Protein AF-A0A7Y5RXP2-F1 (afdb_monomer_lite)

Foldseek 3Di:
DDDDDDDDDDDDDDPVVVVVLVVLLVVDPDPVLSVLVVLLCQQPVLADQCVVPPPDRLVPQALEDEDELPCLQVVQVVVVHHSLVSLVVSLVCLVVVQVVCSNNSRQEYEYEQAELCNVVDPPVVVVSSLVSLLVSLVVCLVVCLSRLEAEEEDADPPPRDPSNVVSNVVSNVSNVPRRHHYYYYYHRDDPLVVVQVVVVVVQVVVQVVQVVDPDPDRDDDDDDRDDPVRDLDDDDPLLVCLVVQLVVQQFAAQPDADPVDPPHGAKGKHQDDWDWDDDPNDIDIDTDMDIFGQDPVVSVVSLVSNQVSCVSSVHHDDDDDDFHHHHDDPVFPLVVLLQVLCCVLPVDGDDDDDDRDDDCNRVVCVVCDPPNDRDDDDDFDWPPPPHPPTDTDPVRRVSVVVSVVSSVVSVVVD

pLDDT: mean 86.2, std 13.33, range [27.77, 98.19]

Secondary structure (DSSP, 8-state):
-PPPPP----PPPPTTHHHHHHHHHHT--SHHHHHHHHHHHHH-TT--HHHHSTT--GGGS-SEEEEE---HHHHHHTTT--HHHHHHHHHHHHHHHHHHHHHHT-SEEEEEEEEGGGGGS-HHHHHHHHHHHHHHHHHHHHHHHHTTPEEEEES--TTS-HHHHHHHHHHHHHHTT--S-EEEEEEEE-HHHHHHHHHHHHHHHHHHHHTT---SS-------PPPGGG-S----HHHHHHHHHHHHHS--EEEEE-TTSTT-EEEEEEEEEEEEEEETTEEEEEEEEEEEESSHHHHHHHHHHHHHHHHHTT---------------TT-HHHHHHHHHHHHHHSS-------SS--THHHHHHHH-TTSS--------EESTTSTT-EE-HHHHHHHHHHHHHHHHHHTT-

Structure (mmCIF, N/CA/C/O backbone):
data_AF-A0A7Y5RXP2-F1
#
_entry.id   AF-A0A7Y5RXP2-F1
#
loop_
_atom_site.group_PDB
_atom_site.id
_atom_site.type_symbol
_atom_site.label_atom_id
_atom_site.label_alt_id
_atom_site.label_comp_id
_atom_site.label_asym_id
_atom_site.label_entity_id
_atom_site.label_seq_id
_atom_site.pdbx_PDB_ins_code
_atom_site.Cartn_x
_atom_site.Cartn_y
_atom_site.Cartn_z
_atom_site.occupancy
_atom_site.B_iso_or_equiv
_atom_site.auth_seq_id
_atom_site.auth_comp_id
_atom_site.auth_asym_id
_atom_site.auth_atom_id
_atom_site.pdbx_PDB_model_num
ATOM 1 N N . MET A 1 1 ? 29.857 11.053 -40.538 1.00 33.00 1 MET A N 1
ATOM 2 C CA . MET A 1 1 ? 29.561 10.439 -39.225 1.00 33.00 1 MET A CA 1
ATOM 3 C C . MET A 1 1 ? 30.751 9.575 -38.858 1.00 33.00 1 MET A C 1
ATOM 5 O O . MET A 1 1 ? 31.172 8.829 -39.736 1.00 33.00 1 MET A O 1
ATOM 9 N N . PRO A 1 2 ? 31.341 9.691 -37.659 1.00 27.77 2 PRO A N 1
ATOM 10 C CA . PRO A 1 2 ? 32.393 8.766 -37.266 1.00 27.77 2 PRO A CA 1
ATOM 11 C C . PRO A 1 2 ? 31.763 7.380 -37.071 1.00 27.77 2 PRO A C 1
ATOM 13 O O . PRO A 1 2 ? 30.699 7.259 -36.465 1.00 27.77 2 PRO A O 1
ATOM 16 N N . ALA A 1 3 ? 32.370 6.356 -37.666 1.00 27.95 3 ALA A N 1
ATOM 17 C CA . ALA A 1 3 ? 31.946 4.972 -37.504 1.00 27.95 3 ALA A CA 1
ATOM 18 C C . ALA A 1 3 ? 32.239 4.511 -36.068 1.00 27.95 3 ALA A C 1
ATOM 20 O O . ALA A 1 3 ? 33.325 4.762 -35.545 1.00 27.95 3 ALA A O 1
ATOM 21 N N . PHE A 1 4 ? 31.266 3.857 -35.434 1.00 31.05 4 PHE A N 1
ATOM 22 C CA . PHE A 1 4 ? 31.446 3.233 -34.125 1.00 31.05 4 PHE A CA 1
ATOM 23 C C . PHE A 1 4 ? 32.309 1.963 -34.259 1.00 31.05 4 PHE A C 1
ATOM 25 O O . PHE A 1 4 ? 32.176 1.256 -35.262 1.00 31.05 4 PHE A O 1
ATOM 32 N N . PRO A 1 5 ? 33.195 1.668 -33.289 1.00 32.78 5 PRO A N 1
ATOM 33 C CA . PRO A 1 5 ? 34.054 0.491 -33.343 1.00 32.78 5 PRO A CA 1
ATOM 34 C C . PRO A 1 5 ? 33.230 -0.797 -33.209 1.00 32.78 5 PRO A C 1
ATOM 36 O O . PRO A 1 5 ? 32.246 -0.848 -32.473 1.00 32.78 5 PRO A O 1
ATOM 39 N N . SER A 1 6 ? 33.641 -1.814 -33.965 1.00 36.03 6 SER A N 1
ATOM 40 C CA . SER A 1 6 ? 32.982 -3.113 -34.128 1.00 36.03 6 SER A CA 1
ATOM 41 C C . SER A 1 6 ? 32.877 -3.930 -32.837 1.00 36.03 6 SER A C 1
ATOM 43 O O . SER A 1 6 ? 33.797 -3.912 -32.020 1.00 36.03 6 SER A O 1
ATOM 45 N N . ASP A 1 7 ? 31.800 -4.716 -32.741 1.00 41.97 7 ASP A N 1
ATOM 46 C CA . ASP A 1 7 ? 31.536 -5.735 -31.719 1.00 41.97 7 ASP A CA 1
ATOM 47 C C . ASP A 1 7 ? 32.750 -6.659 -31.487 1.00 41.97 7 ASP A C 1
ATOM 49 O O . ASP A 1 7 ? 33.093 -7.480 -32.340 1.00 41.97 7 ASP A O 1
ATOM 53 N N . GLN A 1 8 ? 33.384 -6.555 -30.315 1.00 30.64 8 GLN A N 1
ATOM 54 C CA . GLN A 1 8 ? 34.268 -7.596 -29.782 1.00 30.64 8 GLN A CA 1
ATOM 55 C C . GLN A 1 8 ? 33.556 -8.345 -28.643 1.00 30.64 8 GLN A C 1
ATOM 57 O O . GLN A 1 8 ? 32.923 -7.705 -27.801 1.00 30.64 8 GLN A O 1
ATOM 62 N N . PRO A 1 9 ? 33.650 -9.687 -28.588 1.00 34.88 9 PRO A N 1
ATOM 63 C CA . PRO A 1 9 ? 33.052 -10.475 -27.517 1.00 34.88 9 PRO A CA 1
ATOM 64 C C . PRO A 1 9 ? 33.784 -10.259 -26.184 1.00 34.88 9 PRO A C 1
ATOM 66 O O . PRO A 1 9 ? 35.011 -10.226 -26.123 1.00 34.88 9 PRO A O 1
ATOM 69 N N . CYS A 1 10 ? 32.996 -10.128 -25.116 1.00 38.28 10 CYS A N 1
ATOM 70 C CA . CYS A 1 10 ? 33.437 -9.888 -23.745 1.00 38.28 10 CYS A CA 1
ATOM 71 C C . CYS A 1 10 ? 34.121 -11.141 -23.164 1.00 38.28 10 CYS A C 1
ATOM 73 O O . CYS A 1 10 ? 33.468 -12.164 -22.960 1.00 38.28 10 CYS A O 1
ATOM 75 N N . SER A 1 11 ? 35.424 -11.068 -22.887 1.00 34.16 11 SER A N 1
ATOM 76 C CA . SER A 1 11 ? 36.165 -12.061 -22.097 1.00 34.16 11 SER A CA 1
ATOM 77 C C . SER A 1 11 ? 36.247 -11.645 -20.623 1.00 34.16 11 SER A C 1
ATOM 79 O O . SER A 1 11 ? 36.147 -10.463 -20.301 1.00 34.16 11 SER A O 1
ATOM 81 N N . ILE A 1 12 ? 36.433 -12.626 -19.732 1.00 37.25 12 ILE A N 1
ATOM 82 C CA . ILE A 1 12 ? 36.685 -12.443 -18.289 1.00 37.25 12 ILE A CA 1
ATOM 83 C C . ILE A 1 12 ? 37.896 -11.497 -18.092 1.00 37.25 12 ILE A C 1
ATOM 85 O O . ILE A 1 12 ? 38.848 -11.622 -18.868 1.00 37.25 12 ILE A O 1
ATOM 89 N N . PRO A 1 13 ? 37.890 -10.567 -17.108 1.00 40.75 13 PRO A N 1
ATOM 90 C CA . PRO A 1 13 ? 38.930 -9.544 -16.985 1.00 40.75 13 PRO A CA 1
ATOM 91 C C . PRO A 1 13 ? 40.326 -10.124 -16.739 1.00 40.75 13 PRO A C 1
ATOM 93 O O . PRO A 1 13 ? 40.504 -11.049 -15.945 1.00 40.75 13 PRO A O 1
ATOM 96 N N . ASP A 1 14 ? 41.312 -9.524 -17.401 1.00 40.41 14 ASP A N 1
ATOM 97 C CA . ASP A 1 14 ? 42.743 -9.709 -17.160 1.00 40.41 14 ASP A CA 1
ATOM 98 C C . ASP A 1 14 ? 43.127 -9.041 -15.818 1.00 40.41 14 ASP A C 1
ATOM 100 O O . ASP A 1 14 ? 42.746 -7.887 -15.601 1.00 40.41 14 ASP A O 1
ATOM 104 N N . PRO A 1 15 ? 43.888 -9.695 -14.918 1.00 39.09 15 PRO A N 1
ATOM 105 C CA . PRO A 1 15 ? 44.438 -9.085 -13.700 1.00 39.09 15 PRO A CA 1
ATOM 106 C C . PRO A 1 15 ? 45.170 -7.744 -13.913 1.00 39.09 15 PRO A C 1
ATOM 108 O O . PRO A 1 15 ? 45.267 -6.945 -12.980 1.00 39.09 15 PRO A O 1
ATOM 111 N N . ALA A 1 16 ? 45.644 -7.449 -15.127 1.00 43.19 16 ALA A N 1
ATOM 112 C CA . ALA A 1 16 ? 46.212 -6.150 -15.489 1.00 43.19 16 ALA A CA 1
ATOM 113 C C . ALA A 1 16 ? 45.176 -5.000 -15.577 1.00 43.19 16 ALA A C 1
ATOM 115 O O . ALA A 1 16 ? 45.548 -3.831 -15.478 1.00 43.19 16 ALA A O 1
ATOM 116 N N . GLN A 1 17 ? 43.873 -5.286 -15.718 1.00 46.88 17 GLN A N 1
ATOM 117 C CA . GLN A 1 17 ? 42.813 -4.260 -15.763 1.00 46.88 17 GLN A CA 1
ATOM 118 C C . GLN A 1 17 ? 42.542 -3.616 -14.392 1.00 46.88 17 GLN A C 1
ATOM 120 O O . GLN A 1 17 ? 42.082 -2.475 -14.324 1.00 46.88 17 GLN A O 1
ATOM 125 N N . THR A 1 18 ? 42.920 -4.286 -13.300 1.00 55.28 18 THR A N 1
ATOM 126 C CA . THR A 1 18 ? 42.702 -3.823 -11.921 1.00 55.28 18 THR A CA 1
ATOM 127 C C . THR A 1 18 ? 43.449 -2.522 -11.593 1.00 55.28 18 THR A C 1
ATOM 129 O O . THR A 1 18 ? 42.945 -1.684 -10.851 1.00 55.28 18 THR A O 1
ATOM 132 N N . GLU A 1 19 ? 44.637 -2.301 -12.163 1.00 48.06 19 GLU A N 1
ATOM 133 C CA . GLU A 1 19 ? 45.473 -1.131 -11.851 1.00 48.06 19 GLU A CA 1
ATOM 134 C C . GLU A 1 19 ? 44.957 0.153 -12.532 1.00 48.06 19 GLU A C 1
ATOM 136 O O . GLU A 1 19 ? 44.901 1.222 -11.915 1.00 48.06 19 GLU A O 1
ATOM 141 N N . ALA A 1 20 ? 44.470 0.045 -13.773 1.00 55.66 20 ALA A N 1
ATOM 142 C CA . ALA A 1 20 ? 43.802 1.141 -14.478 1.00 55.66 20 ALA A CA 1
ATOM 143 C C . ALA A 1 20 ? 42.449 1.501 -13.837 1.00 55.66 20 ALA A C 1
ATOM 145 O O . ALA A 1 20 ? 42.106 2.679 -13.714 1.00 55.66 20 ALA A O 1
ATOM 146 N N . GLU A 1 21 ? 41.694 0.502 -13.374 1.00 57.22 21 GLU A N 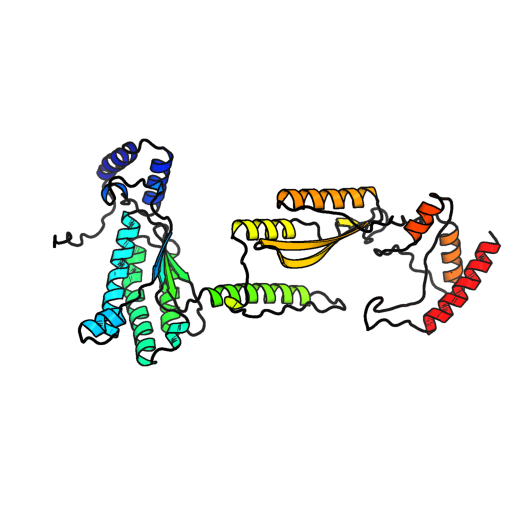1
ATOM 147 C CA . GLU A 1 21 ? 40.428 0.702 -12.668 1.00 57.22 21 GLU A CA 1
ATOM 148 C C . GLU A 1 21 ? 40.609 1.387 -11.309 1.00 57.22 21 GLU A C 1
ATOM 150 O O . GLU A 1 21 ? 39.819 2.278 -10.976 1.00 57.22 21 GLU A O 1
ATOM 155 N N . LEU A 1 22 ? 41.650 1.015 -10.556 1.00 56.00 22 LEU A N 1
ATOM 156 C CA . LEU A 1 22 ? 42.042 1.656 -9.296 1.00 56.00 22 LEU A CA 1
ATOM 157 C C . LEU A 1 22 ? 42.541 3.091 -9.514 1.00 56.00 22 LEU A C 1
ATOM 159 O O . LEU A 1 22 ? 42.192 3.983 -8.741 1.00 56.00 22 LEU A O 1
ATOM 163 N N . THR A 1 23 ? 43.283 3.336 -10.598 1.00 57.19 23 THR A N 1
ATOM 164 C CA . THR A 1 23 ? 43.751 4.677 -10.993 1.00 57.19 23 THR A CA 1
ATOM 165 C C . THR A 1 23 ? 42.592 5.583 -11.433 1.00 57.19 23 THR A C 1
ATOM 167 O O . THR A 1 23 ? 42.554 6.771 -11.119 1.00 57.19 23 THR A O 1
ATOM 170 N N . ALA A 1 24 ? 41.582 5.029 -12.107 1.00 61.97 24 ALA A N 1
ATOM 171 C CA . ALA A 1 24 ? 40.359 5.762 -12.423 1.00 61.97 24 ALA A CA 1
ATOM 172 C C . ALA A 1 24 ? 39.554 6.101 -11.156 1.00 61.97 24 ALA A C 1
ATOM 174 O O . ALA A 1 24 ? 39.021 7.200 -11.049 1.00 61.97 24 ALA A O 1
ATOM 175 N N . LEU A 1 25 ? 39.493 5.204 -10.164 1.00 63.53 25 LEU A N 1
ATOM 176 C CA . LEU A 1 25 ? 38.820 5.466 -8.883 1.00 63.53 25 LEU A CA 1
ATOM 177 C C . LEU A 1 25 ? 39.560 6.496 -8.013 1.00 63.53 25 LEU A C 1
ATOM 179 O O . LEU A 1 25 ? 38.910 7.254 -7.292 1.00 63.53 25 LEU A O 1
ATOM 183 N N . SER A 1 26 ? 40.893 6.557 -8.091 1.00 58.88 26 SER A N 1
ATOM 184 C CA . SER A 1 26 ? 41.704 7.556 -7.381 1.00 58.88 26 SER A CA 1
ATOM 185 C C . SER A 1 26 ? 41.623 8.960 -7.996 1.00 58.88 26 SER A C 1
ATOM 187 O O . SER A 1 26 ? 41.940 9.933 -7.315 1.00 58.88 26 SER A O 1
ATOM 189 N N . SER A 1 27 ? 41.127 9.086 -9.236 1.00 66.12 27 SER A N 1
ATOM 190 C CA . SER A 1 27 ? 40.889 10.377 -9.903 1.00 66.12 27 SER A CA 1
ATOM 191 C C . SER A 1 27 ? 39.709 11.180 -9.328 1.00 66.12 27 SER A C 1
ATOM 193 O O . SER A 1 27 ? 39.617 12.387 -9.553 1.00 66.12 27 SER A O 1
ATOM 195 N N . TYR A 1 28 ? 38.837 10.546 -8.537 1.00 71.62 28 TYR A N 1
ATOM 196 C CA . TYR A 1 28 ? 37.716 11.205 -7.866 1.00 71.62 28 TYR A CA 1
ATOM 197 C C . TYR A 1 28 ? 38.135 11.693 -6.477 1.00 71.62 28 TYR A C 1
ATOM 199 O O . TYR A 1 28 ? 38.362 10.897 -5.556 1.00 71.62 28 TYR A O 1
ATOM 207 N N . SER A 1 29 ? 38.197 13.011 -6.296 1.00 72.19 29 SER A N 1
ATOM 208 C CA . SER A 1 29 ? 38.523 13.629 -5.006 1.00 72.19 29 SER A CA 1
ATOM 209 C C . SER A 1 29 ? 37.391 13.470 -3.979 1.00 72.19 29 SER A C 1
ATOM 211 O O . SER A 1 29 ? 37.671 13.223 -2.802 1.00 72.19 29 SER A O 1
ATOM 213 N N . ASP A 1 30 ? 36.125 13.504 -4.412 1.00 87.94 30 ASP A N 1
ATOM 214 C CA . ASP A 1 30 ? 34.941 13.369 -3.552 1.00 87.94 30 ASP A CA 1
ATOM 215 C C . ASP A 1 30 ? 34.668 11.894 -3.150 1.00 87.94 30 ASP A C 1
ATOM 217 O O . ASP A 1 30 ? 34.450 11.036 -4.016 1.00 87.94 30 ASP A O 1
ATOM 221 N N . PRO A 1 31 ? 34.638 11.559 -1.839 1.00 88.94 31 PRO A N 1
ATOM 222 C CA . PRO A 1 31 ? 34.240 10.236 -1.356 1.00 88.94 31 PRO A CA 1
ATOM 223 C C . PRO A 1 31 ? 32.865 9.757 -1.841 1.00 88.94 31 PRO A C 1
ATOM 225 O O . PRO A 1 31 ? 32.691 8.557 -2.071 1.00 88.94 31 PRO A O 1
ATOM 228 N N . ALA A 1 32 ? 31.894 10.658 -2.003 1.00 89.88 32 ALA A N 1
ATOM 229 C CA . ALA A 1 32 ? 30.551 10.316 -2.460 1.00 89.88 32 ALA A CA 1
ATOM 230 C C . ALA A 1 32 ? 30.545 9.915 -3.944 1.00 89.88 32 ALA A C 1
ATOM 232 O O . ALA A 1 32 ? 29.875 8.948 -4.318 1.00 89.88 32 ALA A O 1
ATOM 233 N N . GLU A 1 33 ? 31.337 10.591 -4.780 1.00 90.69 33 GLU A N 1
ATOM 234 C CA . GLU A 1 33 ? 31.525 10.216 -6.185 1.00 90.69 33 GLU A CA 1
ATOM 235 C C . GLU A 1 33 ? 32.226 8.862 -6.314 1.00 90.69 33 GLU A C 1
ATOM 237 O O . GLU A 1 33 ? 31.754 8.006 -7.065 1.00 90.69 33 GLU A O 1
ATOM 242 N N . ARG A 1 34 ? 33.273 8.606 -5.513 1.00 88.19 34 ARG A N 1
ATOM 243 C CA . ARG A 1 34 ? 33.914 7.279 -5.454 1.00 88.19 34 ARG A CA 1
ATOM 244 C C . ARG A 1 34 ? 32.917 6.186 -5.086 1.00 88.19 34 ARG A C 1
ATOM 246 O O . ARG A 1 34 ? 32.850 5.166 -5.767 1.00 88.19 34 ARG A O 1
ATOM 253 N N . ALA A 1 35 ? 32.114 6.400 -4.043 1.00 89.88 35 ALA A N 1
ATOM 254 C CA . ALA A 1 35 ? 31.091 5.443 -3.627 1.00 89.88 35 ALA A CA 1
ATOM 255 C C . ALA A 1 35 ? 30.033 5.209 -4.720 1.00 89.88 35 ALA A C 1
ATOM 257 O O . ALA A 1 35 ? 29.577 4.080 -4.913 1.00 89.88 35 ALA A O 1
ATOM 258 N N . ALA A 1 36 ? 29.657 6.254 -5.466 1.00 91.31 36 ALA A N 1
ATOM 259 C CA . ALA A 1 36 ? 28.754 6.125 -6.601 1.00 91.31 36 ALA A CA 1
ATOM 260 C C . ALA A 1 36 ? 29.348 5.261 -7.717 1.00 91.31 36 ALA A C 1
ATOM 262 O O . ALA A 1 36 ? 28.679 4.336 -8.171 1.00 91.31 36 ALA A O 1
ATOM 263 N N . VAL A 1 37 ? 30.602 5.495 -8.102 1.00 90.00 37 VAL A N 1
ATOM 264 C CA . VAL A 1 37 ? 31.276 4.717 -9.152 1.00 90.00 37 VAL A CA 1
ATOM 265 C C . VAL A 1 37 ? 31.505 3.268 -8.721 1.00 90.00 37 VAL A C 1
ATOM 267 O O . VAL A 1 37 ? 31.275 2.361 -9.514 1.00 90.00 37 VAL A O 1
ATOM 270 N N . VAL A 1 38 ? 31.867 3.014 -7.458 1.00 90.00 38 VAL A N 1
ATOM 271 C CA . VAL A 1 38 ? 31.969 1.645 -6.914 1.00 90.00 38 VAL A CA 1
ATOM 272 C C . VAL A 1 38 ? 30.630 0.913 -7.022 1.00 90.00 38 VAL A C 1
ATOM 274 O O . VAL A 1 38 ? 30.582 -0.225 -7.494 1.00 90.00 38 VAL A O 1
ATOM 277 N N . ARG A 1 39 ? 29.521 1.568 -6.651 1.00 92.56 39 ARG A N 1
ATOM 278 C CA . ARG A 1 39 ? 28.174 1.000 -6.811 1.00 92.56 39 ARG A CA 1
ATOM 279 C C . ARG A 1 39 ? 27.860 0.701 -8.280 1.00 92.56 39 ARG A C 1
ATOM 281 O O . ARG A 1 39 ? 27.386 -0.388 -8.579 1.00 92.56 39 ARG A O 1
ATOM 288 N N . MET A 1 40 ? 28.151 1.629 -9.192 1.00 94.19 40 MET A N 1
ATOM 289 C CA . MET A 1 40 ? 27.947 1.436 -10.635 1.00 94.19 40 MET A CA 1
ATOM 290 C C . MET A 1 40 ? 28.756 0.245 -11.165 1.00 94.19 40 MET A C 1
ATOM 292 O O . MET A 1 40 ? 28.207 -0.609 -11.858 1.00 94.19 40 MET A O 1
ATOM 296 N N . ARG A 1 41 ? 30.031 0.130 -10.769 1.00 92.50 41 ARG A N 1
ATOM 297 C CA . ARG A 1 41 ? 30.912 -0.979 -11.162 1.00 92.50 41 ARG A CA 1
ATOM 298 C C . ARG A 1 41 ? 30.525 -2.323 -10.552 1.00 92.50 41 ARG A C 1
ATOM 300 O O . ARG A 1 41 ? 30.778 -3.358 -11.156 1.00 92.50 41 ARG A O 1
ATOM 307 N N . THR A 1 42 ? 29.840 -2.314 -9.410 1.00 90.62 42 THR A N 1
ATOM 308 C CA . THR A 1 42 ? 29.237 -3.530 -8.838 1.00 90.62 42 THR A CA 1
ATOM 309 C C . THR A 1 42 ? 28.142 -4.092 -9.752 1.00 90.62 42 THR A C 1
ATOM 311 O O . THR A 1 42 ? 27.990 -5.306 -9.849 1.00 90.62 42 THR A O 1
ATOM 314 N N . LEU A 1 43 ? 27.401 -3.224 -10.453 1.00 90.19 43 LEU A N 1
ATOM 315 C CA . LEU A 1 43 ? 26.367 -3.635 -11.410 1.00 90.19 43 LEU A CA 1
ATOM 316 C C . LEU A 1 43 ? 26.957 -3.980 -12.785 1.00 90.19 43 LEU A C 1
ATOM 318 O O . LEU A 1 43 ? 26.500 -4.906 -13.453 1.00 90.19 43 LEU A O 1
ATOM 322 N N . TYR A 1 44 ? 27.974 -3.237 -13.217 1.00 93.62 44 TYR A N 1
ATOM 323 C CA . TYR A 1 44 ? 28.697 -3.482 -14.45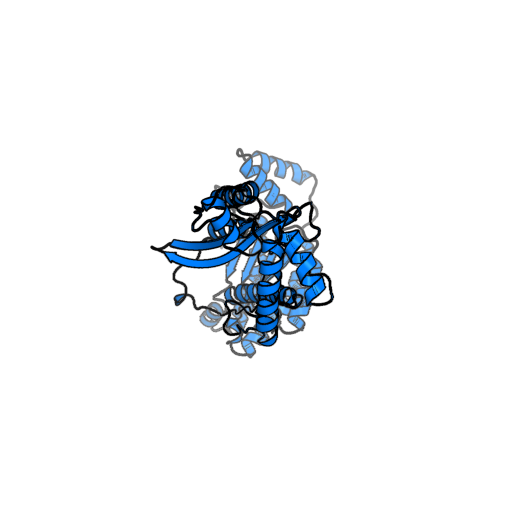7 1.00 93.62 44 TYR A CA 1
ATOM 324 C C . TYR A 1 44 ? 30.144 -3.014 -14.322 1.00 93.62 44 TYR A C 1
ATOM 326 O O . TYR A 1 44 ? 30.401 -1.816 -14.325 1.00 93.62 44 TYR A O 1
ATOM 334 N N . HIS A 1 45 ? 31.092 -3.948 -14.229 1.00 87.75 45 HIS A N 1
ATOM 335 C CA . HIS A 1 45 ? 32.496 -3.647 -13.909 1.00 87.75 45 HIS A CA 1
ATOM 336 C C . HIS A 1 45 ? 33.152 -2.602 -14.833 1.00 87.75 45 HIS A C 1
ATOM 338 O O . HIS A 1 45 ? 33.924 -1.778 -14.355 1.00 87.75 45 HIS A O 1
ATOM 344 N N . LEU A 1 46 ? 32.758 -2.544 -16.112 1.00 88.31 46 LEU A N 1
ATOM 345 C CA . LEU A 1 46 ? 33.258 -1.555 -17.080 1.00 88.31 46 LEU A CA 1
ATOM 346 C C . LEU A 1 46 ? 32.485 -0.220 -17.071 1.00 88.31 46 LEU A C 1
ATOM 348 O O . LEU A 1 46 ? 32.616 0.570 -18.010 1.00 88.31 46 LEU A O 1
ATOM 352 N N . ALA A 1 47 ? 31.643 0.041 -16.067 1.00 90.25 47 ALA A N 1
ATOM 353 C CA . ALA A 1 47 ? 30.972 1.327 -15.921 1.00 90.25 47 ALA A CA 1
ATOM 354 C C . ALA A 1 47 ? 32.007 2.443 -15.689 1.00 90.25 47 ALA A C 1
ATOM 356 O O . ALA A 1 47 ? 32.836 2.379 -14.771 1.00 90.25 47 ALA A O 1
ATOM 357 N N . ASP A 1 48 ? 31.943 3.473 -16.531 1.00 88.44 48 ASP A N 1
ATOM 358 C CA . ASP A 1 48 ? 32.877 4.598 -16.534 1.00 88.44 48 ASP A CA 1
ATOM 359 C C . ASP A 1 48 ? 32.186 5.892 -17.004 1.00 88.44 48 ASP A C 1
ATOM 361 O O . ASP A 1 48 ? 32.442 6.391 -18.105 1.00 88.44 48 ASP A O 1
ATOM 365 N N . PRO A 1 49 ? 31.266 6.453 -16.197 1.00 88.69 49 PRO A N 1
ATOM 366 C CA . PRO A 1 49 ? 30.501 7.634 -16.591 1.00 88.69 49 PRO A CA 1
ATOM 367 C C . PRO A 1 49 ? 31.377 8.845 -16.919 1.00 88.69 49 PRO A C 1
ATOM 369 O O . PRO A 1 49 ? 31.001 9.626 -17.784 1.00 88.69 49 PRO A O 1
ATOM 372 N N . VAL A 1 50 ? 32.542 9.005 -16.284 1.00 83.62 50 VAL A N 1
ATOM 373 C CA . VAL A 1 50 ? 33.419 10.163 -16.522 1.00 83.62 50 VAL A CA 1
ATOM 374 C C . VAL A 1 50 ? 34.098 10.094 -17.879 1.00 83.62 50 VAL A C 1
ATOM 376 O O . VAL A 1 50 ? 34.227 11.124 -18.542 1.00 83.62 50 VAL A O 1
ATOM 379 N N . ARG A 1 51 ? 34.482 8.898 -18.336 1.00 85.69 51 ARG A N 1
ATOM 380 C CA . ARG A 1 51 ? 35.028 8.731 -19.686 1.00 85.69 51 ARG A CA 1
ATOM 381 C C . ARG A 1 51 ? 34.014 9.097 -20.767 1.00 85.69 51 ARG A C 1
ATOM 383 O O . ARG A 1 51 ? 34.392 9.706 -21.765 1.00 85.69 51 ARG A O 1
ATOM 390 N N . TYR A 1 52 ? 32.751 8.711 -20.591 1.00 86.25 52 TYR A N 1
ATOM 391 C CA . TYR A 1 52 ? 31.705 8.942 -21.594 1.00 86.25 52 TYR A CA 1
ATOM 392 C C . TYR A 1 52 ? 31.029 10.317 -21.462 1.00 86.25 52 TYR A C 1
ATOM 394 O O . TYR A 1 52 ? 30.549 10.853 -22.460 1.00 86.25 52 TYR A O 1
ATOM 402 N N . LEU A 1 53 ? 31.007 10.904 -20.262 1.00 88.69 53 LEU A N 1
ATOM 403 C CA . LEU A 1 53 ? 30.425 12.215 -19.954 1.00 88.69 53 LEU A CA 1
ATOM 404 C C . LEU A 1 53 ? 31.420 13.071 -19.144 1.00 88.69 53 LEU A C 1
ATOM 406 O O . LEU A 1 53 ? 31.224 13.293 -17.943 1.00 88.69 53 LEU A O 1
ATOM 410 N N . PRO A 1 54 ? 32.491 13.578 -19.784 1.00 84.94 54 PRO A N 1
ATOM 411 C CA . PRO A 1 54 ? 33.502 14.367 -19.093 1.00 84.94 54 PRO A CA 1
ATOM 412 C C . PRO A 1 54 ? 32.893 15.638 -18.487 1.00 84.94 54 PRO A C 1
ATOM 414 O O . PRO A 1 54 ? 32.111 16.343 -19.125 1.00 84.94 54 PRO A O 1
ATOM 417 N N . GLY A 1 55 ? 33.258 15.937 -17.237 1.00 85.06 55 GLY A N 1
ATOM 418 C CA . GLY A 1 55 ? 32.768 17.109 -16.500 1.00 85.06 55 GLY A CA 1
ATOM 419 C C . GLY A 1 55 ? 31.396 16.937 -15.837 1.00 85.06 55 GLY A C 1
ATOM 420 O O . GLY A 1 55 ? 30.923 17.862 -15.175 1.00 85.06 55 GLY A O 1
ATOM 421 N N . ILE A 1 56 ? 30.757 15.770 -15.966 1.00 89.94 56 ILE A N 1
ATOM 422 C CA . ILE A 1 56 ? 29.533 15.438 -15.232 1.00 89.94 56 ILE A CA 1
ATOM 423 C C . ILE A 1 56 ? 29.883 14.569 -14.024 1.00 89.94 56 ILE A C 1
ATOM 425 O O . ILE A 1 56 ? 30.415 13.472 -14.164 1.00 89.94 56 ILE A O 1
ATOM 429 N N . SER A 1 57 ? 29.537 15.053 -12.829 1.00 90.62 57 SER A N 1
ATOM 430 C CA . SER A 1 57 ? 29.659 14.278 -11.589 1.00 90.62 57 SER A CA 1
ATOM 431 C C . SER A 1 57 ? 28.871 12.958 -11.679 1.00 90.62 57 SER A C 1
ATOM 433 O O . SER A 1 57 ? 27.685 12.997 -12.034 1.00 90.62 57 SER A O 1
ATOM 435 N N . PRO A 1 58 ? 29.447 11.806 -11.279 1.00 90.69 58 PRO A N 1
ATOM 436 C CA . PRO A 1 58 ? 28.727 10.532 -11.192 1.00 90.69 58 PRO A CA 1
ATOM 437 C C . PRO A 1 58 ? 27.471 10.584 -10.313 1.00 90.69 58 PRO A C 1
ATOM 439 O O . PRO A 1 58 ? 26.523 9.838 -10.546 1.00 90.69 58 PRO A O 1
ATOM 442 N N . LEU A 1 59 ? 27.419 11.488 -9.326 1.00 93.06 59 LEU A N 1
ATOM 443 C CA . LEU A 1 59 ? 26.244 11.683 -8.467 1.00 93.06 59 LEU A CA 1
ATOM 444 C C . LEU A 1 59 ? 25.029 12.223 -9.230 1.00 93.06 59 LEU A C 1
ATOM 446 O O . LEU A 1 59 ? 23.899 12.093 -8.764 1.00 93.06 59 LEU A O 1
ATOM 450 N N . ARG A 1 60 ? 25.254 12.830 -10.400 1.00 94.38 60 ARG A N 1
ATOM 451 C CA . ARG A 1 60 ? 24.197 13.353 -11.271 1.00 94.38 60 ARG A CA 1
ATOM 452 C C . ARG A 1 60 ? 23.677 12.331 -12.274 1.00 94.38 60 ARG A C 1
ATOM 454 O O . ARG A 1 60 ? 22.687 12.620 -12.946 1.00 94.38 60 ARG A O 1
ATOM 461 N N . ILE A 1 61 ? 24.320 11.171 -12.395 1.00 95.31 61 ILE A N 1
ATOM 462 C CA . ILE A 1 61 ? 23.816 10.106 -13.256 1.00 95.31 61 ILE A CA 1
ATOM 463 C C . ILE A 1 61 ? 22.542 9.534 -12.622 1.00 95.31 61 ILE A C 1
ATOM 465 O O . ILE A 1 61 ? 22.559 9.133 -11.453 1.00 95.31 61 ILE A O 1
ATOM 469 N N . PRO A 1 62 ? 21.419 9.491 -13.358 1.00 96.56 62 PRO A N 1
ATOM 470 C CA . PRO A 1 62 ? 20.188 8.931 -12.833 1.00 96.56 62 PRO A CA 1
ATOM 471 C C . PRO A 1 62 ? 20.361 7.436 -12.560 1.00 96.56 62 PRO A C 1
ATOM 473 O O . PRO A 1 62 ? 20.813 6.678 -13.415 1.00 96.56 62 PRO A O 1
ATOM 476 N N . ARG A 1 63 ? 19.925 6.992 -11.379 1.00 96.69 63 ARG A N 1
ATOM 477 C CA . ARG A 1 63 ? 19.891 5.560 -11.045 1.00 96.69 63 ARG A CA 1
ATOM 478 C C . ARG A 1 63 ? 18.864 4.804 -11.894 1.00 96.69 63 ARG A C 1
ATOM 480 O O . ARG A 1 63 ? 19.052 3.627 -12.174 1.00 96.69 63 ARG A O 1
ATOM 487 N N . HIS A 1 64 ? 17.797 5.479 -12.323 1.00 97.75 64 HIS A N 1
ATOM 488 C CA . HIS A 1 64 ? 16.702 4.899 -13.096 1.00 97.75 64 HIS A CA 1
ATOM 489 C C . HIS A 1 64 ? 16.301 5.836 -14.236 1.00 97.75 64 HIS A C 1
ATOM 491 O O . HIS A 1 64 ? 15.979 7.000 -14.003 1.00 97.75 64 HIS A O 1
ATOM 497 N N . VAL A 1 65 ? 16.314 5.324 -15.466 1.00 97.50 65 VAL A N 1
ATOM 498 C CA . VAL A 1 65 ? 15.845 6.020 -16.670 1.00 97.50 65 VAL A CA 1
ATOM 499 C C . VAL A 1 65 ? 14.622 5.300 -17.229 1.00 97.50 65 VAL A C 1
ATOM 501 O O . VAL A 1 65 ? 14.652 4.086 -17.409 1.00 97.50 65 VAL A O 1
ATOM 504 N N . ALA A 1 66 ? 13.554 6.037 -17.538 1.00 96.12 66 ALA A N 1
ATOM 505 C CA . ALA A 1 66 ? 12.382 5.512 -18.236 1.00 96.12 66 ALA A CA 1
ATOM 506 C C . ALA A 1 66 ? 12.249 6.162 -19.621 1.00 96.12 66 ALA A C 1
ATOM 508 O O . ALA A 1 66 ? 12.293 7.386 -19.737 1.00 96.12 66 ALA A O 1
ATOM 509 N N . ILE A 1 67 ? 12.072 5.351 -20.666 1.00 94.75 67 ILE A N 1
ATOM 510 C CA . ILE A 1 67 ? 11.971 5.802 -22.058 1.00 94.75 67 ILE A CA 1
ATOM 511 C C . ILE A 1 67 ? 10.633 5.358 -22.645 1.00 94.75 67 ILE A C 1
ATOM 513 O O . ILE A 1 67 ? 10.297 4.171 -22.654 1.00 94.75 67 ILE A O 1
ATOM 517 N N . ILE A 1 68 ? 9.884 6.317 -23.192 1.00 92.19 68 ILE A N 1
ATOM 518 C CA . ILE A 1 68 ? 8.699 6.046 -24.008 1.00 92.19 68 ILE A CA 1
ATOM 519 C C . ILE A 1 68 ? 9.141 5.958 -25.466 1.00 92.19 68 ILE A C 1
ATOM 521 O O . ILE A 1 68 ? 9.521 6.961 -26.066 1.00 92.19 68 ILE A O 1
ATOM 525 N N . MET A 1 69 ? 9.093 4.756 -26.038 1.00 87.38 69 MET A N 1
ATOM 526 C CA . MET A 1 69 ? 9.573 4.484 -27.398 1.00 87.38 69 MET A CA 1
ATOM 527 C C . MET A 1 69 ? 8.534 4.884 -28.463 1.00 87.38 69 MET A C 1
ATOM 529 O O . MET A 1 69 ? 8.051 4.051 -29.234 1.00 87.38 69 MET A O 1
ATOM 533 N N . ASP A 1 70 ? 8.144 6.160 -28.486 1.00 89.19 70 ASP A N 1
ATOM 534 C CA . ASP A 1 70 ? 7.160 6.688 -29.435 1.00 89.19 70 ASP A CA 1
ATOM 535 C C . ASP A 1 70 ? 7.796 7.096 -30.780 1.00 89.19 70 ASP A C 1
ATOM 537 O O . ASP A 1 70 ? 9.003 7.276 -30.915 1.00 89.19 70 ASP A O 1
ATOM 541 N N . GLY A 1 71 ? 6.967 7.246 -31.812 1.00 89.69 71 GLY A N 1
ATOM 542 C CA . GLY A 1 71 ? 7.373 7.767 -33.116 1.00 89.69 71 GLY A CA 1
ATOM 543 C C . GLY A 1 71 ? 7.743 6.706 -34.150 1.00 89.69 71 GLY A C 1
ATOM 544 O O . GLY A 1 71 ? 7.837 7.049 -35.325 1.00 89.69 71 GLY A O 1
ATOM 545 N N . ASN A 1 72 ? 7.838 5.427 -33.773 1.00 91.00 72 ASN A N 1
ATOM 546 C CA . ASN A 1 72 ? 8.155 4.317 -34.685 1.00 91.00 72 ASN A CA 1
ATOM 547 C C . ASN A 1 72 ? 7.262 4.301 -35.941 1.00 91.00 72 ASN A C 1
ATOM 549 O O . ASN A 1 72 ? 7.753 4.287 -37.070 1.00 91.00 72 ASN A O 1
ATOM 553 N N . GLY A 1 73 ? 5.940 4.385 -35.759 1.00 88.62 73 GLY A N 1
ATOM 554 C CA . GLY A 1 73 ? 4.994 4.417 -36.877 1.00 88.62 73 GLY A CA 1
ATOM 555 C C . GLY A 1 73 ? 5.127 5.670 -37.754 1.00 88.62 73 GLY A C 1
ATOM 556 O O . GLY A 1 73 ? 5.076 5.557 -38.976 1.00 88.62 73 GLY A O 1
ATOM 557 N N . ARG A 1 74 ? 5.356 6.848 -37.148 1.00 92.12 74 ARG A N 1
ATOM 558 C CA . ARG A 1 74 ? 5.553 8.118 -37.877 1.00 92.12 74 ARG A CA 1
ATOM 559 C C . ARG A 1 74 ? 6.855 8.110 -38.681 1.00 92.12 74 ARG A C 1
ATOM 561 O O . ARG A 1 74 ? 6.871 8.564 -39.819 1.00 92.12 74 ARG A O 1
ATOM 568 N N . TRP A 1 75 ? 7.928 7.558 -38.113 1.00 94.25 75 TRP A N 1
ATOM 569 C CA . TRP A 1 75 ? 9.223 7.395 -38.778 1.00 94.25 75 TRP A CA 1
ATOM 570 C C . TRP A 1 75 ? 9.138 6.492 -40.014 1.00 94.25 75 TRP A C 1
ATOM 572 O O . TRP A 1 75 ? 9.787 6.775 -41.022 1.00 94.25 75 TRP A O 1
ATOM 582 N N . ALA A 1 76 ? 8.336 5.425 -39.942 1.00 93.50 76 ALA A N 1
ATOM 583 C CA . ALA A 1 76 ? 8.107 4.530 -41.071 1.00 93.50 76 ALA A CA 1
ATOM 584 C C . ALA A 1 76 ? 7.269 5.212 -42.161 1.00 93.50 76 ALA A C 1
ATOM 586 O O . ALA A 1 76 ? 7.660 5.215 -43.326 1.00 93.50 76 ALA A O 1
ATOM 587 N N . GLN A 1 77 ? 6.170 5.864 -41.770 1.00 92.19 77 GLN A N 1
ATOM 588 C CA . GLN A 1 77 ? 5.289 6.581 -42.695 1.00 92.19 77 GLN A CA 1
ATOM 589 C C . GLN A 1 77 ? 6.018 7.699 -43.448 1.00 92.19 77 GLN A C 1
ATOM 591 O O . GLN A 1 77 ? 5.852 7.813 -44.659 1.00 92.19 77 GLN A O 1
ATOM 596 N N . SER A 1 78 ? 6.888 8.468 -42.780 1.00 94.56 78 SER A N 1
ATOM 597 C CA . SER A 1 78 ? 7.675 9.524 -43.440 1.00 94.56 78 SER A CA 1
ATOM 598 C C . SER A 1 78 ? 8.694 9.001 -44.459 1.00 94.56 78 SER A C 1
ATOM 600 O O . SER A 1 78 ? 9.255 9.783 -45.220 1.00 94.56 78 SER A O 1
ATOM 602 N N . ARG A 1 79 ? 8.923 7.683 -44.495 1.00 94.88 79 ARG A N 1
ATOM 603 C CA . ARG A 1 79 ? 9.789 6.982 -45.454 1.00 94.88 79 ARG A CA 1
ATOM 604 C C . ARG A 1 79 ? 9.008 6.130 -46.457 1.00 94.88 79 ARG A C 1
ATOM 606 O O . ARG A 1 79 ? 9.618 5.345 -47.173 1.00 94.88 79 ARG A O 1
ATOM 613 N N . GLY A 1 80 ? 7.677 6.236 -46.484 1.00 94.44 80 GLY A N 1
ATOM 614 C CA . GLY A 1 80 ? 6.825 5.393 -47.328 1.00 94.44 80 GLY A CA 1
ATOM 615 C C . GLY A 1 80 ? 6.819 3.913 -46.923 1.00 94.44 80 GLY A C 1
ATOM 616 O O . GLY A 1 80 ? 6.474 3.058 -47.732 1.00 94.44 80 GLY A O 1
ATOM 617 N N . LEU A 1 81 ? 7.216 3.593 -45.686 1.00 93.75 81 LEU A N 1
ATOM 618 C CA . LEU A 1 81 ? 7.271 2.229 -45.162 1.00 93.75 81 LEU A CA 1
ATOM 619 C C . LEU A 1 81 ? 6.030 1.902 -44.323 1.00 93.75 81 LEU A C 1
ATOM 621 O O . LEU A 1 81 ? 5.446 2.768 -43.665 1.00 93.75 81 LEU A O 1
ATOM 625 N N . ALA A 1 82 ? 5.679 0.616 -44.262 1.00 89.25 82 ALA A N 1
ATOM 626 C CA . ALA A 1 82 ? 4.686 0.119 -43.315 1.00 89.25 82 ALA A CA 1
ATOM 627 C C . ALA A 1 82 ? 5.128 0.396 -41.867 1.00 89.25 82 ALA A C 1
ATOM 629 O O . ALA A 1 82 ? 6.304 0.246 -41.526 1.00 89.25 82 ALA A O 1
ATOM 630 N N . ARG A 1 83 ? 4.179 0.735 -40.983 1.00 87.31 83 ARG A N 1
ATOM 631 C CA . ARG A 1 83 ? 4.430 1.063 -39.560 1.00 87.31 83 ARG A CA 1
ATOM 632 C C . ARG A 1 83 ? 5.272 -0.002 -38.841 1.00 87.31 83 ARG A C 1
ATOM 634 O O . ARG A 1 83 ? 6.108 0.316 -37.997 1.00 87.31 83 ARG A O 1
ATOM 641 N N . MET A 1 84 ? 5.100 -1.256 -39.245 1.00 87.69 84 MET A N 1
ATOM 642 C CA . MET A 1 84 ? 5.773 -2.457 -38.754 1.00 87.69 84 MET A CA 1
ATOM 643 C C . MET A 1 84 ? 7.297 -2.369 -38.923 1.00 87.69 84 MET A C 1
ATOM 645 O O . MET A 1 84 ? 8.047 -2.788 -38.042 1.00 87.69 84 MET A O 1
ATOM 649 N N . ALA A 1 85 ? 7.772 -1.762 -40.017 1.00 88.25 85 ALA A N 1
ATOM 650 C CA . ALA A 1 85 ? 9.196 -1.537 -40.257 1.00 88.25 85 ALA A CA 1
ATOM 651 C C . ALA A 1 85 ? 9.806 -0.581 -39.219 1.00 88.25 85 ALA A C 1
ATOM 653 O O . ALA A 1 85 ? 10.934 -0.791 -38.771 1.00 88.25 85 ALA A O 1
ATOM 654 N N . GLY A 1 86 ? 9.042 0.428 -38.790 1.00 90.19 86 GLY A N 1
ATOM 655 C CA . GLY A 1 86 ? 9.446 1.346 -37.728 1.00 90.19 86 GLY A CA 1
ATOM 656 C C . GLY A 1 86 ? 9.588 0.649 -36.381 1.00 90.19 86 GLY A C 1
ATOM 657 O O . GLY A 1 86 ? 10.580 0.846 -35.692 1.00 90.19 86 GLY A O 1
ATOM 658 N N . HIS A 1 87 ? 8.654 -0.237 -36.031 1.00 87.31 87 HIS A N 1
ATOM 659 C CA . HIS A 1 87 ? 8.746 -1.020 -34.795 1.00 87.31 87 HIS A CA 1
ATOM 660 C C . HIS A 1 87 ? 9.958 -1.964 -34.781 1.00 87.31 87 HIS A C 1
ATOM 662 O O . HIS A 1 87 ? 10.663 -2.026 -33.776 1.00 87.31 87 HIS A O 1
ATOM 668 N N . LYS A 1 88 ? 10.279 -2.620 -35.908 1.00 86.38 88 LYS A N 1
ATOM 669 C CA . LYS A 1 88 ? 11.518 -3.413 -36.041 1.00 86.38 88 LYS A CA 1
ATOM 670 C C . LYS A 1 88 ? 12.776 -2.559 -35.867 1.00 86.38 88 LYS A C 1
ATOM 672 O O . LYS A 1 88 ? 13.758 -3.035 -35.307 1.00 86.38 88 LYS A O 1
ATOM 677 N N . ALA A 1 89 ? 12.767 -1.320 -36.362 1.00 86.69 89 ALA A N 1
ATOM 678 C CA . ALA A 1 89 ? 13.871 -0.384 -36.161 1.00 86.69 89 ALA A CA 1
ATOM 679 C C . ALA A 1 89 ? 14.009 0.041 -34.693 1.00 86.69 89 ALA A C 1
ATOM 681 O O . ALA A 1 89 ? 15.119 0.004 -34.168 1.00 86.69 89 ALA A O 1
ATOM 682 N N . GLY A 1 90 ? 12.896 0.349 -34.022 1.00 86.44 90 GLY A N 1
ATOM 683 C CA . GLY A 1 90 ? 12.878 0.664 -32.593 1.00 86.44 90 GLY A CA 1
ATOM 684 C C . GLY A 1 90 ? 13.384 -0.488 -31.721 1.00 86.44 90 GLY A C 1
ATOM 685 O O . GLY A 1 90 ? 14.192 -0.260 -30.828 1.00 86.44 90 GLY A O 1
ATOM 686 N N . ALA A 1 91 ? 13.000 -1.732 -32.025 1.00 83.62 91 ALA A N 1
ATOM 687 C CA . ALA A 1 91 ? 13.443 -2.909 -31.270 1.00 83.62 91 ALA A CA 1
ATOM 688 C C . ALA A 1 91 ? 14.973 -3.086 -31.271 1.00 83.62 91 ALA A C 1
ATOM 690 O O . ALA A 1 91 ? 15.548 -3.496 -30.267 1.00 83.62 91 ALA A O 1
ATOM 691 N N . ARG A 1 92 ? 15.657 -2.717 -32.365 1.00 82.06 92 ARG A N 1
ATOM 692 C CA . ARG A 1 92 ? 17.130 -2.770 -32.434 1.00 82.06 92 ARG A CA 1
ATOM 693 C C . ARG A 1 92 ? 17.810 -1.770 -31.500 1.00 82.06 92 ARG A C 1
ATOM 695 O O . ARG A 1 92 ? 18.928 -2.025 -31.068 1.00 82.06 92 ARG A O 1
ATOM 702 N N . LEU A 1 93 ? 17.150 -0.656 -31.183 1.00 86.12 93 LEU A N 1
ATOM 703 C CA . LEU A 1 93 ? 17.714 0.376 -30.316 1.00 86.12 93 LEU A CA 1
ATOM 704 C C . LEU A 1 93 ? 17.727 -0.046 -28.843 1.00 86.12 93 LEU A C 1
ATOM 706 O O . LEU A 1 93 ? 18.532 0.476 -28.083 1.00 86.12 93 LEU A O 1
ATOM 710 N N . ILE A 1 94 ? 16.882 -1.005 -28.448 1.00 87.75 94 ILE A N 1
ATOM 711 C CA . ILE A 1 94 ? 16.758 -1.445 -27.053 1.00 87.75 94 ILE A CA 1
ATOM 712 C C . ILE A 1 94 ? 18.108 -1.900 -26.496 1.00 87.75 94 ILE A C 1
ATOM 714 O O . ILE A 1 94 ? 18.533 -1.403 -25.454 1.00 87.75 94 ILE A O 1
ATOM 718 N N . ARG A 1 95 ? 18.799 -2.800 -27.211 1.00 89.06 95 ARG A N 1
ATOM 719 C CA . ARG A 1 95 ? 20.109 -3.309 -26.788 1.00 89.06 95 ARG A CA 1
ATOM 720 C C . ARG A 1 95 ? 21.118 -2.176 -26.662 1.00 89.06 95 ARG A C 1
ATOM 722 O O . ARG A 1 95 ? 21.776 -2.053 -25.639 1.00 89.06 95 ARG A O 1
ATOM 729 N N . THR A 1 96 ? 21.196 -1.307 -27.670 1.00 90.50 96 THR A N 1
ATOM 730 C CA . THR A 1 96 ? 22.094 -0.148 -27.641 1.00 90.50 96 THR A CA 1
ATOM 731 C C . THR A 1 96 ? 21.799 0.754 -26.445 1.00 90.50 96 THR A C 1
ATOM 733 O O . THR A 1 96 ? 22.717 1.126 -25.728 1.00 90.50 96 THR A O 1
ATOM 736 N N . SER A 1 97 ? 20.530 1.070 -26.174 1.00 92.62 97 SER A N 1
ATOM 737 C CA . SER A 1 97 ? 20.150 1.872 -25.007 1.00 92.62 97 SER A CA 1
ATOM 738 C C . SER A 1 97 ? 20.535 1.200 -23.690 1.00 92.62 97 SER A C 1
ATOM 740 O O . SER A 1 97 ? 21.028 1.879 -22.795 1.00 92.62 97 SER A O 1
ATOM 742 N N . LEU A 1 98 ? 20.351 -0.117 -23.572 1.00 93.88 98 LEU A N 1
ATOM 743 C CA . LEU A 1 98 ? 20.749 -0.872 -22.386 1.00 93.88 98 LEU A CA 1
ATOM 744 C C . LEU A 1 98 ? 22.268 -0.841 -22.175 1.00 93.88 98 LEU A C 1
ATOM 746 O O . LEU A 1 98 ? 22.711 -0.569 -21.062 1.00 93.88 98 LEU A O 1
ATOM 750 N N . GLU A 1 99 ? 23.061 -1.066 -23.223 1.00 93.38 99 GLU A N 1
ATOM 751 C CA . GLU A 1 99 ? 24.526 -1.022 -23.134 1.00 93.38 99 GLU A CA 1
ATOM 752 C C . GLU A 1 99 ? 25.048 0.373 -22.777 1.00 93.38 99 GLU A C 1
ATOM 754 O O . GLU A 1 99 ? 25.935 0.503 -21.934 1.00 93.38 99 GLU A O 1
ATOM 759 N N . GLU A 1 100 ? 24.466 1.433 -23.342 1.00 94.62 100 GLU A N 1
ATOM 760 C CA . GLU A 1 100 ? 24.830 2.805 -22.974 1.00 94.62 100 GLU A CA 1
ATOM 761 C C . GLU A 1 100 ? 24.444 3.122 -21.521 1.00 94.62 100 GLU A C 1
ATOM 763 O O . GLU A 1 100 ? 25.246 3.680 -20.771 1.00 94.62 100 GLU A O 1
ATOM 768 N N . CYS A 1 101 ? 23.262 2.689 -21.070 1.00 96.19 101 CYS A N 1
ATOM 769 C CA . CYS A 1 101 ? 22.869 2.785 -19.664 1.00 96.19 101 CYS A CA 1
ATOM 770 C C . CYS A 1 101 ? 23.871 2.073 -18.745 1.00 96.19 101 CYS A C 1
ATOM 772 O O . CYS A 1 101 ? 24.300 2.653 -17.748 1.00 96.19 101 CYS A O 1
ATOM 774 N N . ARG A 1 102 ? 24.291 0.854 -19.098 1.00 94.88 102 ARG A N 1
ATOM 775 C CA . ARG A 1 102 ? 25.279 0.073 -18.340 1.00 94.88 102 ARG A CA 1
ATOM 776 C C . ARG A 1 102 ? 26.620 0.795 -18.252 1.00 94.88 102 ARG A C 1
ATOM 778 O O . ARG A 1 102 ? 27.131 0.989 -17.152 1.00 94.88 102 ARG A O 1
ATOM 785 N N . ARG A 1 103 ? 27.160 1.255 -19.386 1.00 93.75 103 ARG A N 1
ATOM 786 C CA . ARG A 1 103 ? 28.433 2.001 -19.463 1.00 93.75 103 ARG A CA 1
ATOM 787 C C . ARG A 1 103 ? 28.431 3.264 -18.608 1.00 93.75 103 ARG A C 1
ATOM 789 O O . ARG A 1 103 ? 29.445 3.581 -17.992 1.00 93.75 103 ARG A O 1
ATOM 796 N N . LEU A 1 104 ? 27.296 3.955 -18.546 1.00 95.06 104 LEU A N 1
ATOM 797 C CA . LEU A 1 104 ? 27.121 5.156 -17.731 1.00 95.06 104 LEU A CA 1
ATOM 798 C C . LEU A 1 104 ? 26.816 4.859 -16.255 1.00 95.06 104 LEU A C 1
ATOM 800 O O . LEU A 1 104 ? 26.809 5.783 -15.451 1.00 95.06 104 LEU A O 1
ATOM 804 N N . GLY A 1 105 ? 26.575 3.602 -15.873 1.00 94.69 105 GLY A N 1
ATOM 805 C CA . GLY A 1 105 ? 26.250 3.232 -14.494 1.00 94.69 105 GLY A CA 1
ATOM 806 C C . GLY A 1 105 ? 24.782 3.446 -14.106 1.00 94.69 105 GLY A C 1
ATOM 807 O O . GLY A 1 105 ? 24.464 3.537 -12.920 1.00 94.69 105 GLY A O 1
ATOM 808 N N . VAL A 1 106 ? 23.874 3.527 -15.082 1.00 97.44 106 VAL A N 1
ATOM 809 C CA . VAL A 1 106 ? 22.428 3.511 -14.829 1.00 97.44 106 VAL A CA 1
ATOM 810 C C . VAL A 1 106 ? 22.030 2.121 -14.330 1.00 97.44 106 VAL A C 1
ATOM 812 O O . VAL A 1 106 ? 22.376 1.094 -14.919 1.00 97.44 106 VAL A O 1
ATOM 815 N N . GLU A 1 107 ? 21.283 2.087 -13.231 1.00 97.31 107 GLU A N 1
ATOM 816 C CA . GLU A 1 107 ? 20.959 0.849 -12.518 1.00 97.31 107 GLU A CA 1
ATOM 817 C C . GLU A 1 107 ? 19.697 0.188 -13.073 1.00 97.31 107 GLU A C 1
ATOM 819 O O . GLU A 1 107 ? 19.611 -1.037 -13.126 1.00 97.31 107 GLU A O 1
ATOM 824 N N . VAL A 1 108 ? 18.729 0.995 -13.517 1.00 98.19 108 VAL A N 1
ATOM 825 C CA . VAL A 1 108 ? 17.463 0.524 -14.084 1.00 98.19 108 VAL A CA 1
ATOM 826 C C . VAL A 1 108 ? 17.135 1.286 -15.365 1.00 98.19 108 VAL A C 1
ATOM 828 O O . VAL A 1 108 ? 17.067 2.516 -15.370 1.00 98.19 108 VAL A O 1
ATOM 831 N N . LEU A 1 109 ? 16.867 0.554 -16.443 1.00 97.81 109 LEU A N 1
ATOM 832 C CA . LEU A 1 109 ? 16.289 1.086 -17.673 1.00 97.81 109 LEU A CA 1
ATOM 833 C C . LEU A 1 109 ? 14.863 0.555 -17.820 1.00 97.81 109 LEU A C 1
ATOM 835 O O . LEU A 1 109 ? 14.669 -0.644 -17.999 1.00 97.81 109 LEU A O 1
ATOM 839 N N . THR A 1 110 ? 13.864 1.435 -17.775 1.00 97.50 110 THR A N 1
ATOM 840 C CA . THR A 1 110 ? 12.476 1.088 -18.092 1.00 97.50 110 THR A CA 1
ATOM 841 C C . THR A 1 110 ? 12.128 1.489 -19.511 1.00 97.50 110 THR A C 1
ATOM 843 O O . THR A 1 110 ? 12.251 2.654 -19.878 1.00 97.50 110 THR A O 1
ATOM 846 N N . LEU A 1 111 ? 11.621 0.546 -20.294 1.00 94.50 111 LEU A N 1
ATOM 847 C CA . LEU A 1 111 ? 11.139 0.805 -21.643 1.00 94.50 111 LEU A CA 1
ATOM 848 C C . LEU A 1 111 ? 9.632 0.622 -21.703 1.00 94.50 111 LEU A C 1
ATOM 850 O O . LEU A 1 111 ? 9.104 -0.449 -21.392 1.00 94.50 111 LEU A O 1
ATOM 854 N N . TYR A 1 112 ? 8.932 1.673 -22.128 1.00 92.75 112 TYR A N 1
ATOM 855 C CA . TYR A 1 112 ? 7.497 1.603 -22.341 1.00 92.75 112 TYR A CA 1
ATOM 856 C C . TYR A 1 112 ? 7.213 0.997 -23.714 1.00 92.75 112 TYR A C 1
ATOM 858 O O . TYR A 1 112 ? 7.320 1.673 -24.738 1.00 92.75 112 TYR A O 1
ATOM 866 N N . SER A 1 113 ? 6.911 -0.303 -23.720 1.00 88.75 113 SER A N 1
ATOM 867 C CA . SER A 1 113 ? 6.794 -1.107 -24.937 1.00 88.75 113 SER A CA 1
ATOM 868 C C . SER A 1 113 ? 5.358 -1.176 -25.456 1.00 88.75 113 SER A C 1
ATOM 870 O O . SER A 1 113 ? 5.112 -0.890 -26.627 1.00 88.75 113 SER A O 1
ATOM 872 N N . PHE A 1 114 ? 4.397 -1.505 -24.586 1.00 91.19 114 PHE A N 1
ATOM 873 C CA . PHE A 1 114 ? 2.998 -1.683 -24.981 1.00 91.19 114 PHE A CA 1
ATOM 874 C C . PHE A 1 114 ? 2.049 -1.204 -23.877 1.00 91.19 114 PHE A C 1
ATOM 876 O O . PHE A 1 114 ? 2.144 -1.665 -22.739 1.00 91.19 114 PHE A O 1
ATOM 883 N N . SER A 1 115 ? 1.130 -0.291 -24.199 1.00 92.38 115 SER A N 1
ATOM 884 C CA . SER A 1 115 ? 0.154 0.258 -23.244 1.00 92.38 115 SER A CA 1
ATOM 885 C C . SER A 1 115 ? -1.225 -0.390 -23.352 1.00 92.38 115 SER A C 1
ATOM 887 O O . SER A 1 115 ? -1.574 -0.952 -24.390 1.00 92.38 115 SER A O 1
ATOM 889 N N . LEU A 1 116 ? -2.060 -0.242 -22.319 1.00 90.44 116 LEU A N 1
ATOM 890 C CA . LEU A 1 116 ? -3.468 -0.668 -2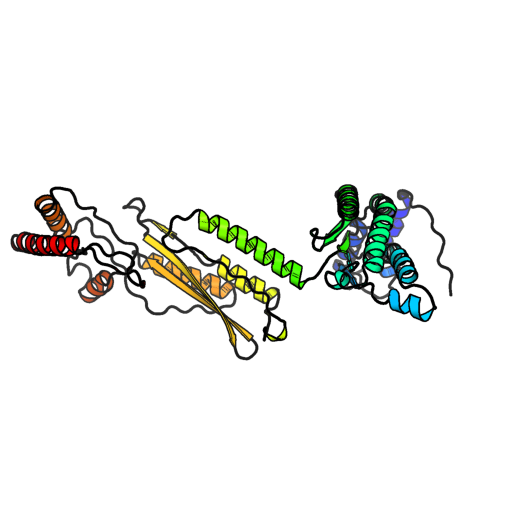2.368 1.00 90.44 116 LEU A CA 1
ATOM 891 C C . LEU A 1 116 ? -4.260 0.016 -23.499 1.00 90.44 116 LEU A C 1
ATOM 893 O O . LEU A 1 116 ? -5.196 -0.548 -24.057 1.00 90.44 116 LEU A O 1
ATOM 897 N N . GLU A 1 117 ? -3.886 1.230 -23.890 1.00 89.44 117 GLU A N 1
ATOM 898 C CA . GLU A 1 117 ? -4.518 1.945 -24.999 1.00 89.44 117 GLU A CA 1
ATOM 899 C C . GLU A 1 117 ? -4.109 1.385 -26.366 1.00 89.44 117 GLU A C 1
ATOM 901 O O . GLU A 1 117 ? -4.803 1.628 -27.353 1.00 89.44 117 GLU A O 1
ATOM 906 N N . ASN A 1 118 ? -3.003 0.634 -26.459 1.00 90.19 118 ASN A N 1
ATOM 907 C CA . ASN A 1 118 ? -2.555 0.051 -27.725 1.00 90.19 118 ASN A CA 1
ATOM 908 C C . ASN A 1 118 ? -3.486 -1.055 -28.228 1.00 90.19 118 ASN A C 1
ATOM 910 O O . ASN A 1 118 ? -3.534 -1.275 -29.434 1.00 90.19 118 ASN A O 1
ATOM 914 N N . TRP A 1 119 ? -4.311 -1.643 -27.360 1.00 92.44 119 TRP A N 1
ATOM 915 C CA . TRP A 1 119 ? -5.384 -2.558 -27.761 1.00 92.44 119 TRP A CA 1
ATOM 916 C C . TRP A 1 119 ? -6.448 -1.917 -28.662 1.00 92.44 119 TRP A C 1
ATOM 918 O O . TRP A 1 119 ? -7.182 -2.628 -29.335 1.00 92.44 119 TRP A O 1
ATOM 928 N N . LYS A 1 120 ? -6.532 -0.579 -28.714 1.00 92.56 120 LYS A N 1
ATOM 929 C CA . LYS A 1 120 ? -7.450 0.144 -29.616 1.00 92.56 120 LYS A CA 1
ATOM 930 C C . LYS A 1 120 ? -6.936 0.238 -31.058 1.00 92.56 120 LYS A C 1
ATOM 932 O O . LYS A 1 120 ? -7.628 0.784 -31.914 1.00 92.56 120 LYS A O 1
ATOM 937 N N . ARG A 1 121 ? -5.702 -0.204 -31.321 1.00 90.38 121 ARG A N 1
ATOM 938 C CA . ARG A 1 121 ? -5.110 -0.216 -32.666 1.00 90.38 121 ARG A CA 1
ATOM 939 C C . ARG A 1 121 ? -5.717 -1.348 -33.508 1.00 90.38 121 ARG A C 1
ATOM 941 O O . ARG A 1 121 ? -6.318 -2.261 -32.946 1.00 90.38 121 ARG A O 1
ATOM 948 N N . PRO A 1 122 ? -5.550 -1.322 -34.843 1.00 91.06 122 PRO A N 1
ATOM 949 C CA . PRO A 1 122 ? -5.977 -2.429 -35.693 1.00 91.06 122 PRO A CA 1
ATOM 950 C C . PRO A 1 122 ? -5.391 -3.765 -35.221 1.00 91.06 122 PRO A C 1
ATOM 952 O O . PRO A 1 122 ? -4.214 -3.827 -34.860 1.00 91.06 122 PRO A O 1
ATOM 955 N N . ALA A 1 123 ? -6.196 -4.831 -35.257 1.00 90.81 123 ALA A N 1
ATOM 956 C CA . ALA A 1 123 ? -5.811 -6.152 -34.752 1.00 90.81 123 ALA A CA 1
ATOM 957 C C . ALA A 1 123 ? -4.520 -6.687 -35.395 1.00 90.81 123 ALA A C 1
ATOM 959 O O . ALA A 1 123 ? -3.691 -7.276 -34.713 1.00 90.81 123 ALA A O 1
ATOM 960 N N . GLU A 1 124 ? -4.309 -6.415 -36.684 1.00 88.31 124 GLU A N 1
ATOM 961 C CA . GLU A 1 124 ? -3.084 -6.784 -37.399 1.00 88.31 124 GLU A CA 1
ATOM 962 C C . GLU A 1 124 ? -1.832 -6.100 -36.816 1.00 88.31 124 GLU A C 1
ATOM 964 O O . GLU A 1 124 ? -0.805 -6.749 -36.629 1.00 88.31 124 GLU A O 1
ATOM 969 N N . GLU A 1 125 ? -1.920 -4.814 -36.442 1.00 86.06 125 GLU A N 1
ATOM 970 C CA . GLU A 1 125 ? -0.818 -4.101 -35.778 1.00 86.06 125 GLU A CA 1
ATOM 971 C C . GLU A 1 125 ? -0.579 -4.657 -34.369 1.00 86.06 125 GLU A C 1
ATOM 973 O O . GLU A 1 125 ? 0.571 -4.826 -33.972 1.00 86.06 125 GLU A O 1
ATOM 978 N N . VAL A 1 126 ? -1.640 -4.980 -33.623 1.00 90.81 126 VAL A N 1
ATOM 979 C CA . VAL A 1 126 ? -1.521 -5.582 -32.285 1.00 90.81 126 VAL A CA 1
ATOM 980 C C . VAL A 1 126 ? -0.856 -6.959 -32.353 1.00 90.81 126 VAL A C 1
ATOM 982 O O . VAL A 1 126 ? 0.106 -7.195 -31.625 1.00 90.81 126 VAL A O 1
ATOM 985 N N . ASN A 1 127 ? -1.310 -7.835 -33.251 1.00 89.88 127 ASN A N 1
ATOM 986 C CA . ASN A 1 127 ? -0.738 -9.169 -33.439 1.00 89.88 127 ASN A CA 1
ATOM 987 C C . ASN A 1 127 ? 0.741 -9.079 -33.826 1.00 89.88 127 ASN A C 1
ATOM 989 O O . ASN A 1 127 ? 1.584 -9.703 -33.188 1.00 89.88 127 ASN A O 1
ATOM 993 N N . PHE A 1 128 ? 1.076 -8.200 -34.776 1.00 88.88 128 PHE A N 1
ATOM 994 C CA . PHE A 1 128 ? 2.462 -7.958 -35.161 1.00 88.88 128 PHE A CA 1
ATOM 995 C C . PHE A 1 128 ? 3.335 -7.483 -33.989 1.00 88.88 128 PHE A C 1
ATOM 997 O O . PHE A 1 128 ? 4.492 -7.888 -33.876 1.00 88.88 128 PHE A O 1
ATOM 1004 N N . LEU A 1 129 ? 2.819 -6.605 -33.120 1.00 89.38 129 LEU A N 1
ATOM 1005 C CA . LEU A 1 129 ? 3.561 -6.140 -31.945 1.00 89.38 129 LEU A CA 1
ATOM 1006 C C . LEU A 1 129 ? 3.826 -7.281 -30.957 1.00 89.38 129 LEU A C 1
ATOM 1008 O O . LEU A 1 129 ? 4.923 -7.338 -30.405 1.00 89.38 129 LEU A O 1
ATOM 1012 N N . MET A 1 130 ? 2.870 -8.193 -30.770 1.00 90.56 130 MET A N 1
ATOM 1013 C CA . MET A 1 130 ? 3.046 -9.376 -29.921 1.00 90.56 130 MET A CA 1
ATOM 1014 C C . MET A 1 130 ? 4.044 -10.374 -30.529 1.00 90.56 130 MET A C 1
ATOM 1016 O O . MET A 1 130 ? 4.895 -10.899 -29.812 1.00 90.56 130 MET A O 1
ATOM 1020 N N . ASP A 1 131 ? 4.028 -10.575 -31.848 1.00 86.50 131 ASP A N 1
ATOM 1021 C CA . ASP A 1 131 ? 5.009 -11.426 -32.538 1.00 86.50 131 ASP A CA 1
ATOM 1022 C C . ASP A 1 131 ? 6.423 -10.832 -32.478 1.00 86.50 131 ASP A C 1
ATOM 1024 O O . ASP A 1 131 ? 7.398 -11.528 -32.185 1.00 86.50 131 ASP A O 1
ATOM 1028 N N . LEU A 1 132 ? 6.548 -9.521 -32.715 1.00 85.12 132 LEU A N 1
ATOM 1029 C CA . LEU A 1 132 ? 7.817 -8.804 -32.589 1.00 85.12 132 LEU A CA 1
ATOM 1030 C C . LEU A 1 132 ? 8.354 -8.890 -31.158 1.00 85.12 132 LEU A C 1
ATOM 1032 O O . LEU A 1 132 ? 9.559 -9.038 -30.958 1.00 85.12 132 LEU A O 1
ATOM 1036 N N . TYR A 1 133 ? 7.458 -8.808 -30.178 1.00 83.94 133 TYR A N 1
ATOM 1037 C CA . TYR A 1 133 ? 7.780 -8.957 -28.771 1.00 83.94 133 TYR A CA 1
ATOM 1038 C C . TYR A 1 133 ? 8.351 -10.347 -28.458 1.00 83.94 133 TYR A C 1
ATOM 1040 O O . TYR A 1 133 ? 9.426 -10.435 -27.863 1.00 83.94 133 TYR A O 1
ATOM 1048 N N . LEU A 1 134 ? 7.684 -11.418 -28.906 1.00 83.19 134 LEU A N 1
ATOM 1049 C CA . LEU A 1 134 ? 8.159 -12.797 -28.753 1.00 83.19 134 LEU A CA 1
ATOM 1050 C C . LEU A 1 134 ? 9.548 -12.979 -29.380 1.00 83.19 134 LEU A C 1
ATOM 1052 O O . LEU A 1 134 ? 10.476 -13.439 -28.714 1.00 83.19 134 LEU A O 1
ATOM 1056 N N . ALA A 1 135 ? 9.702 -12.552 -30.637 1.00 81.31 135 ALA A N 1
ATOM 1057 C CA . ALA A 1 135 ? 10.959 -12.668 -31.369 1.00 81.31 135 ALA A CA 1
ATOM 1058 C C . ALA A 1 135 ? 12.106 -11.923 -30.669 1.00 81.31 135 ALA A C 1
ATOM 1060 O O . ALA A 1 135 ? 13.231 -12.420 -30.606 1.00 81.31 135 ALA A O 1
ATOM 1061 N N . TYR A 1 136 ? 11.821 -10.740 -30.117 1.00 82.31 136 TYR A N 1
ATOM 1062 C CA . TYR A 1 136 ? 12.802 -9.968 -29.368 1.00 82.31 136 TYR A CA 1
ATOM 1063 C C . TYR A 1 136 ? 13.177 -10.648 -28.045 1.00 82.31 136 TYR A C 1
ATOM 1065 O O . TYR A 1 136 ? 14.361 -10.788 -27.756 1.00 82.31 136 TYR A O 1
ATOM 1073 N N . MET A 1 137 ? 12.201 -11.123 -27.264 1.00 84.88 137 MET A N 1
ATOM 1074 C CA . MET A 1 137 ? 12.458 -11.781 -25.976 1.00 84.88 137 MET A CA 1
ATOM 1075 C C . MET A 1 137 ? 13.286 -13.057 -26.117 1.00 84.88 137 MET A C 1
ATOM 1077 O O . MET A 1 137 ? 14.207 -13.269 -25.330 1.00 84.88 137 MET A O 1
ATOM 1081 N N . ASP A 1 138 ? 12.998 -13.898 -27.110 1.00 81.38 138 ASP A N 1
ATOM 1082 C CA . ASP A 1 138 ? 13.767 -15.127 -27.311 1.00 81.38 138 ASP A CA 1
ATOM 1083 C C . ASP A 1 138 ? 15.207 -14.842 -27.769 1.00 81.38 138 ASP A C 1
ATOM 1085 O O . ASP A 1 138 ? 16.128 -15.533 -27.331 1.00 81.38 138 ASP A O 1
ATOM 1089 N N . HIS A 1 139 ? 15.426 -13.800 -28.579 1.00 82.69 139 HIS A N 1
ATOM 1090 C CA . HIS A 1 139 ? 16.771 -13.402 -28.999 1.00 82.69 139 HIS A CA 1
ATOM 1091 C C . HIS A 1 139 ? 17.561 -12.702 -27.879 1.00 82.69 139 HIS A C 1
ATOM 1093 O O . HIS A 1 139 ? 18.746 -12.977 -27.687 1.00 82.69 139 HIS A O 1
ATOM 1099 N N . GLU A 1 140 ? 16.918 -11.812 -27.123 1.00 86.38 140 GLU A N 1
ATOM 1100 C CA . GLU A 1 140 ? 17.594 -10.987 -26.121 1.00 86.38 140 GLU A CA 1
ATOM 1101 C C . GLU A 1 140 ? 17.882 -11.748 -24.823 1.00 86.38 140 GLU A C 1
ATOM 1103 O O . GLU A 1 140 ? 18.846 -11.424 -24.136 1.00 86.38 140 GLU A O 1
ATOM 1108 N N . ARG A 1 141 ? 17.112 -12.794 -24.486 1.00 92.75 141 ARG A N 1
ATOM 1109 C CA . ARG A 1 141 ? 17.284 -13.547 -23.229 1.00 92.75 141 ARG A CA 1
ATOM 1110 C C . ARG A 1 141 ? 18.725 -14.000 -23.007 1.00 92.75 141 ARG A C 1
ATOM 1112 O O . ARG A 1 141 ? 19.254 -13.816 -21.914 1.00 92.75 141 ARG A O 1
ATOM 1119 N N . LYS A 1 142 ? 19.364 -14.568 -24.037 1.00 91.06 142 LYS A N 1
ATOM 1120 C CA . LYS A 1 142 ? 20.764 -15.001 -23.947 1.00 91.06 142 LYS A CA 1
ATOM 1121 C C . LYS A 1 142 ? 21.691 -13.818 -23.671 1.00 91.06 142 LYS A C 1
ATOM 1123 O O . LYS A 1 142 ? 22.521 -13.910 -22.777 1.00 91.06 142 LYS A O 1
ATOM 1128 N N . HIS A 1 143 ? 21.504 -12.708 -24.385 1.00 91.06 143 HIS A N 1
ATOM 1129 C CA . HIS A 1 143 ? 22.284 -11.487 -24.182 1.00 91.06 143 HIS A CA 1
ATOM 1130 C C . HIS A 1 143 ? 22.154 -10.962 -22.750 1.00 91.06 143 HIS A C 1
ATOM 1132 O O . HIS A 1 143 ? 23.159 -10.641 -22.123 1.00 91.06 143 HIS A O 1
ATOM 1138 N N . LEU A 1 144 ? 20.939 -10.928 -22.195 1.00 94.69 144 LEU A N 1
ATOM 1139 C CA . LEU A 1 144 ? 20.707 -10.472 -20.821 1.00 94.69 144 LEU A CA 1
ATOM 1140 C C . LEU A 1 144 ? 21.440 -11.350 -19.803 1.00 94.69 144 LEU A C 1
ATOM 1142 O O . LEU A 1 144 ? 22.097 -10.818 -18.915 1.00 94.69 144 LEU A O 1
ATOM 1146 N N . VAL A 1 145 ? 21.386 -12.674 -19.957 1.00 94.62 145 VAL A N 1
ATOM 1147 C CA . VAL A 1 145 ? 22.113 -13.601 -19.077 1.00 94.62 145 VAL A CA 1
ATOM 1148 C C . VAL A 1 145 ? 23.626 -13.425 -19.223 1.00 94.62 145 VAL A C 1
ATOM 1150 O O . VAL A 1 145 ? 24.311 -13.224 -18.223 1.00 94.62 145 VAL A O 1
ATOM 1153 N N . ASP A 1 146 ? 24.139 -13.435 -20.457 1.00 93.06 146 ASP A N 1
ATOM 1154 C CA . ASP A 1 146 ? 25.575 -13.326 -20.751 1.00 93.06 146 ASP A CA 1
ATOM 1155 C C . ASP A 1 146 ? 26.168 -12.000 -20.241 1.00 93.06 146 ASP A C 1
ATOM 1157 O O . ASP A 1 146 ? 27.324 -11.940 -19.829 1.00 93.06 146 ASP A O 1
ATOM 1161 N N . THR A 1 147 ? 25.367 -10.931 -20.228 1.00 91.38 147 THR A N 1
ATOM 1162 C CA . THR A 1 147 ? 25.767 -9.607 -19.734 1.00 91.38 147 THR A CA 1
ATOM 1163 C C . THR A 1 147 ? 25.401 -9.360 -18.266 1.00 91.38 147 THR A C 1
ATOM 1165 O O . THR A 1 147 ? 25.600 -8.250 -17.766 1.00 91.38 147 THR A O 1
ATOM 1168 N N . ASN A 1 148 ? 24.899 -10.362 -17.536 1.00 94.81 148 ASN A N 1
ATOM 1169 C CA . ASN A 1 148 ? 24.441 -10.226 -16.148 1.00 94.81 148 ASN A CA 1
ATOM 1170 C C . ASN A 1 148 ? 23.371 -9.122 -15.960 1.00 94.81 148 ASN A C 1
ATOM 1172 O O . ASN A 1 148 ? 23.341 -8.435 -14.941 1.00 94.81 148 ASN A O 1
ATOM 1176 N N . CYS A 1 149 ? 22.497 -8.909 -16.945 1.00 96.12 149 CYS A N 1
ATOM 1177 C CA . CYS A 1 149 ? 21.337 -8.028 -16.821 1.00 96.12 149 CYS A CA 1
ATOM 1178 C C . CYS A 1 149 ? 20.159 -8.758 -16.180 1.00 96.12 149 CYS A C 1
ATOM 1180 O O . CYS A 1 149 ? 19.761 -9.833 -16.631 1.00 96.12 149 CYS A O 1
ATOM 1182 N N . ARG A 1 150 ? 19.517 -8.123 -15.200 1.00 97.25 150 ARG A N 1
ATOM 1183 C CA . ARG A 1 150 ? 18.251 -8.619 -14.653 1.00 97.25 150 ARG A CA 1
ATOM 1184 C C . ARG A 1 150 ? 17.082 -8.136 -15.502 1.00 97.25 150 ARG A C 1
ATOM 1186 O O . ARG A 1 150 ? 16.996 -6.950 -15.804 1.00 97.25 150 ARG A O 1
ATOM 1193 N N . PHE A 1 151 ? 16.152 -9.020 -15.845 1.00 96.44 151 PHE A N 1
ATOM 1194 C CA . PHE A 1 151 ? 14.914 -8.637 -16.516 1.00 96.44 151 PHE A CA 1
ATOM 1195 C C . PHE A 1 151 ? 13.748 -8.586 -15.528 1.00 96.44 151 PHE A C 1
ATOM 1197 O O . PHE A 1 151 ? 13.560 -9.497 -14.720 1.00 96.44 151 PHE A O 1
ATOM 1204 N N . VAL A 1 152 ? 12.940 -7.531 -15.611 1.00 96.12 152 VAL A N 1
ATOM 1205 C CA . VAL A 1 152 ? 11.671 -7.411 -14.884 1.00 96.12 152 VAL A CA 1
ATOM 1206 C C . VAL A 1 152 ? 10.580 -6.875 -15.806 1.00 96.12 152 VAL A C 1
ATOM 1208 O O . VAL A 1 152 ? 10.848 -6.148 -16.763 1.00 96.12 152 VAL A O 1
ATOM 1211 N N . GLN A 1 153 ? 9.333 -7.215 -15.507 1.00 93.69 153 GLN A N 1
ATOM 1212 C CA . GLN A 1 153 ? 8.165 -6.747 -16.246 1.00 93.69 153 GLN A CA 1
ATOM 1213 C C . GLN A 1 153 ? 7.231 -5.980 -15.310 1.00 93.69 153 GLN A C 1
ATOM 1215 O O . GLN A 1 153 ? 7.017 -6.394 -14.172 1.00 93.69 153 GLN A O 1
ATOM 1220 N N . ILE A 1 154 ? 6.664 -4.881 -15.814 1.00 95.31 154 ILE A N 1
ATOM 1221 C CA . ILE A 1 154 ? 5.531 -4.178 -15.198 1.00 95.31 154 ILE A CA 1
ATOM 1222 C C . ILE A 1 154 ? 4.342 -4.149 -16.166 1.00 95.31 154 ILE A C 1
ATOM 1224 O O . ILE A 1 154 ? 4.524 -4.164 -17.388 1.00 95.31 154 ILE A O 1
ATOM 1228 N N . GLY A 1 155 ? 3.125 -4.084 -15.624 1.00 93.56 155 GLY A N 1
ATOM 1229 C CA . GLY A 1 155 ? 1.869 -4.087 -16.383 1.00 93.56 155 GLY A CA 1
ATOM 1230 C C . GLY A 1 155 ? 1.058 -5.378 -16.250 1.00 93.56 155 GLY A C 1
ATOM 1231 O O . GLY A 1 155 ? 1.488 -6.350 -15.628 1.00 93.56 155 GLY A O 1
ATOM 1232 N N . ARG A 1 156 ? -0.160 -5.366 -16.802 1.00 93.50 156 ARG A N 1
ATOM 1233 C CA . ARG A 1 156 ? -1.138 -6.447 -16.612 1.00 93.50 156 ARG A CA 1
ATOM 1234 C C . ARG A 1 156 ? -0.750 -7.697 -17.386 1.00 93.50 156 ARG A C 1
ATOM 1236 O O . ARG A 1 156 ? -0.404 -7.629 -18.564 1.00 93.50 156 ARG A O 1
ATOM 1243 N N . ARG A 1 157 ? -0.888 -8.855 -16.748 1.00 92.81 157 ARG A N 1
ATOM 1244 C CA . ARG A 1 157 ? -0.703 -10.149 -17.417 1.00 92.81 157 ARG A CA 1
ATOM 1245 C C . ARG A 1 157 ? -1.977 -10.569 -18.145 1.00 92.81 157 ARG A C 1
ATOM 1247 O O . ARG A 1 157 ? -1.917 -11.140 -19.228 1.00 92.81 157 ARG A O 1
ATOM 1254 N N . GLU A 1 158 ? -3.132 -10.226 -17.585 1.00 91.38 158 GLU A N 1
ATOM 1255 C CA . GLU A 1 158 ? -4.440 -10.500 -18.162 1.00 91.38 158 GLU A CA 1
ATOM 1256 C C . GLU A 1 158 ? -4.595 -9.816 -19.527 1.00 91.38 158 GLU A C 1
ATOM 1258 O O . GLU A 1 158 ? -4.353 -8.616 -19.684 1.00 91.38 158 GLU A O 1
ATOM 1263 N N . GLY A 1 159 ? -5.030 -10.591 -20.521 1.00 89.19 159 GLY A N 1
ATOM 1264 C CA . GLY A 1 159 ? -5.225 -10.133 -21.897 1.00 89.19 159 GLY A CA 1
ATOM 1265 C C . GLY A 1 159 ? -3.996 -10.274 -22.797 1.00 89.19 159 GLY A C 1
ATOM 1266 O O . GLY A 1 159 ? -4.139 -10.150 -24.011 1.00 89.19 159 GLY A O 1
ATOM 1267 N N . LEU A 1 160 ? -2.812 -10.579 -22.254 1.00 92.00 160 LEU A N 1
ATOM 1268 C CA . LEU A 1 160 ? -1.669 -10.952 -23.086 1.00 92.00 160 LEU A CA 1
ATOM 1269 C C . LEU A 1 160 ? -1.851 -12.365 -23.668 1.00 92.00 160 LEU A C 1
ATOM 1271 O O . LEU A 1 160 ? -2.335 -13.256 -22.966 1.00 92.00 160 LEU A O 1
ATOM 1275 N N . PRO A 1 161 ? -1.445 -12.605 -24.929 1.00 92.25 161 PRO A N 1
ATOM 1276 C CA . PRO A 1 161 ? -1.423 -13.949 -25.494 1.00 92.25 161 PRO A CA 1
ATOM 1277 C C . PRO A 1 161 ? -0.507 -14.883 -24.698 1.00 92.25 161 PRO A C 1
ATOM 1279 O O . PRO A 1 161 ? 0.556 -14.465 -24.233 1.00 92.25 161 PRO A O 1
ATOM 1282 N N . GLN A 1 162 ? -0.871 -16.165 -24.611 1.00 92.75 162 GLN A N 1
ATOM 1283 C CA . GLN A 1 162 ? -0.120 -17.149 -23.821 1.00 92.75 162 GLN A CA 1
ATOM 1284 C C . GLN A 1 162 ? 1.359 -17.222 -24.222 1.00 92.75 162 GLN A C 1
ATOM 1286 O O . GLN A 1 162 ? 2.228 -17.206 -23.360 1.00 92.75 162 GLN A O 1
ATOM 1291 N N . PHE A 1 163 ? 1.666 -17.186 -25.522 1.00 90.31 163 PHE A N 1
ATOM 1292 C CA . PHE A 1 163 ? 3.053 -17.225 -25.994 1.00 90.31 163 PHE A CA 1
ATOM 1293 C C . PHE A 1 163 ? 3.902 -16.047 -25.481 1.00 90.31 163 PHE A C 1
ATOM 1295 O O . PHE A 1 163 ? 5.103 -16.202 -25.259 1.00 90.31 163 PHE A O 1
ATOM 1302 N N . ALA A 1 164 ? 3.296 -14.869 -25.289 1.00 90.50 164 ALA A N 1
ATOM 1303 C CA . ALA A 1 164 ? 3.982 -13.687 -24.781 1.00 90.50 164 ALA A CA 1
ATOM 1304 C C . ALA A 1 164 ? 4.234 -13.815 -23.273 1.00 90.50 164 ALA A C 1
ATOM 1306 O O . ALA A 1 164 ? 5.320 -13.471 -22.808 1.00 90.50 164 ALA A O 1
ATOM 1307 N N . LEU A 1 165 ? 3.262 -14.362 -22.531 1.00 92.44 165 LEU A N 1
ATOM 1308 C CA . LEU A 1 165 ? 3.410 -14.701 -21.113 1.00 92.44 165 LEU A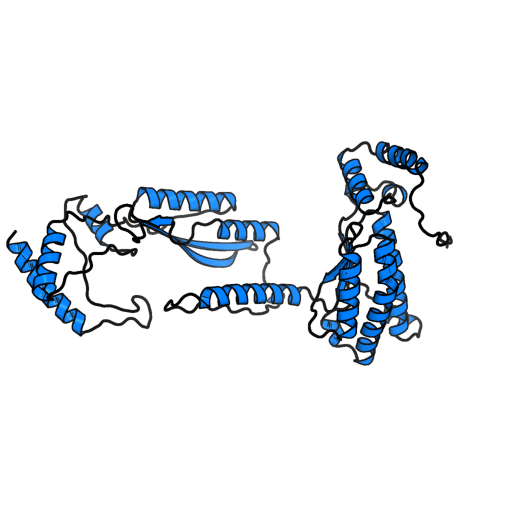 CA 1
ATOM 1309 C C . LEU A 1 165 ? 4.508 -15.750 -20.902 1.00 92.44 165 LEU A C 1
ATOM 1311 O O . LEU A 1 165 ? 5.385 -15.556 -20.066 1.00 92.44 165 LEU A O 1
ATOM 1315 N N . ASP A 1 166 ? 4.533 -16.803 -21.717 1.00 93.31 166 ASP A N 1
ATOM 1316 C CA . ASP A 1 166 ? 5.556 -17.844 -21.615 1.00 93.31 166 ASP A CA 1
ATOM 1317 C C . ASP A 1 166 ? 6.956 -17.282 -21.906 1.00 93.31 166 ASP A C 1
ATOM 1319 O O . ASP A 1 166 ? 7.932 -17.630 -21.240 1.00 93.31 166 ASP A O 1
ATOM 1323 N N . ALA A 1 167 ? 7.083 -16.401 -22.906 1.00 91.75 167 ALA A N 1
ATOM 1324 C CA . ALA A 1 167 ? 8.352 -15.752 -23.229 1.00 91.75 167 ALA A CA 1
ATOM 1325 C C . ALA A 1 167 ? 8.836 -14.822 -22.109 1.00 91.75 167 ALA A C 1
ATOM 1327 O O . ALA A 1 167 ? 10.034 -14.819 -21.807 1.00 91.75 167 ALA A O 1
ATOM 1328 N N . LEU A 1 168 ? 7.911 -14.080 -21.491 1.00 91.12 168 LEU A N 1
ATOM 1329 C CA . LEU A 1 168 ? 8.148 -13.259 -20.305 1.00 91.12 168 LEU A CA 1
ATOM 1330 C C . LEU A 1 168 ? 8.683 -14.101 -19.151 1.00 91.12 168 LEU A C 1
ATOM 1332 O O . LEU A 1 168 ? 9.758 -13.810 -18.628 1.00 91.12 168 LEU A O 1
ATOM 1336 N N . ASP A 1 169 ? 7.966 -15.164 -18.798 1.00 94.06 169 ASP A N 1
ATOM 1337 C CA . ASP A 1 169 ? 8.281 -15.991 -17.637 1.00 94.06 169 ASP A CA 1
ATOM 1338 C C . ASP A 1 169 ? 9.632 -16.690 -17.807 1.00 94.06 169 ASP A C 1
ATOM 1340 O O . ASP A 1 169 ? 10.458 -16.662 -16.894 1.00 94.06 169 ASP A O 1
ATOM 1344 N N . ARG A 1 170 ? 9.931 -17.208 -19.008 1.00 95.19 170 ARG A N 1
ATOM 1345 C CA . ARG A 1 170 ? 11.258 -17.766 -19.322 1.00 95.19 170 ARG A CA 1
ATOM 1346 C C . ARG A 1 170 ? 12.381 -16.745 -19.146 1.00 95.19 170 ARG A C 1
ATOM 1348 O O . ARG A 1 170 ? 13.461 -17.105 -18.689 1.00 95.19 170 ARG A O 1
ATOM 1355 N N . THR A 1 171 ? 12.167 -15.491 -19.540 1.00 94.69 171 THR A N 1
ATOM 1356 C CA . THR A 1 171 ? 13.196 -14.442 -19.454 1.00 94.69 171 THR A CA 1
ATOM 1357 C C . THR A 1 171 ? 13.372 -13.926 -18.025 1.00 94.69 171 THR A C 1
ATOM 1359 O O . THR A 1 171 ? 14.509 -13.747 -17.584 1.00 94.69 171 THR A O 1
ATOM 1362 N N . VAL A 1 172 ? 12.280 -13.741 -17.274 1.00 95.50 172 VAL A N 1
ATOM 1363 C CA . VAL A 1 172 ? 12.329 -13.406 -15.840 1.00 95.50 172 VAL A CA 1
ATOM 1364 C C . VAL A 1 172 ? 13.067 -14.501 -15.072 1.00 95.50 172 VAL A C 1
ATOM 1366 O O . VAL A 1 172 ? 13.999 -14.208 -14.329 1.00 95.50 172 VAL A O 1
ATOM 1369 N N . GLU A 1 173 ? 12.709 -15.765 -15.298 1.00 97.25 173 GLU A N 1
ATOM 1370 C CA . GLU A 1 173 ? 13.323 -16.904 -14.618 1.00 97.25 173 GLU A CA 1
ATOM 1371 C C . GLU A 1 173 ? 14.813 -17.045 -14.963 1.00 97.25 173 GLU A C 1
ATOM 1373 O O . GLU A 1 173 ? 15.645 -17.175 -14.065 1.00 97.25 173 GLU A O 1
ATOM 1378 N N . ALA A 1 174 ? 15.177 -16.939 -16.247 1.00 97.00 174 ALA A N 1
ATOM 1379 C CA . ALA A 1 174 ? 16.568 -17.043 -16.693 1.00 97.00 174 ALA A CA 1
ATOM 1380 C C . ALA A 1 174 ? 17.479 -15.946 -16.114 1.00 97.00 174 ALA A C 1
ATOM 1382 O O . ALA A 1 174 ? 18.677 -16.167 -15.958 1.00 97.00 174 ALA A O 1
ATOM 1383 N N . THR A 1 175 ? 16.924 -14.776 -15.787 1.00 96.94 175 THR A N 1
ATOM 1384 C CA . THR A 1 175 ? 17.688 -13.611 -15.310 1.00 96.94 175 THR A CA 1
ATOM 1385 C C . THR A 1 175 ? 17.496 -13.321 -13.819 1.00 96.94 175 THR A C 1
ATOM 1387 O O . THR A 1 175 ? 18.040 -12.342 -13.309 1.00 96.94 175 THR A O 1
ATOM 1390 N N . LYS A 1 176 ? 16.755 -14.158 -13.077 1.00 96.88 176 LYS A N 1
ATOM 1391 C CA . LYS A 1 176 ? 16.390 -13.891 -11.671 1.00 96.88 176 LYS A CA 1
ATOM 1392 C C . LYS A 1 176 ? 17.588 -13.734 -10.730 1.00 96.88 176 LYS A C 1
ATOM 1394 O O . LYS A 1 176 ? 17.497 -13.010 -9.743 1.00 96.88 176 LYS A O 1
ATOM 1399 N N . ASN A 1 177 ? 18.691 -14.412 -11.053 1.00 95.38 177 ASN A N 1
ATOM 1400 C CA . ASN A 1 177 ? 19.938 -14.396 -10.287 1.00 95.38 177 ASN A CA 1
ATOM 1401 C C . ASN A 1 177 ? 20.945 -13.366 -10.817 1.00 95.38 177 ASN A C 1
ATOM 1403 O O . ASN A 1 177 ? 22.026 -13.232 -10.248 1.00 95.38 177 ASN A O 1
ATOM 1407 N N . CYS A 1 178 ? 20.620 -12.656 -11.901 1.00 95.00 178 CYS A N 1
ATOM 1408 C CA . CYS A 1 178 ? 21.473 -11.597 -12.410 1.00 95.00 178 CYS A CA 1
ATOM 1409 C C . CYS A 1 178 ? 21.440 -10.396 -11.461 1.00 95.00 178 CYS A C 1
ATOM 1411 O O . CYS A 1 178 ? 20.381 -9.989 -10.974 1.00 95.00 178 CYS A O 1
ATOM 1413 N N . THR A 1 179 ? 22.611 -9.822 -11.209 1.00 94.12 179 THR A N 1
ATOM 1414 C CA . THR A 1 179 ? 22.812 -8.747 -10.223 1.00 94.12 179 THR A CA 1
ATOM 1415 C C . THR A 1 179 ? 23.203 -7.412 -10.846 1.00 94.12 179 THR A C 1
ATOM 1417 O O . THR A 1 179 ? 23.328 -6.429 -10.121 1.00 94.12 179 THR A O 1
ATOM 1420 N N . GLY A 1 180 ? 23.405 -7.365 -12.165 1.00 94.31 180 GLY A N 1
ATOM 1421 C CA . GLY A 1 180 ? 23.761 -6.144 -12.876 1.00 94.31 180 GLY A CA 1
ATOM 1422 C C . GLY A 1 180 ? 22.568 -5.242 -13.183 1.00 94.31 180 GLY A C 1
ATOM 1423 O O . GLY A 1 180 ? 21.511 -5.324 -12.553 1.00 94.31 180 GLY A O 1
ATOM 1424 N N . THR A 1 181 ? 22.737 -4.355 -14.168 1.00 96.19 181 THR A N 1
ATOM 1425 C CA . THR A 1 181 ? 21.690 -3.410 -14.593 1.00 96.19 181 THR A CA 1
ATOM 1426 C C . THR A 1 181 ? 20.366 -4.123 -14.879 1.00 96.19 181 THR A C 1
ATOM 1428 O O . THR A 1 181 ? 20.323 -5.168 -15.531 1.00 96.19 181 THR A O 1
ATOM 1431 N N . THR A 1 182 ? 19.268 -3.539 -14.399 1.00 97.81 182 THR A N 1
ATOM 1432 C CA . THR A 1 182 ? 17.919 -4.073 -14.584 1.00 97.81 182 THR A CA 1
ATOM 1433 C C . THR A 1 182 ? 17.264 -3.480 -15.828 1.00 97.81 182 THR A C 1
ATOM 1435 O O . THR A 1 182 ? 17.058 -2.269 -15.914 1.00 97.81 182 THR A O 1
ATOM 1438 N N . LEU A 1 183 ? 16.870 -4.334 -16.771 1.00 96.56 183 LEU A N 1
ATOM 1439 C CA . LEU A 1 183 ? 15.956 -3.985 -17.853 1.00 96.56 183 LEU A CA 1
ATOM 1440 C C . LEU A 1 183 ? 14.517 -4.241 -17.391 1.00 96.56 183 LEU A C 1
ATOM 1442 O O . LEU A 1 183 ? 14.107 -5.381 -17.186 1.00 96.56 183 LEU A O 1
ATOM 1446 N N . CYS A 1 184 ? 13.747 -3.169 -17.247 1.00 96.56 184 CYS A N 1
ATOM 1447 C CA . CYS A 1 184 ? 12.330 -3.205 -16.923 1.00 96.56 184 CYS A CA 1
ATOM 1448 C C . CYS A 1 184 ? 11.496 -2.953 -18.182 1.00 96.56 184 CYS A C 1
ATOM 1450 O O . CYS A 1 184 ? 11.623 -1.913 -18.828 1.00 96.56 184 CYS A O 1
ATOM 1452 N N . LEU A 1 185 ? 10.615 -3.881 -18.538 1.00 93.75 185 LEU A N 1
ATOM 1453 C CA . LEU A 1 185 ? 9.757 -3.736 -19.709 1.00 93.75 185 LEU A CA 1
ATOM 1454 C C . LEU A 1 185 ? 8.310 -3.503 -19.278 1.00 93.75 185 LEU A C 1
ATOM 1456 O O . LEU A 1 185 ? 7.694 -4.361 -18.647 1.00 93.75 185 LEU A O 1
ATOM 1460 N N . ALA A 1 186 ? 7.760 -2.340 -19.634 1.00 94.62 186 ALA A N 1
ATOM 1461 C CA . ALA A 1 186 ? 6.357 -2.027 -19.390 1.00 94.62 186 ALA A CA 1
ATOM 1462 C C . ALA A 1 186 ? 5.511 -2.544 -20.560 1.00 94.62 186 ALA A C 1
ATOM 1464 O O . ALA A 1 186 ? 5.544 -1.992 -21.669 1.00 94.62 186 ALA A O 1
ATOM 1465 N N . VAL A 1 187 ? 4.789 -3.636 -20.313 1.00 92.81 187 VAL A N 1
ATOM 1466 C CA . VAL A 1 187 ? 4.000 -4.374 -21.307 1.00 92.81 187 VAL A CA 1
ATOM 1467 C C . VAL A 1 187 ? 2.582 -4.502 -20.798 1.00 92.81 187 VAL A C 1
ATOM 1469 O O . VAL A 1 187 ? 2.373 -4.879 -19.649 1.00 92.81 187 VAL A O 1
ATOM 1472 N N . ASN A 1 188 ? 1.611 -4.185 -21.655 1.00 94.62 188 ASN A N 1
ATOM 1473 C CA . ASN A 1 188 ? 0.207 -4.098 -21.261 1.00 94.62 188 ASN A CA 1
ATOM 1474 C C . ASN A 1 188 ? 0.033 -3.210 -20.012 1.00 94.62 188 ASN A C 1
ATOM 1476 O O . ASN A 1 188 ? -0.713 -3.510 -19.078 1.00 94.62 188 ASN A O 1
ATOM 1480 N N . TYR A 1 189 ? 0.816 -2.131 -19.974 1.00 95.25 189 TYR A N 1
ATOM 1481 C CA . TYR A 1 189 ? 0.948 -1.267 -18.812 1.00 95.25 189 TYR A CA 1
ATOM 1482 C C . TYR A 1 189 ? 0.025 -0.054 -18.923 1.00 95.25 189 TYR A C 1
ATOM 1484 O O . TYR A 1 189 ? -0.240 0.470 -20.006 1.00 95.25 189 TYR A O 1
ATOM 1492 N N . GLY A 1 190 ? -0.446 0.413 -17.773 1.00 92.38 190 GLY A N 1
ATOM 1493 C CA . GLY A 1 190 ? -1.081 1.711 -17.629 1.00 92.38 190 GLY A CA 1
ATOM 1494 C C . GLY A 1 190 ? -1.074 2.104 -16.162 1.00 92.38 190 GLY A C 1
ATOM 1495 O O . GLY A 1 190 ? -1.684 1.423 -15.346 1.00 92.38 190 GLY A O 1
ATOM 1496 N N . ALA A 1 191 ? -0.421 3.216 -15.825 1.00 88.25 191 ALA A N 1
ATOM 1497 C CA . ALA A 1 191 ? -0.210 3.621 -14.431 1.00 88.25 191 ALA A CA 1
ATOM 1498 C C . ALA A 1 191 ? -1.521 3.720 -13.625 1.00 88.25 191 ALA A C 1
ATOM 1500 O O . ALA A 1 191 ? -1.604 3.279 -12.485 1.00 88.25 191 ALA A O 1
ATOM 1501 N N . ARG A 1 192 ? -2.594 4.243 -14.239 1.00 86.00 192 ARG A N 1
ATOM 1502 C CA . ARG A 1 192 ? -3.917 4.322 -13.591 1.00 86.00 192 ARG A CA 1
ATOM 1503 C C . ARG A 1 192 ? -4.500 2.943 -13.294 1.00 86.00 192 ARG A C 1
ATOM 1505 O O . ARG A 1 192 ? -5.117 2.751 -12.250 1.00 86.00 192 ARG A O 1
ATOM 1512 N N . ALA A 1 193 ? -4.329 2.009 -14.224 1.00 87.62 193 ALA A N 1
ATOM 1513 C CA . ALA A 1 193 ? -4.793 0.642 -14.068 1.00 87.62 193 ALA A CA 1
ATOM 1514 C C . ALA A 1 193 ? -4.002 -0.081 -12.976 1.00 87.62 193 ALA A C 1
ATOM 1516 O O . ALA A 1 193 ? -4.620 -0.682 -12.110 1.00 87.62 193 ALA A O 1
ATOM 1517 N N . GLU A 1 194 ? -2.676 0.070 -12.959 1.00 90.31 194 GLU A N 1
ATOM 1518 C CA . GLU A 1 194 ? -1.804 -0.505 -11.930 1.00 90.31 194 GLU A CA 1
ATOM 1519 C C . GLU A 1 194 ? -2.197 -0.036 -10.521 1.00 90.31 194 GLU A C 1
ATOM 1521 O O . GLU A 1 194 ? -2.433 -0.863 -9.642 1.00 90.31 194 GLU A O 1
ATOM 1526 N N . ILE A 1 195 ? -2.381 1.275 -10.322 1.00 87.31 195 ILE A N 1
ATOM 1527 C CA . ILE A 1 195 ? -2.853 1.827 -9.039 1.00 87.31 195 ILE A CA 1
ATOM 1528 C C . ILE A 1 195 ? -4.237 1.270 -8.683 1.00 87.31 195 ILE A C 1
ATOM 1530 O O . ILE A 1 195 ? -4.473 0.860 -7.548 1.00 87.31 195 ILE A O 1
ATOM 1534 N N . THR A 1 196 ? -5.159 1.229 -9.650 1.00 86.94 196 THR A N 1
ATOM 1535 C CA . THR A 1 196 ? -6.519 0.716 -9.423 1.00 86.94 196 THR A CA 1
ATOM 1536 C C . THR A 1 196 ? -6.498 -0.753 -9.005 1.00 86.94 196 THR A C 1
ATOM 1538 O O . THR A 1 196 ? -7.245 -1.148 -8.111 1.00 86.94 196 THR A O 1
ATOM 1541 N N . ASP A 1 197 ? -5.653 -1.569 -9.629 1.00 88.44 197 ASP A N 1
ATOM 1542 C CA . ASP A 1 197 ? -5.551 -2.994 -9.331 1.00 88.44 197 ASP A CA 1
ATOM 1543 C C . ASP A 1 197 ? -4.900 -3.237 -7.969 1.00 88.44 197 ASP A C 1
ATOM 1545 O O . ASP A 1 197 ? -5.385 -4.082 -7.215 1.00 88.44 197 ASP A O 1
ATOM 1549 N N . ALA A 1 198 ? -3.884 -2.447 -7.605 1.00 89.56 198 ALA A N 1
ATOM 1550 C CA . ALA A 1 198 ? -3.285 -2.479 -6.273 1.00 89.56 198 ALA A CA 1
ATOM 1551 C C . ALA A 1 198 ? -4.324 -2.157 -5.185 1.00 89.56 198 ALA A C 1
ATOM 1553 O O . ALA A 1 198 ? -4.492 -2.926 -4.238 1.00 89.56 198 ALA A O 1
ATOM 1554 N N . VAL A 1 199 ? -5.093 -1.074 -5.356 1.00 89.00 199 VAL A N 1
ATOM 1555 C CA . VAL A 1 199 ? -6.155 -0.682 -4.412 1.00 89.00 199 VAL A CA 1
ATOM 1556 C C . VAL A 1 199 ? -7.256 -1.745 -4.342 1.00 89.00 199 VAL A C 1
ATOM 1558 O O . VAL A 1 199 ? -7.722 -2.078 -3.255 1.00 89.00 199 VAL A O 1
ATOM 1561 N N . ARG A 1 200 ? -7.643 -2.342 -5.478 1.00 88.75 200 ARG A N 1
ATOM 1562 C CA . ARG A 1 200 ? -8.597 -3.465 -5.508 1.00 88.75 200 ARG A CA 1
ATOM 1563 C C . ARG A 1 200 ? -8.076 -4.699 -4.792 1.00 88.75 200 ARG A C 1
ATOM 1565 O O . ARG A 1 200 ? -8.865 -5.377 -4.143 1.00 88.75 200 ARG A O 1
ATOM 1572 N N . SER A 1 201 ? -6.785 -4.998 -4.903 1.00 90.50 201 SER A N 1
ATOM 1573 C CA . SER A 1 201 ? -6.188 -6.112 -4.172 1.00 90.50 201 SER A CA 1
ATOM 1574 C C . SER A 1 201 ? -6.276 -5.884 -2.669 1.00 90.50 201 SER A C 1
ATOM 1576 O O . SER A 1 201 ? -6.832 -6.726 -1.975 1.00 90.50 201 SER A O 1
ATOM 1578 N N . ILE A 1 202 ? -5.865 -4.702 -2.201 1.00 89.94 202 ILE A N 1
ATOM 1579 C CA . ILE A 1 202 ? -5.953 -4.320 -0.785 1.00 89.94 202 ILE A CA 1
ATOM 1580 C C . ILE A 1 202 ? -7.401 -4.411 -0.287 1.00 89.94 202 ILE A C 1
ATOM 1582 O O . ILE A 1 202 ? -7.658 -4.960 0.779 1.00 89.94 202 ILE A O 1
ATOM 1586 N N . ALA A 1 203 ? -8.371 -3.922 -1.062 1.00 88.75 203 ALA A N 1
ATOM 1587 C CA . ALA A 1 203 ? -9.776 -4.005 -0.674 1.00 88.75 203 ALA A CA 1
ATOM 1588 C C . ALA A 1 203 ? -10.286 -5.445 -0.550 1.00 88.75 203 ALA A C 1
ATOM 1590 O O . ALA A 1 203 ? -11.075 -5.722 0.349 1.00 88.75 203 ALA A O 1
ATOM 159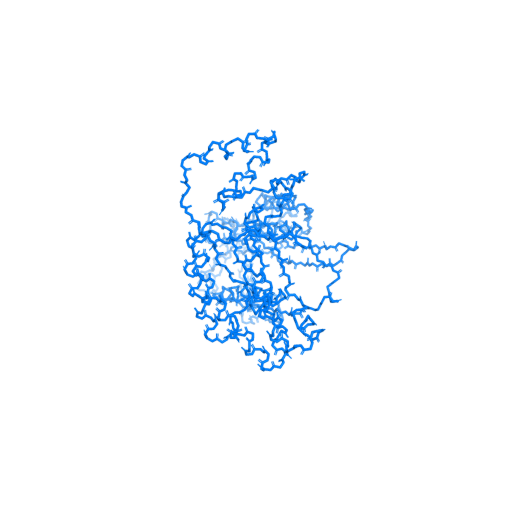1 N N . ARG A 1 204 ? -9.836 -6.367 -1.411 1.00 89.00 204 ARG A N 1
ATOM 1592 C CA . ARG A 1 204 ? -10.173 -7.792 -1.273 1.00 89.00 204 ARG A CA 1
ATOM 1593 C C . ARG A 1 204 ? -9.596 -8.378 0.009 1.00 89.00 204 ARG A C 1
ATOM 1595 O O . ARG A 1 204 ? -10.314 -9.097 0.695 1.00 89.00 204 ARG A O 1
ATOM 1602 N N . ASP A 1 205 ? -8.355 -8.038 0.345 1.00 89.81 205 ASP A N 1
ATOM 1603 C CA . ASP A 1 205 ? -7.703 -8.519 1.566 1.00 89.81 205 ASP A CA 1
ATOM 1604 C C . ASP A 1 205 ? -8.449 -8.023 2.812 1.00 89.81 205 ASP A C 1
ATOM 1606 O O . ASP A 1 205 ? -8.805 -8.813 3.687 1.00 89.81 205 ASP A O 1
ATOM 1610 N N . VAL A 1 206 ? -8.794 -6.730 2.855 1.00 86.62 206 VAL A N 1
ATOM 1611 C CA . VAL A 1 206 ? -9.584 -6.162 3.958 1.00 86.62 206 VAL A CA 1
ATOM 1612 C C . VAL A 1 206 ? -10.975 -6.795 4.019 1.00 86.62 206 VAL A C 1
ATOM 1614 O O . VAL A 1 206 ? -11.435 -7.148 5.099 1.00 86.62 206 VAL A O 1
ATOM 1617 N N . GLN A 1 207 ? -11.646 -6.993 2.882 1.00 85.25 207 GLN A N 1
ATOM 1618 C CA . GLN A 1 207 ? -12.968 -7.619 2.852 1.00 85.25 207 GLN A CA 1
ATOM 1619 C C . GLN A 1 207 ? -12.928 -9.082 3.326 1.00 85.25 207 GLN A C 1
ATOM 1621 O O . GLN A 1 207 ? -13.853 -9.524 4.008 1.00 85.25 207 GLN A O 1
ATOM 1626 N N . ALA A 1 208 ? -11.860 -9.820 3.010 1.00 86.44 208 ALA A N 1
ATOM 1627 C CA . ALA A 1 208 ? -11.652 -11.184 3.484 1.00 86.44 208 ALA A CA 1
ATOM 1628 C C . ALA A 1 208 ? -11.436 -11.242 5.005 1.00 86.44 208 ALA A C 1
ATOM 1630 O O . ALA A 1 208 ? -12.006 -12.113 5.661 1.00 86.44 208 ALA A O 1
ATOM 1631 N N . GLU A 1 209 ? -10.674 -10.305 5.578 1.00 85.19 209 GLU A N 1
ATOM 1632 C CA . GLU A 1 209 ? -10.528 -10.190 7.036 1.00 85.19 209 GLU A CA 1
ATOM 1633 C C . GLU A 1 209 ? -11.843 -9.776 7.702 1.00 85.19 209 GLU A C 1
ATOM 1635 O O . GLU A 1 209 ? -12.274 -10.397 8.671 1.00 85.19 209 GLU A O 1
ATOM 1640 N N . CYS A 1 210 ? -12.544 -8.794 7.134 1.00 81.88 210 CYS A N 1
ATOM 1641 C CA . CYS A 1 210 ? -13.858 -8.367 7.602 1.00 81.88 210 CYS A CA 1
ATOM 1642 C C . CYS A 1 210 ? -14.878 -9.519 7.624 1.00 81.88 210 CYS A C 1
ATOM 1644 O O . CYS A 1 210 ? -15.674 -9.609 8.553 1.00 81.88 210 CYS A O 1
ATOM 1646 N N . ALA A 1 211 ? -14.841 -10.425 6.642 1.00 81.44 211 ALA A N 1
ATOM 1647 C CA . ALA A 1 211 ? -15.744 -11.574 6.572 1.00 81.44 211 ALA A CA 1
ATOM 1648 C C . ALA A 1 211 ? -15.534 -12.605 7.698 1.00 81.44 211 ALA A C 1
ATOM 1650 O O . ALA A 1 211 ? -16.406 -13.442 7.920 1.00 81.44 211 ALA A O 1
ATOM 1651 N N . ARG A 1 212 ? -14.401 -12.561 8.414 1.00 82.25 212 ARG A N 1
ATOM 1652 C CA . ARG A 1 212 ? -14.159 -13.407 9.597 1.00 82.25 212 ARG A CA 1
ATOM 1653 C C . ARG A 1 212 ? -14.877 -12.898 10.846 1.00 82.25 212 ARG A C 1
ATOM 1655 O O . ARG A 1 212 ? -15.001 -13.646 11.812 1.00 82.25 212 ARG A O 1
ATOM 1662 N N . TYR A 1 213 ? -15.325 -11.644 10.843 1.00 74.62 213 TYR A N 1
ATOM 1663 C CA . TYR A 1 213 ? -16.043 -11.044 11.958 1.00 74.62 213 TYR A CA 1
ATOM 1664 C C . TYR A 1 213 ? -17.554 -11.243 11.788 1.00 74.62 213 TYR A C 1
ATOM 1666 O O . TYR A 1 213 ? -18.153 -10.742 10.844 1.00 74.62 213 TYR A O 1
ATOM 1674 N N . ASP A 1 214 ? -18.180 -11.927 12.747 1.00 60.91 214 ASP A N 1
ATOM 1675 C CA . ASP A 1 214 ? -19.638 -12.141 12.827 1.00 60.91 214 ASP A CA 1
ATOM 1676 C C . ASP A 1 214 ? -20.362 -10.950 13.499 1.00 60.91 214 ASP A C 1
ATOM 1678 O O . ASP A 1 214 ? -21.271 -11.107 14.312 1.00 60.91 214 ASP A O 1
ATOM 1682 N N . GLY A 1 215 ? -19.877 -9.730 13.246 1.00 62.44 215 GLY A N 1
ATOM 1683 C CA . GLY A 1 215 ? -20.462 -8.499 13.779 1.00 62.44 215 GLY A CA 1
ATOM 1684 C C . GLY A 1 215 ? -21.719 -8.080 13.011 1.00 62.44 215 GLY A C 1
ATOM 1685 O O . GLY A 1 215 ? -21.865 -8.389 11.831 1.00 62.44 215 GLY A O 1
ATOM 1686 N N . GLU A 1 216 ? -22.621 -7.338 13.665 1.00 55.47 216 GLU A N 1
ATOM 1687 C CA . GLU A 1 216 ? -23.875 -6.866 13.045 1.00 55.47 216 GLU A CA 1
ATOM 1688 C C . GLU A 1 216 ? -23.631 -5.929 11.839 1.00 55.47 216 GLU A C 1
ATOM 1690 O O . GLU A 1 216 ? -24.435 -5.903 10.906 1.00 55.47 216 GLU A O 1
ATOM 1695 N N . GLU A 1 217 ? -22.500 -5.209 11.804 1.00 61.56 217 GLU A N 1
ATOM 1696 C CA . GLU A 1 217 ? -22.126 -4.320 10.699 1.00 61.56 217 GLU A CA 1
ATOM 1697 C C . GLU A 1 217 ? -21.180 -4.993 9.699 1.00 61.56 217 GLU A C 1
ATOM 1699 O O . GLU A 1 217 ? -20.047 -5.371 10.008 1.00 61.56 217 GLU A O 1
ATOM 1704 N N . LYS A 1 218 ? -21.631 -5.089 8.445 1.00 67.06 218 LYS A N 1
ATOM 1705 C CA . LYS A 1 218 ? -20.813 -5.595 7.342 1.00 67.06 218 LYS A CA 1
ATOM 1706 C C . LYS A 1 218 ? -19.865 -4.504 6.859 1.00 67.06 218 LYS A C 1
ATOM 1708 O O . LYS A 1 218 ? -20.291 -3.503 6.287 1.00 67.06 218 LYS A O 1
ATOM 1713 N N . CYS A 1 219 ? -18.570 -4.735 7.023 1.00 74.31 219 CYS A N 1
ATOM 1714 C CA . CYS A 1 219 ? -17.542 -3.915 6.395 1.00 74.31 219 CYS A CA 1
ATOM 1715 C C . CYS A 1 219 ? -17.688 -3.983 4.865 1.00 74.31 219 CYS A C 1
ATOM 1717 O O . CYS A 1 219 ? -17.769 -5.057 4.261 1.00 74.31 219 CYS A O 1
ATOM 1719 N N . SER A 1 220 ? -17.777 -2.809 4.242 1.00 75.38 220 SER A N 1
ATOM 1720 C CA . SER A 1 220 ? -17.927 -2.659 2.799 1.00 75.38 220 SER A CA 1
ATOM 1721 C C . SER A 1 220 ? -16.868 -1.704 2.276 1.00 75.38 220 SER A C 1
ATOM 1723 O O . SER A 1 220 ? -16.563 -0.688 2.898 1.00 75.38 220 SER A O 1
ATOM 1725 N N . ILE A 1 221 ? -16.286 -2.048 1.130 1.00 80.62 221 ILE A N 1
ATOM 1726 C CA . ILE A 1 221 ? -15.289 -1.218 0.465 1.00 80.62 221 ILE A CA 1
ATOM 1727 C C . ILE A 1 221 ? -15.769 -0.970 -0.950 1.00 80.62 221 ILE A C 1
ATOM 1729 O O . ILE A 1 221 ? -16.044 -1.904 -1.705 1.00 80.62 221 ILE A O 1
ATOM 1733 N N . ARG A 1 222 ? -15.861 0.307 -1.310 1.00 80.56 222 ARG A N 1
ATOM 1734 C CA . ARG A 1 222 ? -16.231 0.752 -2.648 1.00 80.56 222 ARG A CA 1
ATOM 1735 C C . ARG A 1 222 ? -15.044 1.478 -3.260 1.00 80.56 222 ARG A C 1
ATOM 1737 O O . ARG A 1 222 ? -14.542 2.437 -2.686 1.00 80.56 222 ARG A O 1
ATOM 1744 N N . ILE A 1 223 ? -14.602 1.008 -4.422 1.00 80.25 223 ILE A N 1
ATOM 1745 C CA . ILE A 1 223 ? -13.519 1.627 -5.188 1.00 80.25 223 ILE A CA 1
ATOM 1746 C C . ILE A 1 223 ? -14.102 2.149 -6.488 1.00 80.25 223 ILE A C 1
ATOM 1748 O O . ILE A 1 223 ? -14.676 1.386 -7.267 1.00 80.25 223 ILE A O 1
ATOM 1752 N N . GLU A 1 224 ? -13.893 3.432 -6.744 1.00 75.75 224 GLU A N 1
ATOM 1753 C CA . GLU A 1 224 ? -14.325 4.092 -7.969 1.00 75.75 224 GLU A CA 1
ATOM 1754 C C . GLU A 1 224 ? -13.129 4.727 -8.667 1.00 75.75 224 GLU A C 1
ATOM 1756 O O . GLU A 1 224 ? -12.247 5.303 -8.033 1.00 75.75 224 GLU A O 1
ATOM 1761 N N . ALA A 1 225 ? -13.088 4.610 -9.992 1.00 74.38 225 ALA A N 1
ATOM 1762 C CA . ALA A 1 225 ? -12.084 5.303 -10.782 1.00 74.38 225 ALA A CA 1
ATOM 1763 C C . ALA A 1 225 ? -12.504 6.770 -10.954 1.00 74.38 225 ALA A C 1
ATOM 1765 O O . ALA A 1 225 ? -13.531 7.044 -11.572 1.00 74.38 225 ALA A O 1
ATOM 1766 N N . ALA A 1 226 ? -11.692 7.700 -10.453 1.00 74.38 226 ALA A N 1
ATOM 1767 C CA . ALA A 1 226 ? -11.875 9.135 -10.662 1.00 74.38 226 ALA A CA 1
ATOM 1768 C C . ALA A 1 226 ? -11.088 9.627 -11.890 1.00 74.38 226 ALA A C 1
ATOM 1770 O O . ALA A 1 226 ? -10.011 9.108 -12.211 1.00 74.38 226 ALA A O 1
ATOM 1771 N N . LYS A 1 227 ? -11.600 10.644 -12.594 1.00 75.94 227 LYS A N 1
ATOM 1772 C CA . LYS A 1 227 ? -10.847 11.331 -13.653 1.00 75.94 227 LYS A CA 1
ATOM 1773 C C . LYS A 1 227 ? -9.958 12.405 -13.030 1.00 75.94 227 LYS A C 1
ATOM 1775 O O . LYS A 1 227 ? -10.245 12.928 -11.964 1.00 75.94 227 LYS A O 1
ATOM 1780 N N . ALA A 1 228 ? -8.892 12.790 -13.734 1.00 71.31 228 ALA A N 1
ATOM 1781 C CA . ALA A 1 228 ? -7.956 13.809 -13.245 1.00 71.31 228 ALA A CA 1
ATOM 1782 C C . ALA A 1 228 ? -8.636 15.159 -12.938 1.00 71.31 228 ALA A C 1
ATOM 1784 O O . ALA A 1 228 ? -8.257 15.829 -11.992 1.00 71.31 228 ALA A O 1
ATOM 1785 N N . GLN A 1 229 ? -9.665 15.523 -13.707 1.00 76.12 229 GLN A N 1
ATOM 1786 C CA . GLN A 1 229 ? -10.471 16.730 -13.487 1.00 76.12 229 GLN A CA 1
ATOM 1787 C C . GLN A 1 229 ? -11.321 16.680 -12.204 1.00 76.12 229 GLN A C 1
ATOM 1789 O O . GLN A 1 229 ? -11.731 17.725 -11.714 1.00 76.12 229 GLN A O 1
ATOM 1794 N N . ASP A 1 230 ? -11.571 15.483 -11.666 1.00 72.12 230 ASP A N 1
ATOM 1795 C CA . ASP A 1 230 ? -12.345 15.278 -10.439 1.00 72.12 230 ASP A CA 1
ATOM 1796 C C . ASP A 1 230 ? -11.445 15.397 -9.190 1.00 72.12 230 ASP A C 1
ATOM 1798 O O . ASP A 1 230 ? -11.931 15.389 -8.061 1.00 72.12 230 ASP A O 1
ATOM 1802 N N . VAL A 1 231 ? -10.123 15.510 -9.378 1.00 72.56 231 VAL A N 1
ATOM 1803 C CA . VAL A 1 231 ? -9.120 15.562 -8.310 1.00 72.56 231 VAL A CA 1
ATOM 1804 C C . VAL A 1 231 ? -8.468 16.943 -8.298 1.00 72.56 231 VAL A C 1
ATOM 1806 O O . VAL A 1 231 ? -7.595 17.244 -9.108 1.00 72.56 231 VAL A O 1
ATOM 1809 N N . ALA A 1 232 ? -8.881 17.786 -7.351 1.00 69.75 232 ALA A N 1
ATOM 1810 C CA . ALA A 1 232 ? -8.389 19.161 -7.237 1.00 69.75 232 ALA A CA 1
ATOM 1811 C C . ALA A 1 232 ? -6.919 19.256 -6.778 1.00 69.75 232 ALA A C 1
ATOM 1813 O O . ALA A 1 232 ? -6.226 20.210 -7.124 1.00 69.75 232 ALA A O 1
ATOM 1814 N N . ALA A 1 233 ? -6.443 18.284 -5.992 1.00 74.19 233 ALA A N 1
ATOM 1815 C CA . ALA A 1 233 ? -5.071 18.215 -5.499 1.00 74.19 233 ALA A CA 1
ATOM 1816 C C . ALA A 1 233 ? -4.698 16.775 -5.115 1.00 74.19 233 ALA A C 1
ATOM 1818 O O . ALA A 1 233 ? -5.559 15.990 -4.716 1.00 74.19 233 ALA A O 1
ATOM 1819 N N . VAL A 1 234 ? -3.406 16.448 -5.192 1.00 80.56 234 VAL A N 1
ATOM 1820 C CA . VAL A 1 234 ? -2.839 15.187 -4.693 1.00 80.56 234 VAL A CA 1
ATOM 1821 C C . VAL A 1 234 ? -1.727 15.484 -3.694 1.00 80.56 234 VAL A C 1
ATOM 1823 O O . VAL A 1 234 ? -0.968 16.436 -3.873 1.00 80.56 234 VAL A O 1
ATOM 1826 N N . ALA A 1 235 ? -1.628 14.679 -2.637 1.00 84.44 235 ALA A N 1
ATOM 1827 C CA . ALA A 1 235 ? -0.519 14.772 -1.696 1.00 84.44 235 ALA A CA 1
ATOM 1828 C C . ALA A 1 235 ? 0.782 14.278 -2.349 1.00 84.44 235 ALA A C 1
ATOM 1830 O O . ALA A 1 235 ? 0.778 13.315 -3.119 1.00 84.44 235 ALA A O 1
ATOM 1831 N N . GLY A 1 236 ? 1.912 14.911 -2.020 1.00 88.50 236 GLY A N 1
ATOM 1832 C CA . GLY A 1 236 ? 3.224 14.403 -2.416 1.00 88.50 236 GLY A CA 1
ATOM 1833 C C . GLY A 1 236 ? 3.532 13.058 -1.748 1.00 88.50 236 GLY A C 1
ATOM 1834 O O . GLY A 1 236 ? 2.910 12.687 -0.751 1.00 88.50 236 GLY A O 1
ATOM 1835 N N . ALA A 1 237 ? 4.526 12.324 -2.255 1.00 89.12 237 ALA A N 1
ATOM 1836 C CA . ALA A 1 237 ? 4.904 11.022 -1.691 1.00 89.12 237 ALA A CA 1
ATOM 1837 C C . ALA A 1 237 ? 5.326 11.119 -0.210 1.00 89.12 237 ALA A C 1
ATOM 1839 O O . ALA A 1 237 ? 4.931 10.286 0.604 1.00 89.12 237 ALA A O 1
ATOM 1840 N N . ALA A 1 238 ? 6.073 12.168 0.154 1.00 90.69 238 ALA A N 1
ATOM 1841 C CA . ALA A 1 238 ? 6.484 12.411 1.537 1.00 90.69 238 ALA A CA 1
ATOM 1842 C C . ALA A 1 238 ? 5.286 12.717 2.454 1.00 90.69 238 ALA A C 1
ATOM 1844 O O . ALA A 1 238 ? 5.197 12.164 3.546 1.00 90.69 238 ALA A O 1
ATOM 1845 N N . ASP A 1 239 ? 4.343 13.550 2.005 1.00 90.44 239 ASP A N 1
ATOM 1846 C CA . ASP A 1 239 ? 3.122 13.867 2.759 1.00 90.44 239 ASP A CA 1
ATOM 1847 C C . ASP A 1 239 ? 2.232 12.640 2.931 1.00 90.44 239 ASP A C 1
ATOM 1849 O O . ASP A 1 239 ? 1.785 12.348 4.036 1.00 90.44 239 ASP A O 1
ATOM 1853 N N . THR A 1 240 ? 2.043 11.879 1.852 1.00 90.75 240 THR A N 1
ATOM 1854 C CA . THR A 1 240 ? 1.283 10.625 1.858 1.00 90.75 240 THR A CA 1
ATOM 1855 C C . THR A 1 240 ? 1.878 9.642 2.862 1.00 90.75 240 THR A C 1
ATOM 1857 O O . THR A 1 240 ? 1.160 9.114 3.705 1.00 90.75 240 THR A O 1
ATOM 1860 N N . SER A 1 241 ? 3.200 9.443 2.829 1.00 92.19 241 SER A N 1
ATOM 1861 C CA . SER A 1 241 ? 3.895 8.558 3.768 1.00 92.19 241 SER A CA 1
ATOM 1862 C C . SER A 1 241 ? 3.740 9.020 5.220 1.00 92.19 241 SER A C 1
ATOM 1864 O O . SER A 1 241 ? 3.433 8.207 6.093 1.00 92.19 241 SER A O 1
ATOM 1866 N N . ARG A 1 242 ? 3.871 10.329 5.483 1.00 92.88 242 ARG A N 1
ATOM 1867 C CA . ARG A 1 242 ? 3.676 10.904 6.825 1.00 92.88 242 ARG A CA 1
ATOM 1868 C C . ARG A 1 242 ? 2.267 10.667 7.358 1.00 92.88 242 ARG A C 1
ATOM 1870 O O . ARG A 1 242 ? 2.127 10.186 8.478 1.00 92.88 242 ARG A O 1
ATOM 1877 N N . VAL A 1 243 ? 1.242 10.952 6.555 1.00 92.00 243 VAL A N 1
ATOM 1878 C CA . VAL A 1 243 ? -0.163 10.748 6.941 1.00 92.00 243 VAL A CA 1
ATOM 1879 C C . VAL A 1 243 ? -0.443 9.271 7.212 1.00 92.00 243 VAL A C 1
ATOM 1881 O O . VAL A 1 243 ? -0.971 8.939 8.270 1.00 92.00 243 VAL A O 1
ATOM 1884 N N . LEU A 1 244 ? -0.055 8.376 6.297 1.00 92.38 244 LEU A N 1
ATOM 1885 C CA . LEU A 1 244 ? -0.298 6.939 6.452 1.00 92.38 244 LEU A CA 1
ATOM 1886 C C . LEU A 1 244 ? 0.428 6.366 7.671 1.00 92.38 244 LEU A C 1
ATOM 1888 O O . LEU A 1 244 ? -0.179 5.643 8.454 1.00 92.38 244 LEU A O 1
ATOM 1892 N N . THR A 1 245 ? 1.696 6.730 7.876 1.00 94.19 245 THR A N 1
ATOM 1893 C CA . THR A 1 245 ? 2.474 6.281 9.041 1.00 94.19 245 THR A CA 1
ATOM 1894 C C . THR A 1 245 ? 1.881 6.817 10.341 1.00 94.19 245 THR A C 1
ATOM 1896 O O . THR A 1 245 ? 1.792 6.080 11.320 1.00 94.19 245 THR A O 1
ATOM 1899 N N . GLY A 1 246 ? 1.421 8.073 10.346 1.00 94.75 246 GLY A N 1
ATOM 1900 C CA . GLY A 1 246 ? 0.709 8.656 11.480 1.00 94.75 246 GLY A CA 1
ATOM 1901 C C . GLY A 1 246 ? -0.549 7.864 11.830 1.00 94.75 246 GLY A C 1
ATOM 1902 O O . GLY A 1 246 ? -0.713 7.480 12.982 1.00 94.75 246 GLY A O 1
ATOM 1903 N N . ILE A 1 247 ? -1.394 7.553 10.838 1.00 94.50 247 ILE A N 1
ATOM 1904 C CA . ILE A 1 247 ? -2.629 6.776 11.035 1.00 94.50 247 ILE A CA 1
ATOM 1905 C C . ILE A 1 247 ? -2.325 5.357 11.530 1.00 94.50 247 ILE A C 1
ATOM 1907 O O . ILE A 1 247 ? -2.955 4.912 12.485 1.00 94.50 247 ILE A O 1
ATOM 1911 N N . ILE A 1 248 ? -1.357 4.666 10.920 1.00 93.81 248 ILE A N 1
ATOM 1912 C CA . ILE A 1 248 ? -0.935 3.313 11.326 1.00 93.81 248 ILE A CA 1
ATOM 1913 C C . ILE A 1 248 ? -0.389 3.313 12.759 1.00 93.81 248 ILE A C 1
ATOM 1915 O O . ILE A 1 248 ? -0.591 2.352 13.495 1.00 93.81 248 ILE A O 1
ATOM 1919 N N . GLY A 1 249 ? 0.302 4.382 13.158 1.00 94.94 249 GLY A N 1
ATOM 1920 C CA . GLY A 1 249 ? 0.873 4.509 14.493 1.00 94.94 249 GLY A CA 1
ATOM 1921 C C . GLY A 1 249 ? -0.158 4.747 15.597 1.00 94.94 249 GLY A C 1
ATOM 1922 O O . GLY A 1 249 ? 0.147 4.471 16.757 1.00 94.94 249 GLY A O 1
ATOM 1923 N N . LEU A 1 250 ? -1.353 5.261 15.274 1.00 95.81 250 LEU A N 1
ATOM 1924 C CA . LEU A 1 250 ? -2.383 5.553 16.274 1.00 95.81 250 LEU A CA 1
ATOM 1925 C C . LEU A 1 250 ? -2.826 4.271 17.000 1.00 95.81 250 LEU A C 1
ATOM 1927 O O . LEU A 1 250 ? -3.102 3.263 16.348 1.00 95.81 250 LEU A O 1
ATOM 1931 N N . PRO A 1 251 ? -2.953 4.295 18.343 1.00 95.12 251 PRO A N 1
ATOM 1932 C CA . PRO A 1 251 ? -3.425 3.132 19.085 1.00 95.12 251 PRO A CA 1
ATOM 1933 C C . PRO A 1 251 ? -4.848 2.776 18.639 1.00 95.12 251 PRO A C 1
ATOM 1935 O O . PRO A 1 251 ? -5.690 3.660 18.534 1.00 95.12 251 PRO A O 1
ATOM 1938 N N . HIS A 1 252 ? -5.148 1.503 18.397 1.00 94.00 252 HIS A N 1
ATOM 1939 C CA . HIS A 1 252 ? -6.475 1.067 17.957 1.00 94.00 252 HIS A CA 1
ATOM 1940 C C . HIS A 1 252 ? -6.845 -0.270 18.606 1.00 94.00 252 HIS A C 1
ATOM 1942 O O . HIS A 1 252 ? -6.003 -1.155 18.735 1.00 94.00 252 HIS A O 1
ATOM 1948 N N . GLY A 1 253 ? -8.107 -0.425 19.004 1.00 92.00 253 GLY A N 1
ATOM 1949 C CA . GLY A 1 253 ? -8.617 -1.610 19.687 1.00 92.00 253 GLY A CA 1
ATOM 1950 C C . GLY A 1 253 ? -8.441 -1.565 21.207 1.00 92.00 253 GLY A C 1
ATOM 1951 O O . GLY A 1 253 ? -8.416 -0.496 21.823 1.00 92.00 253 GLY A O 1
ATOM 1952 N N . VAL A 1 254 ? -8.377 -2.750 21.821 1.00 93.69 254 VAL A N 1
ATOM 1953 C CA . VAL A 1 254 ? -8.199 -2.937 23.270 1.00 93.69 254 VAL A CA 1
ATOM 1954 C C . VAL A 1 254 ? -6.742 -2.672 23.644 1.00 93.69 254 VAL A C 1
ATOM 1956 O O . VAL A 1 254 ? -5.845 -3.346 23.151 1.00 93.69 254 VAL A O 1
ATOM 1959 N N . LEU A 1 255 ? -6.518 -1.704 24.533 1.00 95.31 255 LEU A N 1
ATOM 1960 C CA . LEU A 1 255 ? -5.187 -1.295 24.994 1.00 95.31 255 LEU A CA 1
ATOM 1961 C C . LEU A 1 255 ? -4.850 -1.880 26.369 1.00 95.31 255 LEU A C 1
ATOM 1963 O O . LEU A 1 255 ? -3.692 -2.172 26.649 1.00 95.31 255 LEU A O 1
ATOM 1967 N N . ALA A 1 256 ? -5.862 -2.064 27.218 1.00 93.25 256 ALA A N 1
ATOM 1968 C CA . ALA A 1 256 ? -5.720 -2.689 28.526 1.00 93.25 256 ALA A CA 1
ATOM 1969 C C . ALA A 1 256 ? -7.011 -3.404 28.935 1.00 93.25 256 ALA A C 1
ATOM 1971 O O . ALA A 1 256 ? -8.115 -2.999 28.554 1.00 93.25 256 ALA A O 1
ATOM 1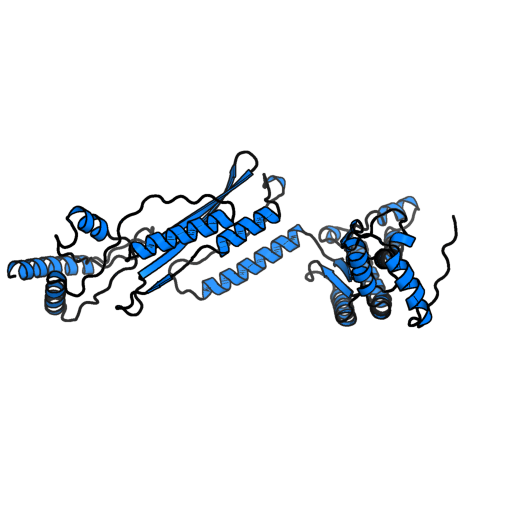972 N N . VAL A 1 257 ? -6.869 -4.440 29.758 1.00 91.25 257 VAL A N 1
ATOM 1973 C CA . VAL A 1 257 ? -7.967 -5.141 30.438 1.00 91.25 257 VAL A CA 1
ATOM 1974 C C . VAL A 1 257 ? -7.877 -4.902 31.942 1.00 91.25 257 VAL A C 1
ATOM 1976 O O . VAL A 1 257 ? -6.795 -4.641 32.465 1.00 91.25 257 VAL A O 1
ATOM 1979 N N . VAL A 1 258 ? -9.009 -4.968 32.640 1.00 86.81 258 VAL A N 1
ATOM 1980 C CA . VAL A 1 258 ? -9.061 -4.797 34.097 1.00 86.81 258 VAL A CA 1
ATOM 1981 C C . VAL A 1 258 ? -8.379 -6.005 34.756 1.00 86.81 258 VAL A C 1
ATOM 1983 O O . VAL A 1 258 ? -8.829 -7.128 34.519 1.00 86.81 258 VAL A O 1
ATOM 1986 N N . PRO A 1 259 ? -7.330 -5.820 35.582 1.00 84.31 259 PRO A N 1
ATOM 1987 C CA . PRO A 1 259 ? -6.595 -6.936 36.189 1.00 84.31 259 PRO A CA 1
ATOM 1988 C C . PRO A 1 259 ? -7.475 -7.875 37.022 1.00 84.31 259 PRO A C 1
ATOM 1990 O O . PRO A 1 259 ? -7.265 -9.085 37.040 1.00 84.31 259 PRO A O 1
ATOM 1993 N N . GLU A 1 260 ? -8.479 -7.319 37.698 1.00 84.12 260 GLU A N 1
ATOM 1994 C CA . GLU A 1 260 ? -9.357 -8.036 38.620 1.00 84.12 260 GLU A CA 1
ATOM 1995 C C . GLU A 1 260 ? -10.535 -8.734 37.923 1.00 84.12 260 GLU A C 1
ATOM 1997 O O . GLU A 1 260 ? -11.201 -9.568 38.538 1.00 84.12 260 GLU A O 1
ATOM 2002 N N . ILE A 1 261 ? -10.829 -8.397 36.659 1.00 79.62 261 ILE A N 1
ATOM 2003 C CA . ILE A 1 261 ? -11.996 -8.911 35.929 1.00 79.62 261 ILE A CA 1
ATOM 2004 C C . ILE A 1 261 ? -11.547 -9.433 34.563 1.00 79.62 261 ILE A C 1
ATOM 2006 O O . ILE A 1 261 ? -11.409 -8.683 33.596 1.00 79.62 261 ILE A O 1
ATOM 2010 N N . ALA A 1 262 ? -11.363 -10.752 34.481 1.00 81.06 262 ALA A N 1
ATOM 2011 C CA . ALA A 1 262 ? -10.944 -11.429 33.259 1.00 81.06 262 ALA A CA 1
ATOM 2012 C C . ALA A 1 262 ? -11.854 -11.079 32.066 1.00 81.06 262 ALA A C 1
ATOM 2014 O O . ALA A 1 262 ? -13.076 -11.214 32.131 1.00 81.06 262 ALA A O 1
ATOM 2015 N N . GLY A 1 263 ? -11.238 -10.633 30.967 1.00 80.44 263 GLY A N 1
ATOM 2016 C CA . GLY A 1 263 ? -11.924 -10.297 29.716 1.00 80.44 263 GLY A CA 1
ATOM 2017 C C . GLY A 1 263 ? -12.613 -8.928 29.688 1.00 80.44 263 GLY A C 1
ATOM 2018 O O . GLY A 1 263 ? -13.122 -8.540 28.638 1.00 80.44 263 GLY A O 1
ATOM 2019 N N . LEU A 1 264 ? -12.620 -8.171 30.790 1.00 83.81 264 LEU A N 1
ATOM 2020 C CA . LEU A 1 264 ? -13.186 -6.826 30.799 1.00 83.81 264 LEU A CA 1
ATOM 2021 C C . LEU A 1 264 ? -12.170 -5.812 30.270 1.00 83.81 264 LEU A C 1
ATOM 2023 O O . LEU A 1 264 ? -11.115 -5.608 30.865 1.00 83.81 264 LEU A O 1
ATOM 2027 N N . VAL A 1 265 ? -12.515 -5.130 29.179 1.00 89.12 265 VAL A N 1
ATOM 2028 C CA . VAL A 1 265 ? -11.715 -4.023 28.642 1.00 89.12 265 VAL A CA 1
ATOM 2029 C C . VAL A 1 265 ? -11.678 -2.880 29.657 1.00 89.12 265 VAL A C 1
ATOM 2031 O O . VAL A 1 265 ? -12.716 -2.412 30.118 1.00 89.12 265 VAL A O 1
ATOM 2034 N N . GLN A 1 266 ? -10.470 -2.441 30.010 1.00 89.50 266 GLN A N 1
ATOM 2035 C CA . GLN A 1 266 ? -10.241 -1.272 30.853 1.00 89.50 266 GLN A CA 1
ATOM 2036 C C . GLN A 1 266 ? -10.057 -0.026 30.007 1.00 89.50 266 GLN A C 1
ATOM 2038 O O . GLN A 1 266 ? -10.648 1.000 30.324 1.00 89.50 266 GLN A O 1
ATOM 2043 N N . THR A 1 267 ? -9.240 -0.119 28.956 1.00 92.75 267 THR A N 1
ATOM 2044 C CA . THR A 1 267 ? -8.878 1.003 28.091 1.00 92.75 267 THR A CA 1
ATOM 2045 C C . THR A 1 267 ? -8.879 0.555 26.639 1.00 92.75 267 THR A C 1
ATOM 2047 O O . THR A 1 267 ? -8.363 -0.510 26.302 1.00 92.75 267 THR A O 1
ATOM 2050 N N . SER A 1 268 ? -9.448 1.377 25.765 1.00 95.00 268 SER A N 1
ATOM 2051 C CA . SER A 1 268 ? -9.410 1.189 24.317 1.00 95.00 268 SER A CA 1
ATOM 2052 C C . SER A 1 268 ? -9.251 2.529 23.612 1.00 95.00 268 SER A C 1
ATOM 2054 O O . SER A 1 268 ? -9.607 3.573 24.163 1.00 95.00 268 SER A O 1
ATOM 2056 N N . ASN A 1 269 ? -8.835 2.490 22.353 1.00 95.00 269 ASN A N 1
ATOM 2057 C CA . ASN A 1 269 ? -9.029 3.601 21.428 1.00 95.00 269 ASN A CA 1
ATOM 2058 C C . ASN A 1 269 ? -9.608 3.085 20.112 1.00 95.00 269 ASN A C 1
ATOM 2060 O O . ASN A 1 269 ? -9.282 1.986 19.677 1.00 95.00 269 ASN A O 1
ATOM 2064 N N . GLY A 1 270 ? -10.460 3.877 19.476 1.00 92.06 270 GLY A N 1
ATOM 2065 C CA . GLY A 1 270 ? -10.891 3.639 18.104 1.00 92.06 270 GLY A CA 1
ATOM 2066 C C . GLY A 1 270 ? -10.502 4.816 17.227 1.00 92.06 270 GLY A C 1
ATOM 2067 O O . GLY A 1 270 ? -10.900 5.936 17.510 1.00 92.06 270 GLY A O 1
ATOM 2068 N N . THR A 1 271 ? -9.777 4.567 16.146 1.00 91.12 271 THR A N 1
ATOM 2069 C CA . THR A 1 271 ? -9.638 5.501 15.019 1.00 91.12 271 THR A CA 1
ATOM 2070 C C . THR A 1 271 ? -10.922 5.408 14.203 1.00 91.12 271 THR A C 1
ATOM 2072 O O . THR A 1 271 ? -11.075 4.507 13.384 1.00 91.12 271 THR A O 1
ATOM 2075 N N . THR A 1 272 ? -11.897 6.255 14.518 1.00 84.75 272 THR A N 1
ATOM 2076 C CA . THR A 1 272 ? -13.290 6.089 14.080 1.00 84.75 272 THR A CA 1
ATOM 2077 C C . THR A 1 272 ? -13.565 6.690 12.715 1.00 84.75 272 THR A C 1
ATOM 2079 O O . THR A 1 272 ? -14.439 6.217 11.996 1.00 84.75 272 THR A O 1
ATOM 2082 N N . THR A 1 273 ? -12.847 7.752 12.359 1.00 89.38 273 THR A N 1
ATOM 2083 C CA . THR A 1 273 ? -13.049 8.465 11.099 1.00 89.38 273 THR A CA 1
ATOM 2084 C C . THR A 1 273 ? -11.712 8.912 10.541 1.00 89.38 273 THR A C 1
ATOM 2086 O O . THR A 1 273 ? -10.829 9.348 11.277 1.00 89.38 273 THR A O 1
ATOM 2089 N N . VAL A 1 274 ? -11.572 8.813 9.224 1.00 91.06 274 VAL A N 1
ATOM 2090 C CA . VAL A 1 274 ? -10.492 9.441 8.468 1.00 91.06 274 VAL A CA 1
ATOM 2091 C C . VAL A 1 274 ? -11.160 10.159 7.311 1.00 91.06 274 VAL A C 1
ATOM 2093 O O . VAL A 1 274 ? -11.770 9.527 6.452 1.00 91.06 274 VAL A O 1
ATOM 2096 N N . GLN A 1 275 ? -11.098 11.483 7.321 1.00 89.94 275 GLN A N 1
ATOM 2097 C CA . GLN A 1 275 ? -11.679 12.331 6.289 1.00 89.94 275 GLN A CA 1
ATOM 2098 C C . GLN A 1 275 ? -10.579 13.175 5.667 1.00 89.94 275 GLN A C 1
ATOM 2100 O O . GLN A 1 275 ? -9.686 13.655 6.362 1.00 89.94 275 GLN A O 1
ATOM 2105 N N . SER A 1 276 ? -10.644 13.362 4.356 1.00 86.94 276 SER A N 1
ATOM 2106 C CA . SER A 1 276 ? -9.720 14.225 3.632 1.00 86.94 276 SER A CA 1
ATOM 2107 C C . SER A 1 276 ? -10.497 15.196 2.761 1.00 86.94 276 SER A C 1
ATOM 2109 O O . SER A 1 276 ? -11.352 14.768 1.988 1.00 86.94 276 SER A O 1
ATOM 2111 N N . GLU A 1 277 ? -10.171 16.479 2.852 1.00 86.81 277 GLU A N 1
ATOM 2112 C CA . GLU A 1 277 ? -10.824 17.542 2.093 1.00 86.81 277 GLU A CA 1
ATOM 2113 C C . GLU A 1 277 ? -9.793 18.548 1.555 1.00 86.81 277 GLU A C 1
ATOM 2115 O O . GLU A 1 277 ? -8.764 18.797 2.197 1.00 86.81 277 GLU A O 1
ATOM 2120 N N . PRO A 1 278 ? -10.027 19.153 0.380 1.00 83.81 278 PRO A N 1
ATOM 2121 C CA . PRO A 1 278 ? -9.251 20.305 -0.057 1.00 83.81 278 PRO A CA 1
ATOM 2122 C C . PRO A 1 278 ? -9.487 21.497 0.881 1.00 83.81 278 PRO A C 1
ATOM 2124 O O . PRO A 1 278 ? -10.626 21.871 1.145 1.00 83.81 278 PRO A O 1
ATOM 2127 N N . ALA A 1 279 ? -8.417 22.146 1.335 1.00 83.31 279 ALA A N 1
ATOM 2128 C CA . ALA A 1 279 ? -8.475 23.336 2.177 1.00 83.31 279 ALA A CA 1
ATOM 2129 C C . ALA A 1 279 ? -7.419 24.354 1.728 1.00 83.31 279 ALA A C 1
ATOM 2131 O O . ALA A 1 279 ? -6.221 24.128 1.891 1.00 83.31 279 ALA A O 1
ATOM 2132 N N . ALA A 1 280 ? -7.858 25.477 1.148 1.00 83.31 280 ALA A N 1
ATOM 2133 C CA . ALA A 1 280 ? -6.995 26.587 0.720 1.00 83.31 280 ALA A CA 1
ATOM 2134 C C . ALA A 1 280 ? -5.757 26.150 -0.103 1.00 83.31 280 ALA A C 1
ATOM 2136 O O . ALA A 1 280 ? -4.628 26.546 0.183 1.00 83.31 280 ALA A O 1
ATOM 2137 N N . GLY A 1 281 ? -5.961 25.289 -1.110 1.00 78.25 281 GLY A N 1
ATOM 2138 C CA . GLY A 1 281 ? -4.881 24.776 -1.967 1.00 78.25 281 GLY A CA 1
ATOM 2139 C C . GLY A 1 281 ? -3.995 23.701 -1.321 1.00 78.25 281 GLY A C 1
ATOM 2140 O O . GLY A 1 281 ? -2.994 23.304 -1.910 1.00 78.25 281 GLY A O 1
ATOM 2141 N N . LYS A 1 282 ? -4.355 23.217 -0.127 1.00 83.12 282 LYS A N 1
ATOM 2142 C CA . LYS A 1 282 ? -3.718 22.093 0.572 1.00 83.12 282 LYS A CA 1
ATOM 2143 C C . LYS A 1 282 ? -4.706 20.940 0.735 1.00 83.12 282 LYS A C 1
ATOM 2145 O O . LYS A 1 282 ? -5.914 21.122 0.595 1.00 83.12 282 LYS A O 1
ATOM 2150 N N . LEU A 1 283 ? -4.194 19.759 1.065 1.00 85.00 283 LEU A N 1
ATOM 2151 C CA . LEU A 1 283 ? -5.011 18.640 1.525 1.00 85.00 283 LEU A CA 1
ATOM 2152 C C . LEU A 1 283 ? -5.087 18.686 3.053 1.00 85.00 283 LEU A C 1
ATOM 2154 O O . LEU A 1 283 ? -4.056 18.608 3.721 1.00 85.00 283 LEU A O 1
ATOM 2158 N N . ARG A 1 284 ? -6.293 18.809 3.607 1.00 88.50 284 ARG A N 1
ATOM 2159 C CA . ARG A 1 284 ? -6.538 18.652 5.041 1.00 88.50 284 ARG A CA 1
ATOM 2160 C C . ARG A 1 284 ? -6.995 17.226 5.301 1.00 88.50 284 ARG A C 1
ATOM 2162 O O . ARG A 1 284 ? -7.908 16.749 4.636 1.00 88.50 284 ARG A O 1
ATOM 2169 N N . VAL A 1 285 ? -6.374 16.566 6.273 1.00 91.38 285 VAL A N 1
ATOM 2170 C CA . VAL A 1 285 ? -6.775 15.235 6.741 1.00 91.38 285 VAL A CA 1
ATOM 2171 C C . VAL A 1 285 ? -7.180 15.349 8.205 1.00 91.38 285 VAL A C 1
ATOM 2173 O O . VAL A 1 285 ? -6.420 15.875 9.015 1.00 91.38 285 VAL A O 1
ATOM 2176 N N . ILE A 1 286 ? -8.382 14.885 8.530 1.00 92.31 286 ILE A N 1
ATOM 2177 C CA . ILE A 1 286 ? -8.942 14.878 9.880 1.00 92.31 286 ILE A CA 1
ATOM 2178 C C . ILE A 1 286 ? -9.113 13.423 10.296 1.00 92.31 286 ILE A C 1
ATOM 2180 O O . ILE A 1 286 ? -9.775 12.647 9.606 1.00 92.31 286 ILE A O 1
ATOM 2184 N N . VAL A 1 287 ? -8.505 13.061 11.423 1.00 93.69 287 VAL A N 1
ATOM 2185 C CA . VAL A 1 287 ? -8.580 11.714 11.988 1.00 93.69 287 VAL A CA 1
ATOM 2186 C C . VAL A 1 287 ? -9.271 11.787 13.342 1.00 93.69 287 VAL A C 1
ATOM 2188 O O . VAL A 1 287 ? -8.748 12.385 14.280 1.00 93.69 287 VAL A O 1
ATOM 2191 N N . GLY A 1 288 ? -10.453 11.185 13.447 1.00 92.69 288 GLY A N 1
ATOM 2192 C CA . GLY A 1 288 ? -11.192 11.088 14.700 1.00 92.69 288 GLY A CA 1
ATOM 2193 C C . GLY A 1 288 ? -10.729 9.888 15.519 1.00 92.69 288 GLY A C 1
ATOM 2194 O O . GLY A 1 288 ? -10.682 8.769 15.010 1.00 92.69 288 GLY A O 1
ATOM 2195 N N . CYS A 1 289 ? -10.415 10.118 16.794 1.00 92.75 289 CYS A N 1
ATOM 2196 C CA . CYS A 1 289 ? -10.134 9.066 17.769 1.00 92.75 289 CYS A CA 1
ATOM 2197 C C . CYS A 1 289 ? -11.174 9.084 18.894 1.00 92.75 289 CYS A C 1
ATOM 2199 O O . CYS A 1 289 ? -11.533 10.150 19.391 1.00 92.75 289 CYS A O 1
ATOM 2201 N N . LEU A 1 290 ? -11.616 7.905 19.326 1.00 91.62 290 LEU A N 1
ATOM 2202 C CA . LEU A 1 290 ? -12.487 7.714 20.478 1.00 91.62 290 LEU A CA 1
ATOM 2203 C C . LEU A 1 290 ? -11.794 6.827 21.513 1.00 91.62 290 LEU A C 1
ATOM 2205 O O . LEU A 1 290 ? -11.878 5.596 21.463 1.00 91.62 290 LEU A O 1
ATOM 2209 N N . SER A 1 291 ? -11.137 7.477 22.469 1.00 91.81 291 SER A N 1
ATOM 2210 C CA . SER A 1 291 ? -10.510 6.817 23.613 1.00 91.81 291 SER A CA 1
ATOM 2211 C C . SER A 1 291 ? -11.535 6.593 24.722 1.00 91.81 291 SER A C 1
ATOM 2213 O O . SER A 1 291 ? -12.272 7.508 25.089 1.00 91.81 291 SER A O 1
ATOM 2215 N N . ARG A 1 292 ? -11.568 5.388 25.294 1.00 90.19 292 ARG A N 1
ATOM 2216 C CA . ARG A 1 292 ? -12.434 5.030 26.429 1.00 90.19 292 ARG A CA 1
ATOM 2217 C C . ARG A 1 292 ? -11.594 4.375 27.511 1.00 90.19 292 ARG A C 1
ATOM 2219 O O . ARG A 1 292 ? -10.764 3.526 27.196 1.00 90.19 292 ARG A O 1
ATOM 2226 N N . SER A 1 293 ? -11.817 4.740 28.772 1.00 89.50 293 SER A N 1
ATOM 2227 C CA . SER A 1 293 ? -11.156 4.084 29.898 1.00 89.50 293 SER A CA 1
ATOM 2228 C C . SER A 1 293 ? -11.973 4.168 31.184 1.00 89.50 293 SER A C 1
ATOM 2230 O O . SER A 1 293 ? -12.518 5.230 31.482 1.00 89.50 293 SER A O 1
ATOM 2232 N N . SER A 1 294 ? -11.993 3.103 31.989 1.00 84.69 294 SER A N 1
ATOM 2233 C CA . SER A 1 294 ? -12.442 3.177 33.392 1.00 84.69 294 SER A CA 1
ATOM 2234 C C . SER A 1 294 ? -11.366 3.743 34.331 1.00 84.69 294 SER A C 1
ATOM 2236 O O . SER A 1 294 ? -11.668 4.125 35.454 1.00 84.69 294 SER A O 1
ATOM 2238 N N . SER A 1 295 ? -10.117 3.857 33.866 1.00 85.50 295 SER A N 1
ATOM 2239 C CA . SER A 1 295 ? -9.003 4.483 34.586 1.00 85.50 295 SER A CA 1
ATOM 2240 C C . SER A 1 295 ? -8.650 5.839 33.974 1.00 85.50 295 SER A C 1
ATOM 2242 O O . SER A 1 295 ? -8.183 5.908 32.829 1.00 85.50 295 SER A O 1
ATOM 2244 N N . ARG A 1 296 ? -8.829 6.924 34.743 1.00 85.50 296 ARG A N 1
ATOM 2245 C CA . ARG A 1 296 ? -8.497 8.287 34.298 1.00 85.50 296 ARG A CA 1
ATOM 2246 C C . ARG A 1 296 ? -7.013 8.447 33.921 1.00 85.50 296 ARG A C 1
ATOM 2248 O O . ARG A 1 296 ? -6.760 8.917 32.812 1.00 85.50 296 ARG A O 1
ATOM 2255 N N . PRO A 1 297 ? -6.039 7.971 34.725 1.00 91.12 297 PRO A N 1
ATOM 2256 C CA . PRO A 1 297 ? -4.628 8.006 34.336 1.00 91.12 297 PRO A CA 1
ATOM 2257 C C . PRO A 1 297 ? -4.329 7.312 33.000 1.00 91.12 297 PRO A C 1
ATOM 2259 O O . PRO A 1 297 ? -3.520 7.815 32.219 1.00 91.12 297 PRO A O 1
ATOM 2262 N N . GLN A 1 298 ? -4.988 6.186 32.699 1.00 92.44 298 GLN A N 1
ATOM 2263 C CA . GLN A 1 298 ? -4.795 5.497 31.417 1.00 92.44 298 GLN A CA 1
ATOM 2264 C C . GLN A 1 298 ? -5.443 6.228 30.240 1.00 92.44 298 GLN A C 1
ATOM 2266 O O . GLN A 1 298 ? -4.884 6.229 29.141 1.00 92.44 298 GLN A O 1
ATOM 2271 N N . LEU A 1 299 ? -6.574 6.907 30.459 1.00 90.94 299 LEU A N 1
ATOM 2272 C CA . LEU A 1 299 ? -7.174 7.769 29.441 1.00 90.94 299 LEU A CA 1
ATOM 2273 C C . LEU A 1 299 ? -6.229 8.919 29.076 1.00 90.94 299 LEU A C 1
ATOM 2275 O O . LEU A 1 299 ? -5.953 9.151 27.899 1.00 90.94 299 LEU A O 1
ATOM 2279 N N . ASP A 1 300 ? -5.676 9.590 30.090 1.00 91.94 300 ASP A N 1
ATOM 2280 C CA . ASP A 1 300 ? -4.744 10.702 29.902 1.00 91.94 300 ASP A CA 1
ATOM 2281 C C . ASP A 1 300 ? -3.419 10.232 29.273 1.00 91.94 300 ASP A C 1
ATOM 2283 O O . ASP A 1 300 ? -2.822 10.942 28.459 1.00 91.94 300 ASP A O 1
ATOM 2287 N N . ALA A 1 301 ? -2.951 9.022 29.600 1.00 95.19 301 ALA A N 1
ATOM 2288 C CA . ALA A 1 301 ? -1.806 8.396 28.938 1.00 95.19 301 ALA A CA 1
ATOM 2289 C C . ALA A 1 301 ? -2.082 8.101 27.455 1.00 95.19 301 ALA A C 1
ATOM 2291 O O . ALA A 1 301 ? -1.266 8.460 26.608 1.00 95.19 301 ALA A O 1
ATOM 2292 N N . THR A 1 302 ? -3.250 7.540 27.133 1.00 95.38 302 THR A N 1
ATOM 2293 C CA . THR A 1 302 ? -3.669 7.261 25.748 1.00 95.38 302 THR A CA 1
ATOM 2294 C C . THR A 1 302 ? -3.765 8.554 24.934 1.00 95.38 302 THR A C 1
ATOM 2296 O O . THR A 1 302 ? -3.223 8.644 23.834 1.00 95.38 302 THR A O 1
ATOM 2299 N N . ALA A 1 303 ? -4.366 9.608 25.496 1.00 93.69 303 ALA A N 1
ATOM 2300 C CA . ALA A 1 303 ? -4.440 10.917 24.848 1.00 93.69 303 ALA A CA 1
ATOM 2301 C C . ALA A 1 303 ? -3.049 11.536 24.611 1.00 93.69 303 ALA A C 1
ATOM 2303 O O . ALA A 1 303 ? -2.804 12.129 23.559 1.00 93.69 303 ALA A O 1
ATOM 2304 N N . ARG A 1 304 ? -2.109 11.381 25.556 1.00 95.50 304 ARG A N 1
ATOM 2305 C CA . ARG A 1 304 ? -0.709 11.805 25.365 1.00 95.50 304 ARG A CA 1
ATOM 2306 C C . ARG A 1 304 ? -0.012 11.012 24.263 1.00 95.50 304 ARG A C 1
ATOM 2308 O O . ARG A 1 304 ? 0.702 11.618 23.471 1.00 95.50 304 ARG A O 1
ATOM 2315 N N . GLN A 1 305 ? -0.230 9.700 24.192 1.00 96.25 305 GLN A N 1
ATOM 2316 C CA . GLN A 1 305 ? 0.327 8.855 23.136 1.00 96.25 305 GLN A CA 1
ATOM 2317 C C . GLN A 1 305 ? -0.169 9.304 21.755 1.00 96.25 305 GLN A C 1
ATOM 2319 O O . GLN A 1 305 ? 0.644 9.523 20.861 1.00 96.25 305 GLN A O 1
ATOM 2324 N N . ILE A 1 306 ? -1.479 9.528 21.607 1.00 95.75 306 ILE A N 1
ATOM 2325 C CA . ILE A 1 306 ? -2.083 10.043 20.368 1.00 95.75 306 ILE A CA 1
ATOM 2326 C C . ILE A 1 306 ? -1.465 11.392 19.979 1.00 95.75 306 ILE A C 1
ATOM 2328 O O . ILE A 1 306 ? -1.040 11.560 18.838 1.00 95.75 306 ILE A O 1
ATOM 2332 N N . ARG A 1 307 ? -1.343 12.335 20.925 1.00 95.75 307 ARG A N 1
ATOM 2333 C CA . ARG A 1 307 ? -0.704 13.639 20.672 1.00 95.75 307 ARG A CA 1
ATOM 2334 C C . ARG A 1 307 ? 0.755 13.510 20.235 1.00 95.75 307 ARG A C 1
ATOM 2336 O O . ARG A 1 307 ? 1.174 14.225 19.332 1.00 95.75 307 ARG A O 1
ATOM 2343 N N . ALA A 1 308 ? 1.520 12.605 20.843 1.00 96.44 308 ALA A N 1
ATOM 2344 C CA . ALA A 1 308 ? 2.913 12.374 20.470 1.00 96.44 308 ALA A CA 1
ATOM 2345 C C . ALA A 1 308 ? 3.036 11.821 19.041 1.00 96.44 308 ALA A C 1
ATOM 2347 O O . ALA A 1 308 ? 3.849 12.313 18.263 1.00 96.44 308 ALA A O 1
ATOM 2348 N N . ILE A 1 309 ? 2.195 10.850 18.671 1.00 96.31 309 ILE A N 1
ATOM 2349 C CA . ILE A 1 309 ? 2.162 10.285 17.313 1.00 96.31 309 ILE A CA 1
ATOM 2350 C C . ILE A 1 309 ? 1.748 11.349 16.292 1.00 96.31 309 ILE A C 1
ATOM 2352 O O . ILE A 1 309 ? 2.396 11.484 15.255 1.00 96.31 309 ILE A O 1
ATOM 2356 N N . ALA A 1 310 ? 0.718 12.143 16.598 1.00 94.88 310 ALA A N 1
ATOM 2357 C CA . ALA A 1 310 ? 0.288 13.246 15.745 1.00 94.88 310 ALA A CA 1
ATOM 2358 C C . ALA A 1 310 ? 1.425 14.257 15.525 1.00 94.88 310 ALA A C 1
ATOM 2360 O O . ALA A 1 310 ? 1.726 14.592 14.382 1.00 94.88 310 ALA A O 1
ATOM 2361 N N . ALA A 1 311 ? 2.127 14.657 16.589 1.00 95.50 311 ALA A N 1
ATOM 2362 C CA . ALA A 1 311 ? 3.263 15.570 16.492 1.00 95.50 311 ALA A CA 1
ATOM 2363 C C . ALA A 1 311 ? 4.410 14.996 15.638 1.00 95.50 311 ALA A C 1
ATOM 2365 O O . ALA A 1 311 ? 4.963 15.712 14.804 1.00 95.50 311 ALA A O 1
ATOM 2366 N N . LEU A 1 312 ? 4.730 13.702 15.780 1.00 95.12 312 LEU A N 1
ATOM 2367 C CA . LEU A 1 312 ? 5.721 13.018 14.934 1.00 95.12 312 LEU A CA 1
ATOM 2368 C C . LEU A 1 312 ? 5.306 12.983 13.455 1.00 95.12 312 LEU A C 1
ATOM 2370 O O . LEU A 1 312 ? 6.161 13.059 12.573 1.00 95.12 312 LEU A O 1
ATOM 2374 N N . ALA A 1 313 ? 4.004 12.914 13.177 1.00 93.56 313 ALA A N 1
ATOM 2375 C CA . ALA A 1 313 ? 3.453 13.014 11.828 1.00 93.56 313 ALA A CA 1
ATOM 2376 C C . ALA A 1 313 ? 3.339 14.468 11.314 1.00 93.56 313 ALA A C 1
ATOM 2378 O O . ALA A 1 313 ? 2.988 14.675 10.152 1.00 93.56 313 ALA A O 1
ATOM 2379 N N . GLY A 1 314 ? 3.652 15.473 12.142 1.00 92.12 314 GLY A N 1
ATOM 2380 C CA . GLY A 1 314 ? 3.512 16.895 11.813 1.00 92.12 314 GLY A CA 1
ATOM 2381 C C . GLY A 1 314 ? 2.075 17.423 11.896 1.00 92.12 314 GLY A C 1
ATOM 2382 O O . GLY A 1 314 ? 1.762 18.432 11.268 1.00 92.12 314 GLY A O 1
ATOM 2383 N N . ALA A 1 315 ? 1.203 16.737 12.635 1.00 93.06 315 ALA A N 1
ATOM 2384 C CA . ALA A 1 315 ? -0.190 17.101 12.857 1.00 93.06 315 ALA A CA 1
ATOM 2385 C C . ALA A 1 315 ? -0.416 17.692 14.259 1.00 93.06 315 ALA A C 1
ATOM 2387 O O . ALA A 1 315 ? 0.330 17.430 15.204 1.00 93.06 315 ALA A O 1
ATOM 2388 N N . GLU A 1 316 ? -1.493 18.461 14.394 1.00 92.88 316 GLU A N 1
ATOM 2389 C CA . GLU A 1 316 ? -2.017 18.920 15.679 1.00 92.88 316 GLU A CA 1
ATOM 2390 C C . GLU A 1 316 ? -3.132 17.975 16.145 1.00 92.88 316 GLU A C 1
ATOM 2392 O O . GLU A 1 316 ? -3.931 17.501 15.337 1.00 92.88 316 GLU A O 1
ATOM 2397 N N . ALA A 1 317 ? -3.188 17.694 17.448 1.00 92.44 317 ALA A N 1
ATOM 2398 C CA . ALA A 1 317 ? -4.215 16.847 18.043 1.00 92.44 317 ALA A CA 1
ATOM 2399 C C . ALA A 1 317 ? -4.894 17.565 19.213 1.00 92.44 317 ALA A C 1
ATOM 2401 O O . ALA A 1 317 ? -4.263 17.853 20.234 1.00 92.44 317 ALA A O 1
ATOM 2402 N N . THR A 1 318 ? -6.194 17.805 19.069 1.00 90.25 318 THR A N 1
ATOM 2403 C CA . THR A 1 318 ? -7.063 18.378 20.100 1.00 90.25 318 THR A CA 1
ATOM 2404 C C . THR A 1 318 ? -7.854 17.280 20.814 1.00 90.25 318 THR A C 1
ATOM 2406 O O . THR A 1 318 ? -7.895 16.122 20.392 1.00 90.25 318 THR A O 1
ATOM 2409 N N . THR A 1 319 ? -8.435 17.602 21.967 1.00 85.19 319 THR A N 1
ATOM 2410 C CA . THR A 1 319 ? -9.294 16.683 22.720 1.00 85.19 319 THR A CA 1
ATOM 2411 C C . THR A 1 319 ? -10.525 17.448 23.160 1.00 85.19 319 THR A C 1
ATOM 2413 O O . THR A 1 319 ? -10.404 18.365 23.965 1.00 85.19 319 THR A O 1
ATOM 2416 N N . ASP A 1 320 ? -11.688 17.030 22.672 1.00 77.62 320 ASP A N 1
ATOM 2417 C CA . ASP A 1 320 ? -12.973 17.653 22.978 1.00 77.62 320 ASP A CA 1
ATOM 2418 C C . ASP A 1 320 ? -13.909 16.638 23.659 1.00 77.62 320 ASP A C 1
ATOM 2420 O O . ASP A 1 320 ? -13.759 15.427 23.485 1.00 77.62 320 ASP A O 1
ATOM 2424 N N . ASN A 1 321 ? -14.891 17.127 24.427 1.00 67.62 321 ASN A N 1
ATOM 2425 C CA . ASN A 1 321 ? -15.999 16.336 24.991 1.00 67.62 321 ASN A CA 1
ATOM 2426 C C . ASN A 1 321 ? -15.608 15.139 25.892 1.00 67.62 321 ASN A C 1
ATOM 2428 O O . ASN A 1 321 ? -16.171 14.049 25.778 1.00 67.62 321 ASN A O 1
ATOM 2432 N N . GLY A 1 322 ? -14.671 15.330 26.828 1.00 66.12 322 GLY A N 1
ATOM 2433 C CA . GLY A 1 322 ? -14.338 14.310 27.831 1.00 66.12 322 GLY A CA 1
ATOM 2434 C C . GLY A 1 322 ? -15.366 14.210 28.968 1.00 66.12 322 GLY A C 1
ATOM 2435 O O . GLY A 1 322 ? -15.843 15.227 29.463 1.00 66.12 322 GLY A O 1
ATOM 2436 N N . TYR A 1 323 ? -15.650 12.992 29.434 1.00 73.44 323 TYR A N 1
ATOM 2437 C CA . TYR A 1 323 ? -16.399 12.717 30.668 1.00 73.44 323 TYR A CA 1
ATOM 2438 C C . TYR A 1 323 ? -15.675 11.646 31.505 1.00 73.44 323 TYR A C 1
ATOM 2440 O O . TYR A 1 323 ? -14.932 10.833 30.943 1.00 73.44 323 TYR A O 1
ATOM 2448 N N . PRO A 1 324 ? -15.818 11.654 32.843 1.00 74.31 324 PRO A N 1
ATOM 2449 C CA . PRO A 1 324 ? -15.184 10.671 33.719 1.00 74.31 324 PRO A CA 1
ATOM 2450 C C . PRO A 1 324 ? -15.718 9.253 33.471 1.00 74.31 324 PRO A C 1
ATOM 2452 O O . PRO A 1 324 ? -16.893 9.045 33.163 1.00 74.31 324 PRO A O 1
ATOM 2455 N N . GLY A 1 325 ? -14.841 8.264 33.647 1.00 75.81 325 GLY A N 1
ATOM 2456 C CA . GLY A 1 325 ? -15.239 6.860 33.720 1.00 75.81 325 GLY A CA 1
ATOM 2457 C C . GLY A 1 325 ? -15.932 6.539 35.047 1.00 75.81 325 GLY A C 1
ATOM 2458 O O . GLY A 1 325 ? -15.813 7.279 36.021 1.00 75.81 325 GLY A O 1
ATOM 2459 N N . TRP A 1 326 ? -16.631 5.405 35.093 1.00 82.38 326 TRP A N 1
ATOM 2460 C CA . TRP A 1 326 ? -17.211 4.866 36.323 1.00 82.38 326 TRP A CA 1
ATOM 2461 C C . TRP A 1 326 ? -16.474 3.587 36.733 1.00 82.38 326 TRP A C 1
ATOM 2463 O O . TRP A 1 326 ? -16.619 2.541 36.097 1.00 82.38 326 TRP A O 1
ATOM 2473 N N . SER A 1 327 ? -15.652 3.682 37.781 1.00 80.00 327 SER A N 1
ATOM 2474 C CA . SER A 1 327 ? -14.905 2.543 38.324 1.00 80.00 327 SER A CA 1
ATOM 2475 C C . SER A 1 327 ? -15.845 1.543 39.013 1.00 80.00 327 SER A C 1
ATOM 2477 O O . SER A 1 327 ? -16.625 1.947 39.880 1.00 80.00 327 SER A O 1
ATOM 2479 N N . PRO A 1 328 ? -15.774 0.237 38.692 1.00 81.81 328 PRO A N 1
ATOM 2480 C CA . PRO A 1 328 ? -16.609 -0.764 39.349 1.00 81.81 328 PRO A CA 1
ATOM 2481 C C . PRO A 1 328 ? -16.307 -0.888 40.849 1.00 81.81 328 PRO A C 1
ATOM 2483 O O . PRO A 1 328 ? -15.158 -1.085 41.242 1.00 81.81 328 PRO A O 1
ATOM 2486 N N . ASN A 1 329 ? -17.346 -0.871 41.688 1.00 86.31 329 ASN A N 1
ATOM 2487 C CA . ASN A 1 329 ? -17.241 -1.172 43.118 1.00 86.31 329 ASN A CA 1
ATOM 2488 C C . ASN A 1 329 ? -17.898 -2.525 43.439 1.00 86.31 329 ASN A C 1
ATOM 2490 O O . ASN A 1 329 ? -19.089 -2.605 43.733 1.00 86.31 329 ASN A O 1
ATOM 2494 N N . ILE A 1 330 ? -17.110 -3.605 43.420 1.00 85.06 330 ILE A N 1
ATOM 2495 C CA . ILE A 1 330 ? -17.599 -4.969 43.713 1.00 85.06 330 ILE A CA 1
ATOM 2496 C C . ILE A 1 330 ? -18.088 -5.104 45.168 1.00 85.06 330 ILE A C 1
ATOM 2498 O O . ILE A 1 330 ? -18.915 -5.965 45.467 1.00 85.06 330 ILE A O 1
ATOM 2502 N N . LYS A 1 331 ? -17.610 -4.242 46.075 1.00 89.12 331 LYS A N 1
ATOM 2503 C CA . LYS A 1 331 ? -17.978 -4.237 47.498 1.00 89.12 331 LYS A CA 1
ATOM 2504 C C . LYS A 1 331 ? -19.207 -3.369 47.805 1.00 89.12 331 LYS A C 1
ATOM 2506 O O . LYS A 1 331 ? -19.523 -3.184 48.975 1.00 89.12 331 LYS A O 1
ATOM 2511 N N . SER A 1 332 ? -19.890 -2.843 46.786 1.00 91.00 332 SER A N 1
ATOM 2512 C CA . SER A 1 332 ? -21.084 -2.004 46.938 1.00 91.00 332 SER A CA 1
ATOM 2513 C C . SER A 1 332 ? -22.208 -2.734 47.705 1.00 91.00 332 SER A C 1
ATOM 2515 O O . SER A 1 332 ? -22.656 -3.805 47.269 1.00 91.00 332 SER A O 1
ATOM 2517 N N . PRO A 1 333 ? -22.703 -2.176 48.830 1.00 92.00 333 PRO A N 1
ATOM 2518 C CA . PRO A 1 333 ? -23.890 -2.685 49.518 1.00 92.00 333 PRO A CA 1
ATOM 2519 C C . PRO A 1 333 ? -25.131 -2.723 48.616 1.00 92.00 333 PRO A C 1
ATOM 2521 O O . PRO A 1 333 ? -25.880 -3.705 48.637 1.00 92.00 333 PRO A O 1
ATOM 2524 N N . THR A 1 334 ? -25.313 -1.707 47.770 1.00 93.88 334 THR A N 1
ATOM 2525 C CA . THR A 1 334 ? -26.415 -1.616 46.801 1.00 93.88 334 THR A CA 1
ATOM 2526 C C . THR A 1 334 ? -26.324 -2.719 45.753 1.00 93.88 334 THR A C 1
ATOM 2528 O O . THR A 1 334 ? -27.330 -3.360 45.436 1.00 93.88 334 THR A O 1
ATOM 2531 N N . LEU A 1 335 ? -25.120 -3.018 45.257 1.00 93.75 335 LEU A N 1
ATOM 2532 C CA . LEU A 1 335 ? -24.890 -4.147 44.357 1.00 93.75 335 LEU A CA 1
ATOM 2533 C C . LEU A 1 335 ? -25.217 -5.481 45.041 1.00 93.75 335 LEU A C 1
ATOM 2535 O O . LEU A 1 335 ? -25.859 -6.343 44.438 1.00 93.75 335 LEU A O 1
ATOM 2539 N N . ALA A 1 336 ? -24.811 -5.660 46.300 1.00 93.31 336 ALA A N 1
ATOM 2540 C CA . ALA A 1 336 ? -25.116 -6.870 47.059 1.00 93.31 336 ALA A CA 1
ATOM 2541 C C . ALA A 1 336 ? -26.632 -7.057 47.262 1.00 93.31 336 ALA A C 1
ATOM 2543 O O . ALA A 1 336 ? -27.132 -8.174 47.107 1.00 93.31 336 ALA A O 1
ATOM 2544 N N . ALA A 1 337 ? -27.370 -5.979 47.550 1.00 94.88 337 ALA A N 1
ATOM 2545 C CA . ALA A 1 337 ? -28.831 -5.997 47.638 1.00 94.88 337 ALA A CA 1
ATOM 2546 C C . ALA A 1 337 ? -29.470 -6.366 46.292 1.00 94.88 337 ALA A C 1
ATOM 2548 O O . ALA A 1 337 ? -30.258 -7.310 46.226 1.00 94.88 337 ALA A O 1
ATOM 2549 N N . CYS A 1 338 ? -29.055 -5.705 45.209 1.00 95.56 338 CYS A N 1
ATOM 2550 C CA . CYS A 1 338 ? -29.484 -6.015 43.846 1.00 95.56 338 CYS A CA 1
ATOM 2551 C C . CYS A 1 338 ? -29.320 -7.505 43.509 1.00 95.56 338 CYS A C 1
ATOM 2553 O O . CYS A 1 338 ? -30.265 -8.147 43.055 1.00 95.56 338 CYS A O 1
ATOM 2555 N N . ARG A 1 339 ? -28.152 -8.096 43.800 1.00 94.75 339 ARG A N 1
ATOM 2556 C CA . ARG A 1 339 ? -27.894 -9.523 43.536 1.00 94.75 339 ARG A CA 1
ATOM 2557 C C . ARG A 1 339 ? -28.882 -10.445 44.249 1.00 94.75 339 ARG A C 1
ATOM 2559 O O . ARG A 1 339 ? -29.463 -11.312 43.598 1.00 94.75 339 ARG A O 1
ATOM 2566 N N . ARG A 1 340 ? -29.112 -10.223 45.550 1.00 94.69 340 ARG A N 1
ATOM 2567 C CA . ARG A 1 340 ? -30.075 -11.009 46.341 1.00 94.69 340 ARG A CA 1
ATOM 2568 C C . ARG A 1 340 ? -31.493 -10.887 45.791 1.00 94.69 340 ARG A C 1
ATOM 2570 O O . ARG A 1 340 ? -32.192 -11.889 45.655 1.00 94.69 340 ARG A O 1
ATOM 2577 N N . VAL A 1 341 ? -31.920 -9.665 45.459 1.00 96.19 341 VAL A N 1
ATOM 2578 C CA . VAL A 1 341 ? -33.256 -9.437 44.895 1.00 96.19 341 VAL A CA 1
ATOM 2579 C C . VAL A 1 341 ? -33.399 -10.120 43.540 1.00 96.19 341 VAL A C 1
ATOM 2581 O O . VAL A 1 341 ? -34.434 -10.727 43.282 1.00 96.19 341 VAL A O 1
ATOM 2584 N N . TYR A 1 342 ? -32.377 -10.063 42.688 1.00 96.12 342 TYR A N 1
ATOM 2585 C CA . TYR A 1 342 ? -32.447 -10.638 41.349 1.00 96.12 342 TYR A CA 1
ATOM 2586 C C . TYR A 1 342 ? -32.614 -12.160 41.409 1.00 96.12 342 TYR A C 1
ATOM 2588 O O . TYR A 1 342 ? -33.480 -12.709 40.729 1.00 96.12 342 TYR A O 1
ATOM 2596 N N . GLU A 1 343 ? -31.846 -12.833 42.272 1.00 95.69 343 GLU A N 1
ATOM 2597 C CA . GLU A 1 343 ? -31.978 -14.276 42.514 1.00 95.69 343 GLU A CA 1
ATOM 2598 C C . GLU A 1 343 ? -33.370 -14.643 43.029 1.00 95.69 343 GLU A C 1
ATOM 2600 O O . GLU A 1 343 ? -33.981 -15.587 42.528 1.00 95.69 343 GLU A O 1
ATOM 2605 N N . ARG A 1 344 ? -33.912 -13.855 43.964 1.00 94.88 344 ARG A N 1
ATOM 2606 C CA . ARG A 1 344 ? -35.262 -14.051 44.506 1.00 94.88 344 ARG A CA 1
ATOM 2607 C C . ARG A 1 344 ? -36.359 -13.861 43.455 1.00 94.88 344 ARG A C 1
ATOM 2609 O O . ARG A 1 344 ? -37.311 -14.632 43.438 1.00 94.88 344 ARG A O 1
ATOM 2616 N N . VAL A 1 345 ? -36.256 -12.833 42.612 1.00 93.94 345 VAL A N 1
ATOM 2617 C CA . VAL A 1 345 ? -37.296 -12.480 41.628 1.00 93.94 345 VAL A CA 1
ATOM 2618 C C . VAL A 1 345 ? -37.245 -13.384 40.394 1.00 93.94 345 VAL A C 1
ATOM 2620 O O . VAL A 1 345 ? -38.291 -13.743 39.860 1.00 93.94 345 VAL A O 1
ATOM 2623 N N . PHE A 1 346 ? -36.053 -13.773 39.935 1.00 93.69 346 PHE A N 1
ATOM 2624 C CA . PHE A 1 346 ? -35.881 -14.489 38.664 1.00 93.69 346 PHE A CA 1
ATOM 2625 C C . PHE A 1 346 ? -35.403 -15.938 38.806 1.00 93.69 346 PHE A C 1
ATOM 2627 O O . PHE A 1 346 ? -35.226 -16.612 37.790 1.00 93.69 346 PHE A O 1
ATOM 2634 N N . GLY A 1 347 ? -35.169 -16.419 40.030 1.00 94.00 347 GLY A N 1
ATOM 2635 C CA . GLY A 1 347 ? -34.748 -17.797 40.303 1.00 94.00 347 GLY A CA 1
ATOM 2636 C C . GLY A 1 347 ? -33.347 -18.144 39.791 1.00 94.00 347 GLY A C 1
ATOM 2637 O O . GLY A 1 347 ? -33.016 -19.320 39.662 1.00 94.00 347 GLY A O 1
ATOM 2638 N N . LYS A 1 348 ? -32.528 -17.142 39.450 1.00 94.25 348 LYS A N 1
ATOM 2639 C CA . LYS A 1 348 ? -31.165 -17.325 38.932 1.00 94.25 348 LYS A CA 1
ATOM 2640 C C . LYS A 1 348 ? -30.264 -16.154 39.296 1.00 94.25 348 LYS A C 1
ATOM 2642 O O . LYS A 1 348 ? -30.737 -15.027 39.425 1.00 94.25 348 LYS A O 1
ATOM 2647 N N . ALA A 1 349 ? -28.961 -16.408 39.377 1.00 91.56 349 ALA A N 1
ATOM 2648 C CA . ALA A 1 349 ? -27.972 -15.363 39.620 1.00 91.56 349 ALA A CA 1
ATOM 2649 C C . ALA A 1 349 ? -27.917 -14.350 38.456 1.00 91.56 349 ALA A C 1
ATOM 2651 O O . ALA A 1 349 ? -27.929 -14.760 37.287 1.00 91.56 349 ALA A O 1
ATOM 2652 N N . PRO A 1 350 ? -27.839 -13.033 38.735 1.00 91.81 350 PRO A N 1
ATOM 2653 C CA . PRO A 1 350 ? -27.591 -12.043 37.698 1.00 91.81 350 PRO A CA 1
ATOM 2654 C C . PRO A 1 350 ? -26.156 -12.137 37.190 1.00 91.81 350 PRO A C 1
ATOM 2656 O O . PRO A 1 350 ? -25.220 -12.433 37.937 1.00 91.81 350 PRO A O 1
ATOM 2659 N N . ARG A 1 351 ? -25.964 -11.763 35.925 1.00 89.25 351 ARG A N 1
ATOM 2660 C CA . ARG A 1 351 ? -24.629 -11.498 35.395 1.00 89.25 351 ARG A CA 1
ATOM 2661 C C . ARG A 1 351 ? -24.220 -10.076 35.777 1.00 89.25 351 ARG A C 1
ATOM 2663 O O . ARG A 1 351 ? -24.733 -9.120 35.204 1.00 89.25 351 ARG A O 1
ATOM 2670 N N . VAL A 1 352 ? -23.302 -9.940 36.729 1.00 85.19 352 VAL A N 1
ATOM 2671 C CA . VAL A 1 352 ? -22.701 -8.645 37.081 1.00 85.19 352 VAL A CA 1
ATOM 2672 C C . VAL A 1 352 ? -21.563 -8.365 36.109 1.00 85.19 352 VAL A C 1
ATOM 2674 O O . VAL A 1 352 ? -20.642 -9.168 35.986 1.00 85.19 352 VAL A O 1
ATOM 2677 N N . THR A 1 353 ? -21.636 -7.242 35.402 1.00 81.94 353 THR A N 1
ATOM 2678 C CA . THR A 1 353 ? -20.603 -6.826 34.449 1.00 81.94 353 THR A CA 1
ATOM 2679 C C . THR A 1 353 ? -20.335 -5.341 34.624 1.00 81.94 353 THR A C 1
ATOM 2681 O O . THR A 1 353 ? -21.214 -4.592 35.043 1.00 81.94 353 THR A O 1
ATOM 2684 N N . ALA A 1 354 ? -19.130 -4.911 34.269 1.00 77.31 354 ALA A N 1
ATOM 2685 C CA . ALA A 1 354 ? -18.956 -3.553 33.783 1.00 77.31 354 ALA A CA 1
ATOM 2686 C C . ALA A 1 354 ? -19.172 -3.568 32.266 1.00 77.31 354 ALA A C 1
ATOM 2688 O O . ALA A 1 354 ? -18.987 -4.605 31.618 1.00 77.31 354 ALA A O 1
ATOM 2689 N N . ILE A 1 355 ? -19.603 -2.444 31.708 1.00 77.56 355 ILE A N 1
ATOM 2690 C CA . ILE A 1 355 ? -19.750 -2.286 30.264 1.00 77.56 355 ILE A CA 1
ATOM 2691 C C . ILE A 1 355 ? -18.660 -1.347 29.769 1.00 77.56 355 ILE A C 1
ATOM 2693 O O . ILE A 1 355 ? -18.375 -0.332 30.400 1.00 77.56 355 ILE A O 1
ATOM 2697 N N . HIS A 1 356 ? -18.055 -1.672 28.630 1.00 72.62 356 HIS A N 1
ATOM 2698 C CA . HIS A 1 356 ? -17.081 -0.795 27.980 1.00 72.62 356 HIS A CA 1
ATOM 2699 C C . HIS A 1 356 ? -17.793 0.245 27.102 1.00 72.62 356 HIS A C 1
ATOM 2701 O O . HIS A 1 356 ? -17.572 0.350 25.897 1.00 72.62 356 HIS A O 1
ATOM 2707 N N . ALA A 1 357 ? -18.719 0.975 27.720 1.00 74.94 357 ALA A N 1
ATOM 2708 C CA . ALA A 1 357 ? -19.541 2.014 27.113 1.00 74.94 357 ALA A CA 1
ATOM 2709 C C . ALA A 1 357 ? -19.658 3.205 28.075 1.00 74.94 357 ALA A C 1
ATOM 2711 O O . ALA A 1 357 ? -19.386 3.083 29.269 1.00 74.94 357 ALA A O 1
ATOM 2712 N N . GLY A 1 358 ? -20.025 4.372 27.544 1.00 76.25 358 GLY A N 1
ATOM 2713 C CA . GLY A 1 358 ? -20.228 5.562 28.368 1.00 76.25 358 GLY A CA 1
ATOM 2714 C C . GLY A 1 358 ? -21.536 5.448 29.143 1.00 76.25 358 GLY A C 1
ATOM 2715 O O . GLY A 1 358 ? -22.569 5.191 28.537 1.00 76.25 358 GLY A O 1
ATOM 2716 N N . LEU A 1 359 ? -21.474 5.635 30.461 1.00 84.12 359 LEU A N 1
ATOM 2717 C CA . LEU A 1 359 ? -22.636 5.813 31.329 1.00 84.12 359 LEU A CA 1
ATOM 2718 C C . LEU A 1 359 ? -22.451 7.101 32.122 1.00 84.12 359 LEU A C 1
ATOM 2720 O O . LEU A 1 359 ? -21.355 7.383 32.614 1.00 84.12 359 LEU A O 1
ATOM 2724 N N . GLU A 1 360 ? -23.533 7.840 32.325 1.00 88.12 360 GLU A N 1
ATOM 2725 C CA . GLU A 1 360 ? -23.530 9.084 33.091 1.00 88.12 360 GLU A CA 1
ATOM 2726 C C . GLU A 1 360 ? -23.188 8.868 34.572 1.00 88.12 360 GLU A C 1
ATOM 2728 O O . GLU A 1 360 ? -22.881 9.834 35.265 1.00 88.12 360 GLU A O 1
ATOM 2733 N N . CYS A 1 361 ? -23.160 7.621 35.062 1.00 87.25 361 CYS A N 1
ATOM 2734 C CA . CYS A 1 361 ? -22.751 7.273 36.426 1.00 87.25 361 CYS A CA 1
ATOM 2735 C C . CYS A 1 361 ? -21.395 7.879 36.823 1.00 87.25 361 CYS A C 1
ATOM 2737 O O . CYS A 1 361 ? -21.229 8.275 37.973 1.00 87.25 361 CYS A O 1
ATOM 2739 N N . GLY A 1 362 ? -20.444 8.003 35.887 1.00 82.88 362 GLY A N 1
ATOM 2740 C CA . GLY A 1 362 ? -19.169 8.678 36.155 1.00 82.88 362 GLY A CA 1
ATOM 2741 C C . GLY A 1 362 ? -19.359 10.169 36.454 1.00 82.88 362 GLY A C 1
ATOM 2742 O O . GLY A 1 362 ? -18.836 10.678 37.441 1.00 82.88 362 GLY A O 1
ATOM 2743 N N . ILE A 1 363 ? -20.159 10.858 35.630 1.00 85.69 363 ILE A N 1
ATOM 2744 C CA . ILE A 1 363 ? -20.459 12.294 35.768 1.00 85.69 363 ILE A CA 1
ATOM 2745 C C . ILE A 1 363 ? -21.244 12.549 37.058 1.00 85.69 363 ILE A C 1
ATOM 2747 O O . ILE A 1 363 ? -20.964 13.500 37.786 1.00 85.69 363 ILE A O 1
ATOM 2751 N N . ILE A 1 364 ? -22.234 11.698 37.338 1.00 87.94 364 ILE A N 1
ATOM 2752 C CA . ILE A 1 364 ? -23.063 11.783 38.542 1.00 87.94 364 ILE A CA 1
ATOM 2753 C C . ILE A 1 364 ? -22.188 11.586 39.782 1.00 87.94 364 ILE A C 1
ATOM 2755 O O . ILE A 1 364 ? -22.231 12.418 40.683 1.00 87.94 364 ILE A O 1
ATOM 2759 N N . GLY A 1 365 ? -21.356 10.540 39.809 1.00 86.25 365 GLY A N 1
ATOM 2760 C CA . GLY A 1 365 ? -20.460 10.257 40.931 1.00 86.25 365 GLY A CA 1
ATOM 2761 C C . GLY A 1 365 ? -19.472 11.387 41.213 1.00 86.25 365 GLY A C 1
ATOM 2762 O O . GLY A 1 365 ? -19.336 11.801 42.359 1.00 86.25 365 GLY A O 1
ATOM 2763 N N . GLU A 1 366 ? -18.832 11.937 40.176 1.00 83.50 366 GLU A N 1
ATOM 2764 C CA . GLU A 1 366 ? -17.903 13.065 40.326 1.00 83.50 366 GLU A CA 1
ATOM 2765 C C . GLU A 1 366 ? -18.603 14.304 40.903 1.00 83.50 366 GLU A C 1
ATOM 2767 O O . GLU A 1 366 ? -18.098 14.922 41.838 1.00 83.50 366 GLU A O 1
ATOM 2772 N N . ARG A 1 367 ? -19.800 14.640 40.401 1.00 87.69 367 ARG A N 1
ATOM 2773 C CA . ARG A 1 367 ? -20.571 15.795 40.890 1.00 87.69 367 ARG A CA 1
ATOM 2774 C C . ARG A 1 367 ? -21.078 15.628 42.319 1.00 87.69 367 ARG A C 1
ATOM 2776 O O . ARG A 1 367 ? -21.164 16.619 43.037 1.00 87.69 367 ARG A O 1
ATOM 2783 N N . MET A 1 368 ? -21.440 14.409 42.715 1.00 87.56 368 MET A N 1
ATOM 2784 C CA . MET A 1 368 ? -21.895 14.116 44.077 1.00 87.56 368 MET A CA 1
ATOM 2785 C C . MET A 1 368 ? -20.734 14.029 45.080 1.00 87.56 368 MET A C 1
ATOM 2787 O O . MET A 1 368 ? -20.967 14.151 46.280 1.00 87.56 368 MET A O 1
ATOM 2791 N N . GLY A 1 369 ? -19.501 13.855 44.597 1.00 80.62 369 GLY A N 1
ATOM 2792 C CA . GLY A 1 369 ? -18.317 13.567 45.401 1.00 80.62 369 GLY A CA 1
ATOM 2793 C C . GLY A 1 369 ? -18.032 12.065 45.462 1.00 80.62 369 GLY A C 1
ATOM 2794 O O . GLY A 1 369 ? -18.935 11.239 45.614 1.00 80.62 369 GLY A O 1
ATOM 2795 N N . GLU A 1 370 ? -16.757 11.695 45.340 1.00 71.94 370 GLU A N 1
ATOM 2796 C CA . GLU A 1 370 ? -16.342 10.291 45.314 1.00 71.94 370 GLU A CA 1
ATOM 2797 C C . GLU A 1 370 ? -16.740 9.575 46.617 1.00 71.94 370 GLU A C 1
ATOM 2799 O O . GLU A 1 370 ? -16.419 10.016 47.719 1.00 71.94 370 GLU A O 1
ATOM 2804 N N . GLY A 1 371 ? -17.490 8.476 46.489 1.00 76.31 371 GLY A N 1
ATOM 2805 C CA . GLY A 1 371 ? -18.006 7.710 47.628 1.00 76.31 371 GLY A CA 1
ATOM 2806 C C . GLY A 1 371 ? -19.251 8.294 48.310 1.00 76.31 371 GLY A C 1
ATOM 2807 O O . GLY A 1 371 ? -19.782 7.651 49.212 1.00 76.31 371 GLY A O 1
ATOM 2808 N N . ALA A 1 372 ? -19.758 9.455 47.879 1.00 85.94 372 ALA A N 1
ATOM 2809 C CA . ALA A 1 372 ? -20.951 10.073 48.470 1.00 85.94 372 ALA A CA 1
ATOM 2810 C C . ALA A 1 372 ? -22.267 9.372 48.083 1.00 85.94 372 ALA A C 1
ATOM 2812 O O . ALA A 1 372 ? -23.269 9.502 48.784 1.00 85.94 372 ALA A O 1
ATOM 2813 N N . MET A 1 373 ? -22.277 8.631 46.972 1.00 89.38 373 MET A N 1
ATOM 2814 C CA . MET A 1 373 ? -23.437 7.883 46.489 1.00 89.38 373 MET A CA 1
ATOM 2815 C C . MET A 1 373 ? -23.018 6.473 46.075 1.00 89.38 373 MET A C 1
ATOM 2817 O O . MET A 1 373 ? -22.105 6.300 45.266 1.00 89.38 373 MET A O 1
ATOM 2821 N N . ASP A 1 374 ? -23.711 5.467 46.605 1.00 90.94 374 ASP A N 1
ATOM 2822 C CA . ASP A 1 374 ? -23.573 4.084 46.155 1.00 90.94 374 ASP A CA 1
ATOM 2823 C C . ASP A 1 374 ? -24.483 3.855 44.940 1.00 90.94 374 ASP A C 1
ATOM 2825 O O . ASP A 1 374 ? -25.679 4.144 44.983 1.00 90.94 374 ASP A O 1
ATOM 2829 N N . MET A 1 375 ? -23.910 3.399 43.827 1.00 92.12 375 MET A N 1
ATOM 2830 C CA . MET A 1 375 ? -24.565 3.413 42.516 1.00 92.12 375 MET A CA 1
ATOM 2831 C C . MET A 1 375 ? -24.555 2.031 41.868 1.00 92.12 375 MET A C 1
ATOM 2833 O O . MET A 1 375 ? -23.587 1.277 41.964 1.00 92.12 375 MET A O 1
ATOM 2837 N N . VAL A 1 376 ? -25.623 1.728 41.136 1.00 92.94 376 VAL A N 1
ATOM 2838 C CA . VAL A 1 376 ? -25.757 0.542 40.288 1.00 92.94 376 VAL A CA 1
ATOM 2839 C C . VAL A 1 376 ? -26.504 0.936 39.013 1.00 92.94 376 VAL A C 1
ATOM 2841 O O . VAL A 1 376 ? -27.331 1.844 39.037 1.00 92.94 376 VAL A O 1
ATOM 2844 N N . SER A 1 377 ? -26.230 0.252 37.904 1.00 93.38 377 SER A N 1
ATOM 2845 C CA . SER A 1 377 ? -26.956 0.424 36.644 1.00 93.38 377 SER A CA 1
ATOM 2846 C C . SER A 1 377 ? -27.539 -0.911 36.197 1.00 93.38 377 SER A C 1
ATOM 2848 O O . SER A 1 377 ? -26.869 -1.944 36.253 1.00 93.38 377 SER A O 1
ATOM 2850 N N . PHE A 1 378 ? -28.802 -0.897 35.782 1.00 93.44 378 PHE A N 1
ATOM 2851 C CA . PHE A 1 378 ? -29.500 -2.027 35.179 1.00 93.44 378 PHE A CA 1
ATOM 2852 C C . PHE A 1 378 ? -30.657 -1.501 34.315 1.00 93.44 378 PHE A C 1
ATOM 2854 O O . PHE A 1 378 ? -31.162 -0.403 34.540 1.00 93.44 378 PHE A O 1
ATOM 2861 N N . GLY A 1 379 ? -31.088 -2.282 33.324 1.00 93.88 379 GLY A N 1
ATOM 2862 C CA . GLY A 1 379 ? -32.085 -1.852 32.343 1.00 93.88 379 GLY A CA 1
ATOM 2863 C C . GLY A 1 379 ? -32.793 -3.018 31.651 1.00 93.88 379 GLY A C 1
ATOM 2864 O O . GLY A 1 379 ? -32.472 -4.180 31.926 1.00 93.88 379 GLY A O 1
ATOM 2865 N N . PRO A 1 380 ? -33.765 -2.729 30.768 1.00 95.25 380 PRO A N 1
ATOM 2866 C CA . PRO A 1 380 ? -34.410 -3.742 29.950 1.00 95.25 380 PRO A CA 1
ATOM 2867 C C . PRO A 1 380 ? -33.481 -4.166 28.802 1.00 95.25 380 PRO A C 1
ATOM 2869 O O . PRO A 1 380 ? -32.451 -3.544 28.541 1.00 95.25 380 PRO A O 1
ATOM 2872 N N . ASN A 1 381 ? -33.854 -5.220 28.081 1.00 93.38 381 ASN A N 1
ATOM 2873 C CA . ASN A 1 381 ? -33.110 -5.657 26.906 1.00 93.38 381 ASN A CA 1
ATOM 2874 C C . ASN A 1 381 ? -33.414 -4.723 25.726 1.00 93.38 381 ASN A C 1
ATOM 2876 O O . ASN A 1 381 ? -34.541 -4.700 25.222 1.00 93.38 381 ASN A O 1
ATOM 2880 N N . ILE A 1 382 ? -32.395 -3.996 25.270 1.00 93.00 382 ILE A N 1
ATOM 2881 C CA . ILE A 1 382 ? -32.428 -3.130 24.085 1.00 93.00 382 ILE A CA 1
ATOM 2882 C C . ILE A 1 382 ? -31.407 -3.671 23.077 1.00 93.00 382 ILE A C 1
ATOM 2884 O O . ILE A 1 382 ? -30.303 -4.060 23.461 1.00 93.00 382 ILE A O 1
ATOM 2888 N N . LYS A 1 383 ? -31.779 -3.734 21.795 1.00 89.88 383 LYS A N 1
ATOM 2889 C CA . LYS A 1 383 ? -30.902 -4.143 20.686 1.00 89.88 383 LYS A CA 1
ATOM 2890 C C . LYS A 1 383 ? -30.843 -3.043 19.634 1.00 89.88 383 LYS A C 1
ATOM 2892 O O . LYS A 1 383 ? -31.860 -2.398 19.401 1.00 89.88 383 LYS A O 1
ATOM 2897 N N . GLY A 1 384 ? -29.684 -2.871 18.997 1.00 82.62 384 GLY A N 1
ATOM 2898 C CA . GLY A 1 384 ? -29.485 -1.855 17.958 1.00 82.62 384 GLY A CA 1
ATOM 2899 C C . GLY A 1 384 ? -29.586 -0.417 18.471 1.00 82.62 384 GLY A C 1
ATOM 2900 O O . GLY A 1 384 ? -30.025 0.451 17.732 1.00 82.62 384 GLY A O 1
ATOM 2901 N N . ALA A 1 385 ? -29.249 -0.158 19.740 1.00 85.00 385 ALA A N 1
ATOM 2902 C CA . ALA A 1 385 ? -29.286 1.202 20.279 1.00 85.00 385 ALA A CA 1
ATOM 2903 C C . ALA A 1 385 ? -28.424 2.144 19.422 1.00 85.00 385 ALA A C 1
ATOM 2905 O O . ALA A 1 385 ? -27.295 1.789 19.075 1.00 85.00 385 ALA A O 1
ATOM 2906 N N . HIS A 1 386 ? -28.950 3.331 19.110 1.00 82.88 386 HIS A N 1
ATOM 2907 C CA . HIS A 1 386 ? -28.332 4.317 18.210 1.00 82.88 386 HIS A CA 1
ATOM 2908 C C . HIS A 1 386 ? -28.293 3.929 16.722 1.00 82.88 386 HIS A C 1
ATOM 2910 O O . HIS A 1 386 ? -27.621 4.607 15.941 1.00 82.88 386 HIS A O 1
ATOM 2916 N N . SER A 1 387 ? -29.021 2.890 16.306 1.00 83.12 387 SER A N 1
ATOM 2917 C CA . SER A 1 387 ? -29.224 2.554 14.895 1.00 83.12 387 SER A CA 1
ATOM 2918 C C . SER A 1 387 ? -30.711 2.618 14.513 1.00 83.12 387 SER A C 1
ATOM 2920 O O . SER A 1 387 ? -31.582 2.593 15.385 1.00 83.12 387 SER A O 1
ATOM 2922 N N . PRO A 1 388 ? -31.051 2.681 13.211 1.00 84.62 388 PRO A N 1
ATOM 2923 C CA . PRO A 1 388 ? -32.443 2.583 12.762 1.00 84.62 388 PRO A CA 1
ATOM 2924 C C . PRO A 1 388 ? -33.149 1.277 13.169 1.00 84.62 388 PRO A C 1
ATOM 2926 O O . PRO A 1 388 ? -34.375 1.222 13.149 1.00 84.62 388 PRO A O 1
ATOM 2929 N N . ASP A 1 389 ? -32.391 0.243 13.551 1.00 88.44 389 ASP A N 1
ATOM 2930 C CA . ASP A 1 389 ? -32.902 -1.060 13.987 1.00 88.44 389 ASP A CA 1
ATOM 2931 C C . ASP A 1 389 ? -33.173 -1.128 15.505 1.00 88.44 389 ASP A C 1
ATOM 2933 O O . ASP A 1 389 ? -33.421 -2.220 16.044 1.00 88.44 389 ASP A O 1
ATOM 2937 N N . GLU A 1 390 ? -33.105 0.014 16.202 1.00 93.88 390 GLU A N 1
ATOM 2938 C CA . GLU A 1 390 ? -33.302 0.113 17.646 1.00 93.88 390 GLU A CA 1
ATOM 2939 C C . GLU A 1 390 ? -34.658 -0.459 18.075 1.00 93.88 390 GLU A C 1
ATOM 2941 O O . GLU A 1 390 ? -35.727 -0.049 17.617 1.00 93.88 390 GLU A O 1
ATOM 2946 N N . ARG A 1 391 ? -34.618 -1.434 18.988 1.00 94.56 391 ARG A N 1
ATOM 2947 C CA . ARG A 1 391 ? -35.816 -2.101 19.507 1.00 94.56 391 ARG A CA 1
ATOM 2948 C C . ARG A 1 391 ? -35.640 -2.562 20.945 1.00 94.56 391 ARG A C 1
ATOM 2950 O O . ARG A 1 391 ? -34.582 -3.058 21.337 1.00 94.56 391 ARG A O 1
ATOM 2957 N N . VAL A 1 392 ? -36.724 -2.467 21.710 1.00 96.31 392 VAL A N 1
ATOM 2958 C CA . VAL A 1 392 ? -36.808 -2.919 23.103 1.00 96.31 392 VAL A CA 1
ATOM 2959 C C . VAL A 1 392 ? -37.639 -4.198 23.212 1.00 96.31 392 VAL A C 1
ATOM 2961 O O . VAL A 1 392 ? -38.695 -4.334 22.594 1.00 96.31 392 VAL A O 1
ATOM 2964 N N . GLU A 1 393 ? -37.188 -5.156 24.021 1.00 96.44 393 GLU A N 1
ATOM 2965 C CA . GLU A 1 393 ? -37.978 -6.348 24.336 1.00 96.44 393 GLU A CA 1
ATOM 2966 C C . GLU A 1 393 ? -39.040 -6.000 25.390 1.00 96.44 393 GLU A C 1
ATOM 2968 O O . GLU A 1 393 ? -38.734 -5.899 26.579 1.00 96.44 393 GLU A O 1
ATOM 2973 N N . VAL A 1 394 ? -40.304 -5.867 24.979 1.00 95.56 394 VAL A N 1
ATOM 2974 C CA . VAL A 1 394 ? -41.421 -5.450 25.853 1.00 95.56 394 VAL A CA 1
ATOM 2975 C C . VAL A 1 394 ? -41.523 -6.291 27.134 1.00 95.56 394 VAL A C 1
ATOM 2977 O O . VAL A 1 394 ? -41.682 -5.748 28.227 1.00 95.56 394 VAL A O 1
ATOM 2980 N N . ALA A 1 395 ? -41.353 -7.614 27.039 1.00 94.62 395 ALA A N 1
ATOM 2981 C CA . ALA A 1 395 ? -41.390 -8.499 28.206 1.00 94.62 395 ALA A CA 1
ATOM 2982 C C . ALA A 1 395 ? -40.278 -8.189 29.229 1.00 94.62 395 ALA A C 1
ATOM 2984 O O . ALA A 1 395 ? -40.479 -8.340 30.436 1.00 94.62 395 ALA A O 1
ATOM 2985 N N . SER A 1 396 ? -39.112 -7.726 28.770 1.00 95.62 396 SER A N 1
ATOM 2986 C CA . SER A 1 396 ? -38.005 -7.341 29.651 1.00 95.62 396 SER A CA 1
ATOM 2987 C C . SER A 1 396 ? -38.283 -6.047 30.419 1.00 95.62 396 SER A C 1
ATOM 2989 O O . SER A 1 396 ? -37.827 -5.918 31.552 1.00 95.62 396 SER A O 1
ATOM 2991 N N . VAL A 1 397 ? -39.090 -5.139 29.860 1.00 96.25 397 VAL A N 1
ATOM 2992 C CA . VAL A 1 397 ? -39.502 -3.894 30.527 1.00 96.25 397 VAL A CA 1
ATOM 2993 C C . VAL A 1 397 ? -40.358 -4.204 31.750 1.00 96.25 397 VAL A C 1
ATOM 2995 O O . VAL A 1 397 ? -40.111 -3.666 32.828 1.00 96.25 397 VAL A O 1
ATOM 2998 N N . ARG A 1 398 ? -41.315 -5.137 31.624 1.00 94.38 398 ARG A N 1
ATOM 2999 C CA . ARG A 1 398 ? -42.124 -5.568 32.773 1.00 94.38 398 ARG A CA 1
ATOM 3000 C C . ARG A 1 398 ? -41.258 -6.202 33.862 1.00 94.38 398 ARG A C 1
ATOM 3002 O O . ARG A 1 398 ? -41.372 -5.821 35.022 1.00 94.38 398 ARG A O 1
ATOM 3009 N N . ARG A 1 399 ? -40.352 -7.107 33.477 1.00 94.50 399 ARG A N 1
ATOM 3010 C CA . ARG A 1 399 ? -39.402 -7.735 34.412 1.00 94.50 399 ARG A CA 1
ATOM 3011 C C . ARG A 1 399 ? -38.531 -6.697 35.125 1.00 94.50 399 ARG A C 1
ATOM 3013 O O . ARG A 1 399 ? -38.329 -6.808 36.329 1.00 94.50 399 ARG A O 1
ATOM 3020 N N . MET A 1 400 ? -38.039 -5.686 34.407 1.00 95.56 400 MET A N 1
ATOM 3021 C CA . MET A 1 400 ? -37.268 -4.587 34.996 1.00 95.56 400 MET A CA 1
ATOM 3022 C C . MET A 1 400 ? -38.094 -3.818 36.030 1.00 95.56 400 MET A C 1
ATOM 3024 O O . MET A 1 400 ? -37.587 -3.547 37.113 1.00 95.56 400 MET A O 1
ATOM 3028 N N . TYR A 1 401 ? -39.353 -3.493 35.729 1.00 95.38 401 TYR A N 1
ATOM 3029 C CA . TYR A 1 401 ? -40.231 -2.795 36.670 1.00 95.38 401 TYR A CA 1
ATOM 3030 C C . TYR A 1 401 ? -40.420 -3.584 37.973 1.00 95.38 401 TYR A C 1
ATOM 3032 O O . TYR A 1 401 ? -40.194 -3.047 39.057 1.00 95.38 401 TYR A O 1
ATOM 3040 N N . ASP A 1 402 ? -40.764 -4.871 37.867 1.00 94.00 402 ASP A N 1
ATOM 3041 C CA . ASP A 1 402 ? -40.957 -5.739 39.035 1.00 94.00 402 ASP A CA 1
ATOM 3042 C C . ASP A 1 402 ? -39.667 -5.837 39.873 1.00 94.00 402 ASP A C 1
ATOM 3044 O O . ASP A 1 402 ? -39.700 -5.820 41.106 1.00 94.00 402 ASP A O 1
ATOM 3048 N N . TYR A 1 403 ? -38.512 -5.857 39.202 1.00 96.81 403 TYR A N 1
ATOM 3049 C CA . TYR A 1 403 ? -37.205 -5.845 39.847 1.00 96.81 403 TYR A CA 1
ATOM 3050 C C . TYR A 1 403 ? -36.896 -4.522 40.565 1.00 96.81 403 TYR A C 1
ATOM 3052 O O . TYR A 1 403 ? -36.452 -4.564 41.710 1.00 96.81 403 TYR A O 1
ATOM 3060 N N . ILE A 1 404 ? -37.177 -3.360 39.959 1.00 96.25 404 ILE A N 1
ATOM 3061 C CA . ILE A 1 404 ? -36.991 -2.041 40.598 1.00 96.25 404 ILE A CA 1
ATOM 3062 C C . ILE A 1 404 ? -37.763 -1.970 41.911 1.00 96.25 404 ILE A C 1
ATOM 3064 O O . ILE A 1 404 ? -37.190 -1.625 42.943 1.00 96.25 404 ILE A O 1
ATOM 3068 N N . VAL A 1 405 ? -39.050 -2.326 41.887 1.00 96.50 405 VAL A N 1
ATOM 3069 C CA . VAL A 1 405 ? -39.908 -2.284 43.079 1.00 96.50 405 VAL A CA 1
ATOM 3070 C C . VAL A 1 405 ? -39.348 -3.191 44.176 1.00 96.50 405 VAL A C 1
ATOM 3072 O O . VAL A 1 405 ? -39.256 -2.787 45.336 1.00 96.50 405 VAL A O 1
ATOM 3075 N N . ALA A 1 406 ? -38.911 -4.398 43.812 1.00 96.25 406 ALA A N 1
ATOM 3076 C CA . ALA A 1 406 ? -38.335 -5.342 44.760 1.00 96.25 406 ALA A CA 1
ATOM 3077 C C . ALA A 1 406 ? -36.981 -4.878 45.331 1.00 96.25 406 ALA A C 1
ATOM 3079 O O . ALA A 1 406 ? -36.707 -5.135 46.504 1.00 96.25 406 ALA A O 1
ATOM 3080 N N . VAL A 1 407 ? -36.145 -4.200 44.534 1.00 96.31 407 VAL A N 1
ATOM 3081 C CA . VAL A 1 407 ? -34.867 -3.619 44.982 1.00 96.31 407 VAL A CA 1
ATOM 3082 C C . VAL A 1 407 ? -35.116 -2.466 45.944 1.00 96.31 407 VAL A C 1
ATOM 3084 O O . VAL A 1 407 ? -34.521 -2.448 47.016 1.00 96.31 407 VAL A O 1
ATOM 3087 N N . LEU A 1 408 ? -36.030 -1.548 45.618 1.00 95.44 408 LEU A N 1
ATOM 3088 C CA . LEU A 1 408 ? -36.389 -0.438 46.506 1.00 95.44 408 LEU A CA 1
ATOM 3089 C C . LEU A 1 408 ? -36.905 -0.948 47.858 1.00 95.44 408 LEU A C 1
ATOM 3091 O O . LEU A 1 408 ? -36.492 -0.450 48.902 1.00 95.44 408 LEU A O 1
ATOM 3095 N N . GLY A 1 409 ? -37.741 -1.990 47.851 1.00 95.50 409 GLY A N 1
ATOM 3096 C CA . GLY A 1 409 ? -38.222 -2.625 49.079 1.00 95.50 409 GLY A CA 1
ATOM 3097 C C . GLY A 1 409 ? -37.142 -3.365 49.879 1.00 95.50 409 GLY A C 1
ATOM 3098 O O . GLY A 1 409 ? -37.301 -3.545 51.083 1.00 95.50 409 GLY A O 1
ATOM 3099 N N . GLU A 1 410 ? -36.059 -3.815 49.244 1.00 94.50 410 GLU A N 1
ATOM 3100 C CA . GLU A 1 410 ? -34.904 -4.407 49.932 1.00 94.50 410 GLU A CA 1
ATOM 3101 C C . GLU A 1 410 ? -34.001 -3.324 50.532 1.00 94.50 410 GLU A C 1
ATOM 3103 O O . GLU A 1 410 ? -33.613 -3.434 51.690 1.00 94.50 410 GLU A O 1
ATOM 3108 N N . LEU A 1 411 ? -33.704 -2.269 49.767 1.00 92.69 411 LEU A N 1
ATOM 3109 C CA . LEU A 1 411 ? -32.866 -1.155 50.213 1.00 92.69 411 LEU A CA 1
ATOM 3110 C C . LEU A 1 411 ? -33.511 -0.371 51.356 1.00 92.69 411 LEU A C 1
ATOM 3112 O O . LEU A 1 411 ? -32.804 0.061 52.250 1.00 92.69 411 LEU A O 1
ATOM 3116 N N . ALA A 1 412 ? -34.841 -0.250 51.381 1.00 91.88 412 ALA A N 1
ATOM 3117 C CA . ALA A 1 412 ? -35.559 0.407 52.474 1.00 91.88 412 ALA A CA 1
ATOM 3118 C C . ALA A 1 412 ? -35.498 -0.346 53.823 1.00 91.88 412 ALA A C 1
ATOM 3120 O O . ALA A 1 412 ? -35.970 0.177 54.829 1.00 91.88 412 ALA A O 1
ATOM 3121 N N . LYS A 1 413 ? -34.982 -1.584 53.849 1.00 86.88 413 LYS A N 1
ATOM 3122 C CA . LYS A 1 413 ? -34.802 -2.382 55.078 1.00 86.88 413 LYS A CA 1
ATOM 3123 C C . LYS A 1 413 ? -33.386 -2.294 55.652 1.00 86.88 413 LYS A C 1
ATOM 3125 O O . LYS A 1 413 ? -33.182 -2.763 56.770 1.00 86.88 413 LYS A O 1
ATOM 3130 N N . ALA A 1 414 ? -32.433 -1.814 54.854 1.00 65.12 414 ALA A N 1
ATOM 3131 C CA . ALA A 1 414 ? -31.041 -1.607 55.237 1.00 65.12 414 ALA A CA 1
ATOM 3132 C C . ALA A 1 414 ? -30.879 -0.211 55.842 1.00 65.12 414 ALA A C 1
ATOM 3134 O O . ALA A 1 414 ? -30.024 -0.086 56.746 1.00 65.12 414 ALA A O 1
#

Radius of gyration: 35.05 Å; chains: 1; bounding box: 88×44×103 Å

Sequence (414 aa):
MPAFPSDQPCSIPDPAQTEAELTALSSYSDPAERAAVVRMRTLYHLADPVRYLPGISPLRIPRHVAIIMDGNGRWAQSRGLARMAGHKAGARLIRTSLEECRRLGVEVLTLYSFSLENWKRPAEEVNFLMDLYLAYMDHERKHLVDTNCRFVQIGRREGLPQFALDALDRTVEATKNCTGTTLCLAVNYGARAEITDAVRSIARDVQAECARYDGEEKCSIRIEAAKAQDVAAVAGAADTSRVLTGIIGLPHGVLAVVPEIAGLVQTSNGTTTVQSEPAAGKLRVIVGCLSRSSSRPQLDATARQIRAIAALAGAEATTDNGYPGWSPNIKSPTLAACRRVYERVFGKAPRVTAIHAGLECGIIGERMGEGAMDMVSFGPNIKGAHSPDERVEVASVRRMYDYIVAVLGELAKA